Protein AF-A0A6J8AI92-F1 (afdb_monomer)

Structure (mmCIF, N/CA/C/O backbone):
data_AF-A0A6J8AI92-F1
#
_entry.id   AF-A0A6J8AI92-F1
#
loop_
_atom_site.group_PDB
_atom_site.id
_atom_site.type_symbol
_atom_site.label_atom_id
_atom_site.label_alt_id
_atom_site.label_comp_id
_atom_site.label_asym_id
_atom_site.label_entity_id
_atom_site.label_seq_id
_atom_site.pdbx_PDB_ins_code
_atom_site.Cartn_x
_atom_site.Cartn_y
_atom_site.Cartn_z
_atom_site.occupancy
_atom_site.B_iso_or_equiv
_atom_site.auth_seq_id
_atom_site.auth_comp_id
_atom_site.auth_asym_id
_atom_site.auth_atom_id
_atom_site.pdbx_PDB_model_num
ATOM 1 N N . MET A 1 1 ? 24.763 -76.386 -46.856 1.00 39.25 1 MET A N 1
ATOM 2 C CA . MET A 1 1 ? 24.170 -76.753 -45.547 1.00 39.25 1 MET A CA 1
ATOM 3 C C . MET A 1 1 ? 25.250 -76.663 -44.476 1.00 39.25 1 MET A C 1
ATOM 5 O O . MET A 1 1 ? 26.407 -76.825 -44.822 1.00 39.25 1 MET A O 1
ATOM 9 N N . CYS A 1 2 ? 24.859 -76.360 -43.234 1.00 44.44 2 CYS A N 1
ATOM 10 C CA . CYS A 1 2 ? 25.605 -76.491 -41.970 1.00 44.44 2 CYS A CA 1
ATOM 11 C C . CYS A 1 2 ? 27.150 -76.545 -41.986 1.00 44.44 2 CYS A C 1
ATOM 13 O O . CYS A 1 2 ? 27.697 -77.632 -42.092 1.00 44.44 2 CYS A O 1
ATOM 15 N N . GLU A 1 3 ? 27.814 -75.427 -41.643 1.00 39.81 3 GLU A N 1
ATOM 16 C CA . GLU A 1 3 ? 28.876 -75.472 -40.605 1.00 39.81 3 GLU A CA 1
ATOM 17 C C . GLU A 1 3 ? 29.234 -74.114 -39.964 1.00 39.81 3 GLU A C 1
ATOM 19 O O . GLU A 1 3 ? 29.574 -74.057 -38.783 1.00 39.81 3 GLU A O 1
ATOM 24 N N . THR A 1 4 ? 29.025 -72.985 -40.649 1.00 43.50 4 THR A N 1
ATOM 25 C CA . THR A 1 4 ? 29.299 -71.637 -40.096 1.00 43.50 4 THR A CA 1
ATOM 26 C C . THR A 1 4 ? 28.367 -71.194 -38.952 1.00 43.50 4 THR A C 1
ATOM 28 O O . THR A 1 4 ? 28.672 -70.236 -38.246 1.00 43.50 4 THR A O 1
ATOM 31 N N . SER A 1 5 ? 27.268 -71.912 -38.693 1.00 49.94 5 SER A N 1
ATOM 32 C CA . SER A 1 5 ? 26.253 -71.546 -37.685 1.00 49.94 5 SER A CA 1
ATOM 33 C C . SER A 1 5 ? 26.677 -71.736 -36.216 1.00 49.94 5 SER A C 1
ATOM 35 O O . SER A 1 5 ? 25.969 -71.254 -35.330 1.00 49.94 5 SER A O 1
ATOM 37 N N . LYS A 1 6 ? 27.769 -72.458 -35.918 1.00 43.03 6 LYS A N 1
ATOM 38 C CA . LYS A 1 6 ? 28.156 -72.765 -34.522 1.00 43.03 6 LYS A CA 1
ATOM 39 C C . LYS A 1 6 ? 29.115 -71.748 -33.888 1.00 43.03 6 LYS A C 1
ATOM 41 O O . LYS A 1 6 ? 29.106 -71.619 -32.668 1.00 43.03 6 LYS A O 1
ATOM 46 N N . LYS A 1 7 ? 29.897 -70.993 -34.674 1.00 43.72 7 LYS A N 1
ATOM 47 C CA . LYS A 1 7 ? 30.808 -69.960 -34.129 1.00 43.72 7 LYS A CA 1
ATOM 48 C C . LYS A 1 7 ? 30.119 -68.625 -33.819 1.00 43.72 7 LYS A C 1
ATOM 50 O O . LYS A 1 7 ? 30.525 -67.976 -32.865 1.00 43.72 7 LYS A O 1
ATOM 55 N N . SER A 1 8 ? 29.068 -68.237 -34.548 1.00 46.72 8 SER A N 1
ATOM 56 C CA . SER A 1 8 ? 28.319 -67.004 -34.242 1.00 46.72 8 SER A CA 1
ATOM 57 C C . SER A 1 8 ? 27.419 -67.138 -33.010 1.00 46.72 8 SER A C 1
ATOM 59 O O . SER A 1 8 ? 27.333 -66.197 -32.230 1.00 46.72 8 SER A O 1
ATOM 61 N N . LYS A 1 9 ? 26.807 -68.311 -32.773 1.00 44.31 9 LYS A N 1
ATOM 62 C CA . LYS A 1 9 ? 26.014 -68.552 -31.551 1.00 44.31 9 LYS A CA 1
ATOM 63 C C . LYS A 1 9 ? 26.843 -68.409 -30.272 1.00 44.31 9 LYS A C 1
ATOM 65 O O . LYS A 1 9 ? 26.401 -67.742 -29.346 1.00 44.31 9 LYS A O 1
ATOM 70 N N . LYS A 1 10 ? 28.073 -68.935 -30.260 1.00 44.56 10 LYS A N 1
ATOM 71 C CA . LYS A 1 10 ? 28.942 -68.891 -29.073 1.00 44.56 10 LYS A CA 1
ATOM 72 C C . LYS A 1 10 ? 29.460 -67.485 -28.714 1.00 44.56 10 LYS A C 1
ATOM 74 O O . LYS A 1 10 ? 29.956 -67.297 -27.616 1.00 44.56 10 LYS A O 1
ATOM 79 N N . LEU A 1 11 ? 29.332 -66.510 -29.620 1.00 47.09 11 LEU A N 1
ATOM 80 C CA . LEU A 1 11 ? 29.651 -65.091 -29.386 1.00 47.09 11 LEU A CA 1
ATOM 81 C C . LEU A 1 11 ? 28.447 -64.272 -28.879 1.00 47.09 11 LEU A C 1
ATOM 83 O O . LEU A 1 11 ? 28.627 -63.158 -28.403 1.00 47.09 11 LEU A O 1
ATOM 87 N N . PHE A 1 12 ? 27.229 -64.816 -28.970 1.00 47.19 12 PHE A N 1
ATOM 88 C CA . PHE A 1 12 ? 26.010 -64.202 -28.427 1.00 47.19 12 PHE A CA 1
ATOM 89 C C . PHE A 1 12 ? 25.619 -64.748 -27.043 1.00 47.19 12 PHE A C 1
ATOM 91 O O . PHE A 1 12 ? 24.813 -64.130 -26.356 1.00 47.19 12 PHE A O 1
ATOM 98 N N . GLU A 1 13 ? 26.196 -65.874 -26.613 1.00 46.06 13 GLU A N 1
ATOM 99 C CA . GLU A 1 13 ? 25.923 -66.495 -25.306 1.00 46.06 13 GLU A CA 1
ATOM 100 C C . GLU A 1 13 ? 26.649 -65.812 -24.122 1.00 46.06 13 GLU A C 1
ATOM 102 O O . GLU A 1 13 ? 26.354 -66.132 -22.975 1.00 46.06 13 GLU A O 1
ATOM 107 N N . GLU A 1 14 ? 27.540 -64.838 -24.364 1.00 52.59 14 GLU A N 1
ATOM 108 C CA . GLU A 1 14 ? 28.266 -64.098 -23.307 1.00 52.59 14 GLU A CA 1
ATOM 109 C C . GLU A 1 14 ? 27.613 -62.762 -22.882 1.00 52.59 14 GLU A C 1
ATOM 111 O O . GLU A 1 14 ? 28.027 -62.172 -21.885 1.00 52.59 14 GLU A O 1
ATOM 116 N N . PHE A 1 15 ? 26.562 -62.286 -23.565 1.00 56.12 15 PHE A N 1
ATOM 117 C CA . PHE A 1 15 ? 25.877 -61.029 -23.218 1.00 56.12 15 PHE A CA 1
ATOM 118 C C . PHE A 1 15 ? 24.522 -61.269 -22.536 1.00 56.12 15 PHE A C 1
ATOM 120 O O . PHE A 1 15 ? 23.463 -61.204 -23.164 1.00 56.12 15 PHE A O 1
ATOM 127 N N . SER A 1 16 ? 24.540 -61.473 -21.213 1.00 60.59 16 SER A N 1
ATOM 128 C CA . SER A 1 16 ? 23.321 -61.638 -20.395 1.00 60.59 16 SER A CA 1
ATOM 129 C C . SER A 1 16 ? 22.316 -60.481 -20.540 1.00 60.59 16 SER A C 1
ATOM 131 O O . SER A 1 16 ? 21.109 -60.695 -20.447 1.00 60.59 16 SER A O 1
ATOM 133 N N . CYS A 1 17 ? 22.793 -59.271 -20.843 1.00 68.94 17 CYS A N 1
ATOM 134 C CA . CYS A 1 17 ? 21.974 -58.068 -21.003 1.00 68.94 17 CYS A CA 1
ATOM 135 C C . CYS A 1 17 ? 21.166 -58.000 -22.315 1.00 68.94 17 CYS A C 1
ATOM 137 O O . CYS A 1 17 ? 20.259 -57.176 -22.418 1.00 68.94 17 CYS A O 1
ATOM 139 N N . THR A 1 18 ? 21.461 -58.813 -23.342 1.00 78.81 18 THR A N 1
ATOM 140 C CA . THR A 1 18 ? 20.819 -58.650 -24.664 1.00 78.81 18 THR A CA 1
ATOM 141 C C . THR A 1 18 ? 19.309 -58.898 -24.619 1.00 78.81 18 THR A C 1
ATOM 143 O O . THR A 1 18 ? 18.551 -58.148 -25.234 1.00 78.81 18 THR A O 1
ATOM 146 N N . GLY A 1 19 ? 18.852 -59.904 -23.865 1.00 84.12 19 GLY A N 1
ATOM 147 C CA . GLY A 1 19 ? 17.419 -60.182 -23.703 1.00 84.12 19 GLY A CA 1
ATOM 148 C C . GLY A 1 19 ? 16.677 -59.072 -22.954 1.00 84.12 19 GLY A C 1
ATOM 149 O O . GLY A 1 19 ? 15.578 -58.687 -23.351 1.00 84.12 19 GLY A O 1
ATOM 150 N N . GLU A 1 20 ? 17.306 -58.506 -21.921 1.00 85.81 20 GLU A N 1
ATOM 151 C CA . GLU A 1 20 ? 16.740 -57.413 -21.125 1.00 85.81 20 GLU A CA 1
ATOM 152 C C . GLU A 1 20 ? 16.571 -56.144 -21.972 1.00 85.81 20 GLU A C 1
ATOM 154 O O . GLU A 1 20 ? 15.459 -55.622 -22.085 1.00 85.81 20 GLU A O 1
ATOM 159 N N . VAL A 1 21 ? 17.633 -55.710 -22.666 1.00 87.62 21 VAL A N 1
ATOM 160 C CA . VAL A 1 21 ? 17.593 -54.546 -23.569 1.00 87.62 21 VAL A CA 1
ATOM 161 C C . VAL A 1 21 ? 16.490 -54.710 -24.616 1.00 87.62 21 VAL A C 1
ATOM 163 O O . VAL A 1 21 ? 15.665 -53.812 -24.778 1.00 87.62 21 VAL A O 1
ATOM 166 N N . LEU A 1 22 ? 16.414 -55.868 -25.284 1.00 89.94 22 LEU A N 1
ATOM 167 C CA . LEU A 1 22 ? 15.373 -56.137 -26.283 1.00 89.94 22 LEU A CA 1
ATOM 168 C C . LEU A 1 22 ? 13.951 -56.066 -25.703 1.00 89.94 22 LEU A C 1
ATOM 170 O O . LEU A 1 22 ? 13.048 -55.609 -26.403 1.00 89.94 22 LEU A O 1
ATOM 174 N N . SER A 1 23 ? 13.746 -56.456 -24.441 1.00 93.38 23 SER A N 1
ATOM 175 C CA . SER A 1 23 ? 12.433 -56.367 -23.789 1.00 93.38 23 SER A CA 1
ATOM 176 C C . SER A 1 23 ? 12.026 -54.929 -23.428 1.00 93.38 23 SER A C 1
ATOM 178 O O . SER A 1 23 ? 10.844 -54.591 -23.486 1.00 93.38 23 SER A O 1
ATOM 180 N N . LEU A 1 24 ? 12.995 -54.055 -23.128 1.00 93.75 24 LEU A N 1
ATOM 181 C CA . LEU A 1 24 ? 12.762 -52.641 -22.813 1.00 93.75 24 LEU A CA 1
ATOM 182 C C . LEU A 1 24 ? 12.561 -51.769 -24.065 1.00 93.75 24 LEU A C 1
ATOM 184 O O . LEU A 1 24 ? 11.815 -50.786 -24.018 1.00 93.75 24 LEU A O 1
ATOM 188 N N . MET A 1 25 ? 13.194 -52.121 -25.191 1.00 94.25 25 MET A N 1
ATOM 189 C CA . MET A 1 25 ? 13.205 -51.299 -26.410 1.00 94.25 25 MET A CA 1
ATOM 190 C C . MET A 1 25 ? 11.819 -50.848 -26.917 1.00 94.25 25 MET A C 1
ATOM 192 O O . MET A 1 25 ? 11.702 -49.669 -27.253 1.00 94.25 25 MET A O 1
ATOM 196 N N . PRO A 1 26 ? 10.750 -51.673 -26.952 1.00 96.00 26 PRO A N 1
ATOM 197 C CA . PRO A 1 26 ? 9.423 -51.215 -27.380 1.00 96.00 26 PRO A CA 1
ATOM 198 C C . PRO A 1 26 ? 8.885 -50.047 -26.538 1.00 96.00 26 PRO A C 1
ATOM 200 O O . PRO A 1 26 ? 8.340 -49.081 -27.077 1.00 96.00 26 PRO A O 1
ATOM 203 N N . THR A 1 27 ? 9.086 -50.100 -25.218 1.00 96.00 27 THR A N 1
ATOM 204 C CA . THR A 1 27 ? 8.673 -49.047 -24.279 1.00 96.00 27 THR A CA 1
ATOM 205 C C . THR A 1 27 ? 9.537 -47.797 -24.429 1.00 96.00 27 THR A C 1
ATOM 207 O O . THR A 1 27 ? 9.005 -46.687 -24.467 1.00 96.00 27 THR A O 1
ATOM 210 N N . VAL A 1 28 ? 10.857 -47.965 -24.584 1.00 95.38 28 VAL A N 1
ATOM 211 C CA . VAL A 1 28 ? 11.791 -46.855 -24.840 1.00 95.38 28 VAL A CA 1
ATOM 212 C C . VAL A 1 28 ? 11.412 -46.121 -26.127 1.00 95.38 28 VAL A C 1
ATOM 214 O O . VAL A 1 28 ? 11.199 -44.912 -26.095 1.00 95.38 28 VAL A O 1
ATOM 217 N N . LEU A 1 29 ? 11.241 -46.839 -27.242 1.00 95.88 29 LEU A N 1
ATOM 218 C CA . LEU A 1 29 ? 10.880 -46.247 -28.534 1.00 95.88 29 LEU A CA 1
ATOM 219 C C . LEU A 1 29 ? 9.537 -45.508 -28.464 1.00 95.88 29 LEU A C 1
ATOM 221 O O . LEU A 1 29 ? 9.444 -44.383 -28.951 1.00 95.88 29 LEU A O 1
ATOM 225 N N . LYS A 1 30 ? 8.525 -46.076 -27.793 1.00 96.69 30 LYS A N 1
ATOM 226 C CA . LYS A 1 30 ? 7.225 -45.418 -27.569 1.00 96.69 30 LYS A CA 1
ATOM 227 C C . LYS A 1 30 ? 7.359 -44.113 -26.775 1.00 96.69 30 LYS A C 1
ATOM 229 O O . LYS A 1 30 ? 6.741 -43.112 -27.137 1.00 96.69 30 LYS A O 1
ATOM 234 N N . ASN A 1 31 ? 8.159 -44.101 -25.710 1.00 95.56 31 ASN A N 1
ATOM 235 C CA . ASN A 1 31 ? 8.352 -42.913 -24.874 1.00 95.56 31 ASN A CA 1
ATOM 236 C C . ASN A 1 31 ? 9.152 -41.825 -25.605 1.00 95.56 31 ASN A C 1
ATOM 238 O O . ASN A 1 31 ? 8.754 -40.661 -25.598 1.00 95.56 31 ASN A O 1
ATOM 242 N N . VAL A 1 32 ? 10.221 -42.204 -26.309 1.00 94.69 32 VAL A N 1
ATOM 243 C CA . VAL A 1 32 ? 11.028 -41.287 -27.128 1.00 94.69 32 VAL A CA 1
ATOM 244 C C . VAL A 1 32 ? 10.215 -40.732 -28.310 1.00 94.69 32 VAL A C 1
ATOM 246 O O . VAL A 1 32 ? 10.346 -39.556 -28.649 1.00 94.69 32 VAL A O 1
ATOM 249 N N . GLN A 1 33 ? 9.310 -41.526 -28.898 1.00 96.00 33 GLN A N 1
ATOM 250 C CA . GLN A 1 33 ? 8.354 -41.056 -29.906 1.00 96.00 33 GLN A CA 1
ATOM 251 C C . GLN A 1 33 ? 7.346 -40.060 -29.330 1.00 96.00 33 GLN A C 1
ATOM 253 O O . GLN A 1 33 ? 7.107 -39.026 -29.949 1.00 96.00 33 GLN A O 1
ATOM 258 N N . LYS A 1 34 ? 6.792 -40.325 -28.139 1.00 95.75 34 LYS A N 1
ATOM 259 C CA . LYS A 1 34 ? 5.894 -39.391 -27.439 1.00 95.75 34 LYS A CA 1
ATOM 260 C C . LYS A 1 34 ? 6.582 -38.051 -27.134 1.00 95.75 34 LYS A C 1
ATOM 262 O O . LYS A 1 34 ? 5.916 -37.023 -27.146 1.00 95.75 34 LYS A O 1
ATOM 267 N N . ALA A 1 35 ? 7.894 -38.065 -26.898 1.00 93.69 35 ALA A N 1
ATOM 268 C CA . ALA A 1 35 ? 8.719 -36.870 -26.717 1.00 93.69 35 ALA A CA 1
ATOM 269 C C . ALA A 1 35 ? 9.173 -36.201 -28.037 1.00 93.69 35 ALA A C 1
ATOM 271 O O . ALA A 1 35 ? 9.814 -35.161 -27.992 1.00 93.69 35 ALA A O 1
ATOM 272 N N . GLY A 1 36 ? 8.866 -36.773 -29.208 1.00 95.19 36 GLY A N 1
ATOM 273 C CA . GLY A 1 36 ? 9.225 -36.206 -30.517 1.00 95.19 36 GLY A CA 1
ATOM 274 C C . GLY A 1 36 ? 10.650 -36.500 -31.012 1.00 95.19 36 GLY A C 1
ATOM 275 O O . GLY A 1 36 ? 11.011 -36.051 -32.094 1.00 95.19 36 GLY A O 1
ATOM 276 N N . HIS A 1 37 ? 11.447 -37.294 -30.288 1.00 96.38 37 HIS A N 1
ATOM 277 C CA . HIS A 1 37 ? 12.887 -37.485 -30.550 1.00 96.38 37 HIS A CA 1
ATOM 278 C C . HIS A 1 37 ? 13.255 -38.839 -31.194 1.00 96.38 37 HIS A C 1
ATOM 280 O O . HIS A 1 37 ? 14.422 -39.233 -31.220 1.00 96.38 37 HIS A O 1
ATOM 286 N N . LEU A 1 38 ? 12.272 -39.587 -31.714 1.00 95.12 38 LEU A N 1
ATOM 287 C CA . LEU A 1 38 ? 12.483 -40.956 -32.218 1.00 95.12 38 LEU A CA 1
ATOM 288 C C . LEU A 1 38 ? 13.511 -41.029 -33.358 1.00 95.12 38 LEU A C 1
ATOM 290 O O . LEU A 1 38 ? 14.321 -41.956 -33.390 1.00 95.12 38 LEU A O 1
ATOM 294 N N . ALA A 1 39 ? 13.493 -40.064 -34.280 1.00 95.88 39 ALA A N 1
ATOM 295 C CA . ALA A 1 39 ? 14.413 -40.035 -35.416 1.00 95.88 39 ALA A CA 1
ATOM 296 C C . ALA A 1 39 ? 15.874 -39.871 -34.962 1.00 95.88 39 ALA A C 1
ATOM 298 O O . ALA A 1 39 ? 16.740 -40.640 -35.383 1.00 95.88 39 ALA A O 1
ATOM 299 N N . ASP A 1 40 ? 16.134 -38.929 -34.053 1.00 96.00 40 ASP A N 1
ATOM 300 C CA . ASP A 1 40 ? 17.474 -38.649 -33.530 1.00 96.00 40 ASP A CA 1
ATOM 301 C C . ASP A 1 40 ? 18.008 -39.806 -32.685 1.00 96.00 40 ASP A C 1
ATOM 303 O O . ASP A 1 40 ? 19.168 -40.193 -32.823 1.00 96.00 40 ASP A O 1
ATOM 307 N N . PHE A 1 41 ? 17.148 -40.435 -31.880 1.00 95.81 41 PHE A N 1
ATOM 308 C CA . PHE A 1 41 ? 17.511 -41.619 -31.104 1.00 95.81 41 PHE A CA 1
ATOM 309 C C . PHE A 1 41 ? 17.867 -42.816 -32.000 1.00 95.81 41 PHE A C 1
ATOM 311 O O . PHE A 1 41 ? 18.886 -43.472 -31.783 1.00 95.81 41 PHE A O 1
ATOM 318 N N . ILE A 1 42 ? 17.092 -43.067 -33.063 1.00 94.81 42 ILE A N 1
ATOM 319 C CA . ILE A 1 42 ? 17.428 -44.088 -34.069 1.00 94.81 42 ILE A CA 1
ATOM 320 C C . ILE A 1 42 ? 18.750 -43.748 -34.774 1.00 94.81 42 ILE A C 1
ATOM 322 O O . ILE A 1 42 ? 19.550 -44.648 -35.034 1.00 94.81 42 ILE A O 1
ATOM 326 N N . ASN A 1 43 ? 19.010 -42.474 -35.074 1.00 96.69 43 ASN A N 1
ATOM 327 C CA . ASN A 1 43 ? 20.268 -42.045 -35.685 1.00 96.69 43 ASN A CA 1
ATOM 328 C C . ASN A 1 43 ? 21.464 -42.242 -34.739 1.00 96.69 43 ASN A C 1
ATOM 330 O O . ASN A 1 43 ? 22.492 -42.752 -35.183 1.00 96.69 43 ASN A O 1
ATOM 334 N N . LEU A 1 44 ? 21.325 -41.939 -33.445 1.00 95.25 44 LEU A N 1
ATOM 335 C CA . LEU A 1 44 ? 22.346 -42.221 -32.431 1.00 95.25 44 LEU A CA 1
ATOM 336 C C . LEU A 1 44 ? 22.652 -43.724 -32.351 1.00 95.25 44 LEU A C 1
ATOM 338 O O . LEU A 1 44 ? 23.813 -44.115 -32.461 1.00 95.25 44 LEU A O 1
ATOM 342 N N . LEU A 1 45 ? 21.623 -44.573 -32.241 1.00 95.31 45 LEU A N 1
ATOM 343 C CA . LEU A 1 45 ? 21.794 -46.031 -32.213 1.00 95.31 45 LEU A CA 1
ATOM 344 C C . LEU A 1 45 ? 22.469 -46.558 -33.487 1.00 95.31 45 LEU A C 1
ATOM 346 O O . LEU A 1 45 ? 23.368 -47.394 -33.398 1.00 95.31 45 LEU A O 1
ATOM 350 N N . LYS A 1 46 ? 22.100 -46.035 -34.665 1.00 95.88 46 LYS A N 1
ATOM 351 C CA . LYS A 1 46 ? 22.775 -46.360 -35.931 1.00 95.88 46 LYS A CA 1
ATOM 352 C C . LYS A 1 46 ? 24.253 -45.986 -35.880 1.00 95.88 46 LYS A C 1
ATOM 354 O O . LYS A 1 46 ? 25.080 -46.844 -36.165 1.00 95.88 46 LYS A O 1
ATOM 359 N N . LEU A 1 47 ? 24.593 -44.750 -35.504 1.00 96.44 47 LEU A N 1
ATOM 360 C CA . LEU A 1 47 ? 25.983 -44.287 -35.452 1.00 96.44 47 LEU A CA 1
ATOM 361 C C . LEU A 1 47 ? 26.831 -45.100 -34.461 1.00 96.44 47 LEU A C 1
ATOM 363 O O . LEU A 1 47 ? 27.972 -45.418 -34.786 1.00 96.44 47 LEU A O 1
ATOM 367 N N . ILE A 1 48 ? 26.273 -45.486 -33.309 1.00 95.44 48 ILE A N 1
ATOM 368 C CA . ILE A 1 48 ? 26.928 -46.390 -32.349 1.00 95.44 48 ILE A CA 1
ATOM 369 C C . ILE A 1 48 ? 27.123 -47.786 -32.965 1.00 95.44 48 ILE A C 1
ATOM 371 O O . ILE A 1 48 ? 28.219 -48.333 -32.903 1.00 95.44 48 ILE A O 1
ATOM 375 N N . SER A 1 49 ? 26.102 -48.348 -33.624 1.00 94.06 49 SER A N 1
ATOM 376 C CA . SER A 1 49 ? 26.162 -49.702 -34.210 1.00 94.06 49 SER A CA 1
ATOM 377 C C . SER A 1 49 ? 27.193 -49.879 -35.335 1.00 94.06 49 SER A C 1
ATOM 379 O O . SER A 1 49 ? 27.566 -51.008 -35.642 1.00 94.06 49 SER A O 1
ATOM 381 N N . VAL A 1 50 ? 27.655 -48.779 -35.943 1.00 95.94 50 VAL A N 1
ATOM 382 C CA . VAL A 1 50 ? 28.701 -48.773 -36.983 1.00 95.94 50 VAL A CA 1
ATOM 383 C C . VAL A 1 50 ? 29.996 -48.084 -36.528 1.00 95.94 50 VAL A C 1
ATOM 385 O O . VAL A 1 50 ? 30.777 -47.657 -37.375 1.00 95.94 50 VAL A O 1
ATOM 388 N N . ASP A 1 51 ? 30.190 -47.932 -35.212 1.00 93.81 51 ASP A N 1
ATOM 389 C CA . ASP A 1 51 ? 31.364 -47.314 -34.567 1.00 93.81 51 ASP A CA 1
ATOM 390 C C . ASP A 1 51 ? 31.733 -45.914 -35.113 1.00 93.81 51 ASP A C 1
ATOM 392 O O . ASP A 1 51 ? 32.889 -45.507 -35.194 1.00 93.81 51 ASP A O 1
ATOM 396 N N . LYS A 1 52 ? 30.715 -45.143 -35.523 1.00 94.81 52 LYS A N 1
ATOM 397 C CA . LYS A 1 52 ? 30.858 -43.751 -35.992 1.00 94.81 52 LYS A CA 1
ATOM 398 C C . LYS A 1 52 ? 30.621 -42.716 -34.900 1.00 94.81 52 LYS A C 1
ATOM 400 O O . LYS A 1 52 ? 30.881 -41.535 -35.124 1.00 94.81 52 LYS A O 1
ATOM 405 N N . PHE A 1 53 ? 30.099 -43.128 -33.747 1.00 93.19 53 PHE A N 1
ATOM 406 C CA . PHE A 1 53 ? 29.880 -42.247 -32.609 1.00 93.19 53 PHE A CA 1
ATOM 407 C C . PHE A 1 53 ? 30.844 -42.601 -31.465 1.00 93.19 53 PHE A C 1
ATOM 409 O O . PHE A 1 53 ? 30.700 -43.672 -30.875 1.00 93.19 53 PHE A O 1
ATOM 416 N N . PRO A 1 54 ? 31.808 -41.726 -31.120 1.00 92.44 54 PRO A N 1
ATOM 417 C CA . PRO A 1 54 ? 32.797 -42.025 -30.090 1.00 92.44 54 PRO A CA 1
ATOM 418 C C . PRO A 1 54 ? 32.147 -42.143 -28.703 1.00 92.44 54 PRO A C 1
ATOM 420 O O . PRO A 1 54 ? 31.709 -41.152 -28.122 1.00 92.44 5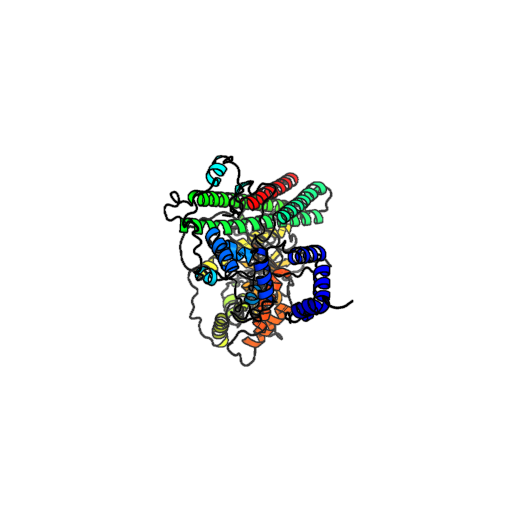4 PRO A O 1
ATOM 423 N N . LEU A 1 55 ? 32.121 -43.354 -28.139 1.00 93.69 55 LEU A N 1
ATOM 424 C CA . LEU A 1 55 ? 31.529 -43.633 -26.819 1.00 93.69 55 LEU A CA 1
ATOM 425 C C . LEU A 1 55 ? 32.312 -43.010 -25.646 1.00 93.69 55 LEU A C 1
ATOM 427 O O . LEU A 1 55 ? 31.791 -42.896 -24.541 1.00 93.69 55 LEU A O 1
ATOM 431 N N . ASN A 1 56 ? 33.544 -42.558 -25.886 1.00 91.50 56 ASN A N 1
ATOM 432 C CA . ASN A 1 56 ? 34.326 -41.738 -24.960 1.00 91.50 56 ASN A CA 1
ATOM 433 C C . ASN A 1 56 ? 34.082 -40.224 -25.140 1.00 91.50 56 ASN A C 1
ATOM 435 O O . ASN A 1 56 ? 34.811 -39.413 -24.569 1.00 91.50 56 ASN A O 1
ATOM 439 N N . ASN A 1 57 ? 33.098 -39.803 -25.943 1.00 93.62 57 ASN A N 1
ATOM 440 C CA . ASN A 1 57 ? 32.746 -38.393 -26.077 1.00 93.62 57 ASN A CA 1
ATOM 441 C C . ASN A 1 57 ? 32.112 -37.869 -24.783 1.00 93.62 57 ASN A C 1
ATOM 443 O O . ASN A 1 57 ? 31.202 -38.487 -24.229 1.00 93.62 57 ASN A O 1
ATOM 447 N N . ILE A 1 58 ? 32.547 -36.692 -24.328 1.00 94.19 58 ILE A N 1
ATOM 448 C CA . ILE A 1 58 ? 32.064 -36.104 -23.076 1.00 94.19 58 ILE A CA 1
ATOM 449 C C . ILE A 1 58 ? 30.538 -35.926 -23.048 1.00 94.19 58 ILE A C 1
ATOM 451 O O . ILE A 1 58 ? 29.925 -36.224 -22.031 1.00 94.19 58 ILE A O 1
ATOM 455 N N . SER A 1 59 ? 29.898 -35.545 -24.157 1.00 92.56 59 SER A N 1
ATOM 456 C CA . SER A 1 59 ? 28.438 -35.377 -24.213 1.00 92.56 59 SER A CA 1
ATOM 457 C C . SER A 1 59 ? 27.685 -36.690 -23.976 1.00 92.56 59 SER A C 1
ATOM 459 O O . SER A 1 59 ? 26.606 -36.688 -23.389 1.00 92.56 59 SER A O 1
ATOM 461 N N . PHE A 1 60 ? 28.262 -37.821 -24.388 1.00 94.69 60 PHE A N 1
ATOM 462 C CA . PHE A 1 60 ? 27.690 -39.147 -24.158 1.00 94.69 60 PHE A CA 1
ATOM 463 C C . PHE A 1 60 ? 27.900 -39.616 -22.720 1.00 94.69 60 PHE A C 1
ATOM 465 O O . PHE A 1 60 ? 26.968 -40.098 -22.084 1.00 94.69 60 PHE A O 1
ATOM 472 N N . LEU A 1 61 ? 29.098 -39.409 -22.172 1.00 95.25 61 LEU A N 1
ATOM 473 C CA . LEU A 1 61 ? 29.393 -39.739 -20.777 1.00 95.25 61 LEU A CA 1
ATOM 474 C C . LEU A 1 61 ? 28.545 -38.904 -19.801 1.00 95.25 61 LEU A C 1
ATOM 476 O O . LEU A 1 61 ? 28.051 -39.439 -18.812 1.00 95.25 61 LEU A O 1
ATOM 480 N N . LEU A 1 62 ? 28.297 -37.630 -20.119 1.00 95.62 62 LEU A N 1
ATOM 481 C CA . LEU A 1 62 ? 27.380 -36.767 -19.372 1.00 95.62 62 LEU A CA 1
ATOM 482 C C . LEU A 1 62 ? 25.920 -37.236 -19.465 1.00 95.62 62 LEU A C 1
ATOM 484 O O . LEU A 1 62 ? 25.225 -37.235 -18.451 1.00 95.62 62 LEU A O 1
ATOM 488 N N . LEU A 1 63 ? 25.460 -37.698 -20.634 1.00 95.25 63 LEU A N 1
ATOM 489 C CA . LEU A 1 63 ? 24.135 -38.316 -20.784 1.00 95.25 63 LEU A CA 1
ATOM 490 C C . LEU A 1 63 ? 24.000 -39.580 -19.915 1.00 95.25 63 LEU A C 1
ATOM 492 O O . LEU A 1 63 ? 22.991 -39.753 -19.231 1.00 95.25 63 LEU A O 1
ATOM 496 N N . LEU A 1 64 ? 25.028 -40.435 -19.885 1.00 96.31 64 LEU A N 1
ATOM 497 C CA . LEU A 1 64 ? 25.061 -41.609 -19.005 1.00 96.31 64 LEU A CA 1
ATOM 498 C C . LEU A 1 64 ? 25.085 -41.230 -17.515 1.00 96.31 64 LEU A C 1
ATOM 500 O O . LEU A 1 64 ? 24.545 -41.965 -16.691 1.00 96.31 64 LEU A O 1
ATOM 504 N N . GLU A 1 65 ? 25.675 -40.092 -17.149 1.00 96.62 65 GLU A N 1
ATOM 505 C CA . GLU A 1 65 ? 25.646 -39.579 -15.775 1.00 96.62 65 GLU A CA 1
ATOM 506 C C . GLU A 1 65 ? 24.288 -38.987 -15.380 1.00 96.62 65 GLU A C 1
ATOM 508 O O . GLU A 1 65 ? 23.887 -39.154 -14.231 1.00 96.62 65 GLU A O 1
ATOM 513 N N . VAL A 1 66 ? 23.535 -38.393 -16.312 1.00 96.38 66 VAL A N 1
ATOM 514 C CA . VAL A 1 66 ? 22.124 -38.020 -16.089 1.00 96.38 66 VAL A CA 1
ATOM 515 C C . VAL A 1 66 ? 21.250 -39.268 -15.933 1.00 96.38 66 VAL A C 1
ATOM 517 O O . VAL A 1 66 ? 20.462 -39.349 -14.994 1.00 96.38 66 VAL A O 1
ATOM 520 N N . ALA A 1 67 ? 21.431 -40.285 -16.782 1.00 95.19 67 ALA A N 1
ATOM 521 C CA . ALA A 1 67 ? 20.726 -41.560 -16.632 1.00 95.19 67 ALA A CA 1
ATOM 522 C C . ALA A 1 67 ? 21.041 -42.234 -15.282 1.00 95.19 67 ALA A C 1
ATOM 524 O O . ALA A 1 67 ? 20.129 -42.695 -14.597 1.00 95.19 67 ALA A O 1
ATOM 525 N N . ARG A 1 68 ? 22.316 -42.220 -14.860 1.00 95.75 68 ARG A N 1
ATOM 526 C CA . ARG A 1 68 ? 22.738 -42.701 -13.535 1.00 95.75 68 ARG A CA 1
ATOM 527 C C . ARG A 1 68 ? 22.104 -41.891 -12.411 1.00 95.75 68 ARG A C 1
ATOM 529 O O . ARG A 1 68 ? 21.652 -42.488 -11.448 1.00 95.75 68 ARG A O 1
ATOM 536 N N . TRP A 1 69 ? 22.066 -40.563 -12.515 1.00 95.94 69 TRP A N 1
ATOM 537 C CA . TRP A 1 69 ? 21.481 -39.687 -11.497 1.00 95.94 69 TRP A CA 1
ATOM 538 C C . TRP A 1 69 ? 20.042 -40.087 -11.170 1.00 95.94 69 TRP A C 1
ATOM 540 O O . TRP A 1 69 ? 19.739 -40.369 -10.013 1.00 95.94 69 TRP A O 1
ATOM 550 N N . TYR A 1 70 ? 19.193 -40.202 -12.194 1.00 95.31 70 TYR A N 1
ATOM 551 C CA . TYR A 1 70 ? 17.798 -40.613 -12.033 1.00 95.31 70 TYR A CA 1
ATOM 552 C C . TYR A 1 70 ? 17.628 -42.086 -11.612 1.00 95.31 70 TYR A C 1
ATOM 554 O O . TYR A 1 70 ? 16.572 -42.439 -11.095 1.00 95.31 70 TYR A O 1
ATOM 562 N N . SER A 1 71 ? 18.644 -42.945 -11.764 1.00 94.19 71 SER A N 1
ATOM 563 C CA . SER A 1 71 ? 18.601 -44.331 -11.272 1.00 94.19 71 SER A CA 1
ATOM 564 C C . SER A 1 71 ? 19.038 -44.503 -9.809 1.00 94.19 71 SER A C 1
ATOM 566 O O . SER A 1 71 ? 19.076 -45.634 -9.326 1.00 94.19 71 SER A O 1
ATOM 568 N N . LEU A 1 72 ? 19.440 -43.440 -9.102 1.00 93.88 72 LEU A N 1
ATOM 569 C CA . LEU A 1 72 ? 19.828 -43.533 -7.689 1.00 93.88 72 LEU A CA 1
ATOM 570 C C . LEU A 1 72 ? 18.600 -43.494 -6.768 1.00 93.88 72 LEU A C 1
ATOM 572 O O . LEU A 1 72 ? 17.636 -42.787 -7.018 1.00 93.88 72 LEU A O 1
ATOM 576 N N . GLU A 1 73 ? 18.702 -44.149 -5.613 1.00 92.12 73 GLU A N 1
ATOM 577 C CA . GLU A 1 73 ? 17.773 -43.940 -4.486 1.00 92.12 73 GLU A CA 1
ATOM 578 C C . GLU A 1 73 ? 17.930 -42.548 -3.842 1.00 92.12 73 GLU A C 1
ATOM 580 O O . GLU A 1 73 ? 17.074 -42.091 -3.093 1.00 92.12 73 GLU A O 1
ATOM 585 N N . ASN A 1 74 ? 19.094 -41.917 -4.027 1.00 90.19 74 ASN A N 1
ATOM 586 C CA . ASN A 1 74 ? 19.478 -40.681 -3.355 1.00 90.19 74 ASN A CA 1
ATOM 587 C C . ASN A 1 74 ? 20.617 -40.005 -4.125 1.00 90.19 74 ASN A C 1
ATOM 589 O O . ASN A 1 74 ? 21.663 -40.611 -4.365 1.00 90.19 74 ASN A O 1
ATOM 593 N N . THR A 1 75 ? 20.442 -38.723 -4.433 1.00 89.75 75 THR A N 1
ATOM 594 C CA . THR A 1 75 ? 21.423 -37.868 -5.130 1.00 89.75 75 THR A CA 1
ATOM 595 C C . THR A 1 75 ? 22.840 -37.868 -4.532 1.00 89.75 75 THR A C 1
ATOM 597 O O . THR A 1 75 ? 23.816 -37.658 -5.251 1.00 89.75 75 THR A O 1
ATOM 600 N N . THR A 1 76 ? 22.989 -38.119 -3.226 1.00 86.44 76 THR A N 1
ATOM 601 C CA . THR A 1 76 ? 24.301 -38.179 -2.549 1.00 86.44 76 THR A CA 1
ATOM 602 C C . THR A 1 76 ? 25.112 -39.432 -2.880 1.00 86.44 76 THR A C 1
ATOM 604 O O . THR A 1 76 ? 26.325 -39.428 -2.687 1.00 86.44 76 THR A O 1
ATOM 607 N N . LYS A 1 77 ? 24.481 -40.478 -3.432 1.00 90.00 77 LYS A N 1
ATOM 608 C CA . LYS A 1 77 ? 25.151 -41.692 -3.933 1.00 90.00 77 LYS A CA 1
ATOM 609 C C . LYS A 1 77 ? 25.746 -41.512 -5.342 1.00 90.00 77 LYS A C 1
ATOM 611 O O . LYS A 1 77 ? 26.168 -42.492 -5.951 1.00 90.00 77 LYS A O 1
ATOM 616 N N . MET A 1 78 ? 25.750 -40.294 -5.893 1.00 92.94 78 ME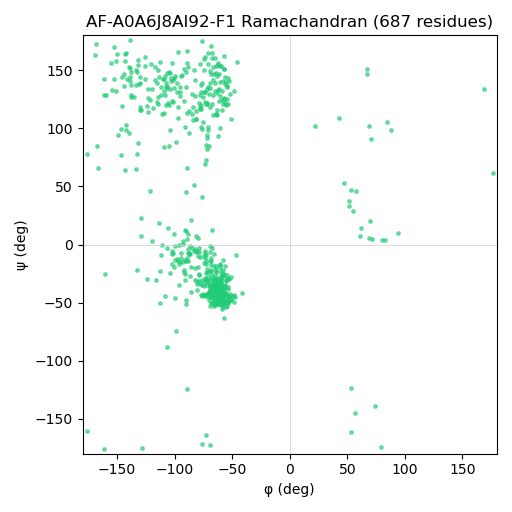T A N 1
ATOM 617 C CA . MET A 1 78 ? 26.241 -40.049 -7.249 1.00 92.94 78 MET A CA 1
ATOM 618 C C . MET A 1 78 ? 27.765 -40.155 -7.338 1.00 92.94 78 MET A C 1
ATOM 620 O O . MET A 1 78 ? 28.496 -39.376 -6.727 1.00 92.94 78 MET A O 1
ATOM 624 N N . PHE A 1 79 ? 28.225 -41.067 -8.194 1.00 91.94 79 PHE A N 1
ATOM 625 C CA . PHE A 1 79 ? 29.623 -41.195 -8.591 1.00 91.94 79 PHE A CA 1
ATOM 626 C C . PHE A 1 79 ? 29.804 -40.744 -10.040 1.00 91.94 79 PHE A C 1
ATOM 628 O O . PHE A 1 79 ? 29.065 -41.160 -10.939 1.00 91.94 79 PHE A O 1
ATOM 635 N N . TYR A 1 80 ? 30.818 -39.915 -10.252 1.00 94.00 80 TYR A N 1
ATOM 636 C CA . TYR A 1 80 ? 31.190 -39.356 -11.546 1.00 94.00 80 TYR A CA 1
ATOM 637 C C . TYR A 1 80 ? 32.371 -40.135 -12.122 1.00 94.00 80 TYR A C 1
ATOM 639 O O . TYR A 1 80 ? 33.266 -40.566 -11.394 1.00 94.00 80 TYR A O 1
ATOM 647 N N . SER A 1 81 ? 32.375 -40.318 -13.436 1.00 93.00 81 SER A N 1
ATOM 648 C CA . SER A 1 81 ? 33.497 -40.896 -14.165 1.00 93.00 81 SER A CA 1
ATOM 649 C C . SER A 1 81 ? 34.708 -39.964 -14.121 1.00 93.00 81 SER A C 1
ATOM 651 O O . SER A 1 81 ? 34.572 -38.741 -14.046 1.00 93.00 81 SER A O 1
ATOM 653 N N . ASP A 1 82 ? 35.910 -40.536 -14.218 1.00 91.56 82 ASP A N 1
ATOM 654 C CA . ASP A 1 82 ? 37.157 -39.766 -14.222 1.00 91.56 82 ASP A CA 1
ATOM 655 C C . ASP A 1 82 ? 37.151 -38.697 -15.335 1.00 91.56 82 ASP A C 1
ATOM 657 O O . ASP A 1 82 ? 37.459 -37.530 -15.110 1.00 91.56 82 ASP A O 1
ATOM 661 N N . GLN A 1 83 ? 36.676 -39.054 -16.529 1.00 90.88 83 GLN A N 1
ATOM 662 C CA . GLN A 1 83 ? 36.613 -38.136 -17.663 1.00 90.88 83 GLN A CA 1
ATOM 663 C C . GLN A 1 83 ? 35.608 -36.985 -17.462 1.00 90.88 83 GLN A C 1
ATOM 665 O O . GLN A 1 83 ? 35.932 -35.838 -17.786 1.00 90.88 83 GLN A O 1
ATOM 670 N N . CYS A 1 84 ? 34.431 -37.240 -16.877 1.00 94.25 84 CYS A N 1
ATOM 671 C CA . CYS A 1 84 ? 33.496 -36.168 -16.527 1.00 94.25 84 CYS A CA 1
ATOM 672 C C . CYS A 1 84 ? 34.022 -35.294 -15.385 1.00 94.25 84 CYS A C 1
ATOM 674 O O . CYS A 1 84 ? 33.896 -34.073 -15.448 1.00 94.25 84 CYS A O 1
ATOM 676 N N . MET A 1 85 ? 34.693 -35.868 -14.382 1.00 93.94 85 MET A N 1
ATOM 677 C CA . MET A 1 85 ? 35.344 -35.083 -13.329 1.00 93.94 85 MET A CA 1
ATOM 678 C C . MET A 1 85 ? 36.443 -34.171 -13.882 1.00 93.94 85 MET A C 1
ATOM 680 O O . MET A 1 85 ? 36.499 -33.001 -13.498 1.00 93.94 85 MET A O 1
ATOM 684 N N . ARG A 1 86 ? 37.258 -34.637 -14.841 1.00 90.00 86 ARG A N 1
ATOM 685 C CA . ARG A 1 86 ? 38.209 -33.778 -15.574 1.00 90.00 86 ARG A CA 1
ATOM 686 C C . ARG A 1 86 ? 37.490 -32.641 -16.303 1.00 90.00 86 ARG A C 1
ATOM 688 O O . ARG A 1 86 ? 37.910 -31.494 -16.176 1.00 90.00 86 ARG A O 1
ATOM 695 N N . PHE A 1 87 ? 36.395 -32.924 -17.012 1.00 93.25 87 PHE A N 1
ATOM 696 C CA . PHE A 1 87 ? 35.592 -31.900 -17.692 1.00 93.25 87 PHE A CA 1
ATOM 697 C C . PHE A 1 87 ? 35.038 -30.848 -16.716 1.00 93.25 87 PHE A C 1
ATOM 699 O O . PHE A 1 87 ? 35.264 -29.652 -16.909 1.00 93.25 87 PHE A O 1
ATOM 706 N N . TRP A 1 88 ? 34.398 -31.267 -15.621 1.00 94.25 88 TRP A N 1
ATOM 707 C CA . TRP A 1 88 ? 33.876 -30.351 -14.604 1.00 94.25 88 TRP A CA 1
ATOM 708 C C . TRP A 1 88 ? 34.990 -29.563 -13.894 1.00 94.25 88 TRP A C 1
ATOM 710 O O . TRP A 1 88 ? 34.809 -28.380 -13.603 1.00 94.25 88 TRP A O 1
ATOM 720 N N . LYS A 1 89 ? 36.173 -30.163 -13.686 1.00 90.25 89 LYS A N 1
ATOM 721 C CA . LYS A 1 89 ? 37.373 -29.486 -13.157 1.00 90.25 89 LYS A CA 1
ATOM 722 C C . LYS A 1 89 ? 37.891 -28.404 -14.104 1.00 90.25 89 LYS A C 1
ATOM 724 O O . LYS A 1 89 ? 38.236 -27.319 -13.637 1.00 90.25 89 LYS A O 1
ATOM 729 N N . VAL A 1 90 ? 37.932 -28.674 -15.412 1.00 86.88 90 VAL A N 1
ATOM 730 C CA . VAL A 1 90 ? 38.286 -27.688 -16.450 1.00 86.88 90 VAL A CA 1
ATOM 731 C C . VAL A 1 90 ? 37.268 -26.548 -16.447 1.00 86.88 90 VAL A C 1
ATOM 733 O O . VAL A 1 90 ? 37.654 -25.389 -16.310 1.00 86.88 90 VAL A O 1
ATOM 736 N N . LEU A 1 91 ? 35.971 -26.865 -16.507 1.00 86.44 91 LEU A N 1
ATOM 737 C CA . LEU A 1 91 ? 34.895 -25.871 -16.537 1.00 86.44 91 LEU A CA 1
ATOM 738 C C . LEU A 1 91 ? 34.907 -24.974 -15.286 1.00 86.44 91 LEU A C 1
ATOM 740 O O . LEU A 1 91 ? 34.768 -23.757 -15.389 1.00 86.44 91 LEU A O 1
ATOM 744 N N . TYR A 1 92 ? 35.153 -25.554 -14.109 1.00 86.38 92 TYR A N 1
ATOM 745 C CA . TYR A 1 92 ? 35.308 -24.812 -12.858 1.00 86.38 92 TYR A CA 1
ATOM 746 C C . TYR A 1 92 ? 36.598 -23.977 -12.796 1.00 86.38 92 TYR A C 1
ATOM 748 O O . TYR A 1 92 ? 36.582 -22.881 -12.238 1.00 86.38 92 TYR A O 1
ATOM 756 N N . ARG A 1 93 ? 37.719 -24.440 -13.366 1.00 80.56 93 ARG A N 1
ATOM 757 C CA . ARG A 1 93 ? 38.945 -23.623 -13.453 1.00 80.56 93 ARG A CA 1
ATOM 758 C C . ARG A 1 93 ? 38.763 -22.406 -14.365 1.00 80.56 93 ARG A C 1
ATOM 760 O O . ARG A 1 93 ? 39.298 -21.355 -14.043 1.00 80.56 93 ARG A O 1
ATOM 767 N N . LEU A 1 94 ? 38.005 -22.543 -15.456 1.00 74.56 94 LEU A N 1
ATOM 768 C CA . LEU A 1 94 ? 37.767 -21.467 -16.426 1.00 74.56 94 LEU A CA 1
ATOM 769 C C . LEU A 1 94 ? 36.678 -20.473 -15.986 1.00 74.56 94 LEU A C 1
ATOM 771 O O . LEU A 1 94 ? 36.823 -19.275 -16.202 1.00 74.56 94 LEU A O 1
ATOM 775 N N . PHE A 1 95 ? 35.592 -20.957 -15.374 1.00 77.44 95 PHE A N 1
ATOM 776 C CA . PHE A 1 95 ? 34.372 -20.165 -15.140 1.00 77.44 95 PHE A CA 1
ATOM 777 C C . PHE A 1 95 ? 33.864 -20.202 -13.685 1.00 77.44 95 PHE A C 1
ATOM 779 O O . PHE A 1 95 ? 32.776 -19.699 -13.372 1.00 77.44 95 PHE A O 1
ATOM 786 N N . HIS A 1 96 ? 34.646 -20.798 -12.778 1.00 82.06 96 HIS A N 1
ATOM 787 C CA . HIS A 1 96 ? 34.342 -20.957 -11.354 1.00 82.06 96 HIS A CA 1
ATOM 788 C C . HIS A 1 96 ? 32.970 -21.607 -11.085 1.00 82.06 96 HIS A C 1
ATOM 790 O O . HIS A 1 96 ? 32.361 -22.264 -11.932 1.00 82.06 96 HIS A O 1
ATOM 796 N N . GLY A 1 97 ? 32.454 -21.447 -9.864 1.00 75.94 97 GLY A N 1
ATOM 797 C CA . GLY A 1 97 ? 31.161 -22.008 -9.464 1.00 75.94 97 GLY A CA 1
ATOM 798 C C . GLY A 1 97 ? 29.945 -21.418 -10.195 1.00 75.94 97 GLY A C 1
ATOM 799 O O . GLY A 1 97 ? 28.850 -21.946 -10.017 1.00 75.94 97 GLY A O 1
ATOM 800 N N . LYS A 1 98 ? 30.093 -20.345 -10.995 1.00 75.00 98 LYS A N 1
ATOM 801 C CA . LYS A 1 98 ? 28.987 -19.787 -11.797 1.00 75.00 98 LYS A CA 1
ATOM 802 C C . LYS A 1 98 ? 28.565 -20.776 -12.892 1.00 75.00 98 LYS A C 1
ATOM 804 O O . LYS A 1 98 ? 27.383 -21.096 -12.969 1.00 75.00 98 LYS A O 1
ATOM 809 N N . ALA A 1 99 ? 29.513 -21.322 -13.661 1.00 80.50 99 ALA A N 1
ATOM 810 C CA . ALA A 1 99 ? 29.199 -22.293 -14.713 1.00 80.50 99 ALA A CA 1
ATOM 811 C C . ALA A 1 99 ? 28.639 -23.610 -14.159 1.00 80.50 99 ALA A C 1
ATOM 813 O O . ALA A 1 99 ? 27.667 -24.121 -14.703 1.00 80.50 99 ALA A O 1
ATOM 814 N N . LEU A 1 100 ? 29.176 -24.126 -13.045 1.00 86.31 100 LEU A N 1
ATOM 815 C CA . LEU A 1 100 ? 28.622 -25.335 -12.418 1.00 86.31 100 LEU A CA 1
ATOM 816 C C . LEU A 1 100 ? 27.155 -25.137 -11.997 1.00 86.31 100 LEU A C 1
ATOM 818 O O . LEU A 1 100 ? 26.329 -26.006 -12.250 1.00 86.31 100 LEU A O 1
ATOM 822 N N . ARG A 1 101 ? 26.804 -23.976 -11.422 1.00 81.50 101 ARG A N 1
ATOM 823 C CA . ARG A 1 101 ? 25.409 -23.656 -11.069 1.00 81.50 101 ARG A CA 1
ATOM 824 C C . ARG A 1 101 ? 24.497 -23.508 -12.287 1.00 81.50 101 ARG A C 1
ATOM 826 O O . ARG A 1 101 ? 23.354 -23.933 -12.217 1.00 81.50 101 ARG A O 1
ATOM 833 N N . PHE A 1 102 ? 24.990 -22.942 -13.386 1.00 83.19 102 PHE A N 1
ATOM 834 C CA . PHE A 1 102 ? 24.231 -22.868 -14.636 1.00 83.19 102 PHE A CA 1
ATOM 835 C C . PHE A 1 102 ? 23.958 -24.270 -15.209 1.00 83.19 102 PHE A C 1
ATOM 837 O O . PHE A 1 102 ? 22.820 -24.609 -15.512 1.00 83.19 102 PHE A O 1
ATOM 844 N N . MET A 1 103 ? 24.987 -25.122 -15.271 1.00 89.75 103 MET A N 1
ATOM 845 C CA . MET A 1 103 ? 24.892 -26.471 -15.841 1.00 89.75 103 MET A CA 1
ATOM 846 C C . MET A 1 103 ? 24.104 -27.463 -14.967 1.00 89.75 103 MET A C 1
ATOM 848 O O . MET A 1 103 ? 23.598 -28.452 -15.489 1.00 89.75 103 MET A O 1
ATOM 852 N N . GLN A 1 104 ? 23.992 -27.231 -13.653 1.00 88.19 104 GLN A N 1
ATOM 853 C CA . GLN A 1 104 ? 23.244 -28.112 -12.740 1.00 88.19 104 GLN A CA 1
ATOM 854 C C . GLN A 1 104 ? 21.757 -27.751 -12.613 1.00 88.19 104 GLN A C 1
ATOM 856 O O . GLN A 1 104 ? 21.003 -28.535 -12.044 1.00 88.19 104 GLN A O 1
ATOM 861 N N . GLU A 1 105 ? 21.359 -26.559 -13.068 1.00 85.38 105 GLU A N 1
ATOM 862 C CA . GLU A 1 105 ? 20.021 -25.996 -12.849 1.00 85.38 105 GLU A CA 1
ATOM 863 C C . GLU A 1 105 ? 19.635 -25.892 -11.348 1.00 85.38 105 GLU A C 1
ATOM 865 O O . GLU A 1 105 ? 20.476 -25.589 -10.494 1.00 85.38 105 GLU A O 1
ATOM 870 N N . VAL A 1 106 ? 18.357 -26.099 -11.005 1.00 80.50 106 VAL A N 1
ATOM 871 C CA . VAL A 1 106 ? 17.834 -25.984 -9.632 1.00 80.50 106 VAL A CA 1
ATOM 872 C C . VAL A 1 106 ? 18.130 -27.211 -8.766 1.00 80.50 106 VAL A C 1
ATOM 874 O O . VAL A 1 106 ? 18.129 -27.098 -7.535 1.00 80.50 106 VAL A O 1
ATOM 877 N N . LYS A 1 107 ? 18.433 -28.367 -9.369 1.00 87.19 107 LYS A N 1
ATOM 878 C CA . LYS A 1 107 ? 18.815 -29.609 -8.682 1.00 87.19 107 LYS A CA 1
ATOM 879 C C . LYS A 1 107 ? 17.770 -29.995 -7.622 1.00 87.19 107 LYS A C 1
ATOM 881 O O . LYS A 1 107 ? 16.590 -30.107 -7.939 1.00 87.19 107 LYS A O 1
ATOM 886 N N . SER A 1 108 ? 18.172 -30.161 -6.362 1.00 84.88 108 SER A N 1
ATOM 887 C CA . SER A 1 108 ? 17.285 -30.509 -5.238 1.00 84.88 108 SER A CA 1
ATOM 888 C C . SER A 1 108 ? 16.696 -29.294 -4.502 1.00 84.88 108 SER A C 1
ATOM 890 O O . SER A 1 108 ? 16.145 -29.449 -3.415 1.00 84.88 108 SER A O 1
ATOM 892 N N . SER A 1 109 ? 16.810 -28.074 -5.043 1.00 76.50 109 SER A N 1
ATOM 893 C CA . SER A 1 109 ? 16.383 -26.853 -4.331 1.00 76.50 109 SER A CA 1
ATOM 894 C C . SER A 1 109 ? 14.891 -26.857 -3.982 1.00 76.50 109 SER A C 1
ATOM 896 O O . SER A 1 109 ? 14.530 -26.413 -2.896 1.00 76.50 109 SER A O 1
ATOM 898 N N . GLY A 1 110 ? 14.034 -27.426 -4.839 1.00 75.69 110 GLY A N 1
ATOM 899 C CA . GLY A 1 110 ? 12.604 -27.593 -4.547 1.00 75.69 110 GLY A CA 1
ATOM 900 C C . GLY A 1 110 ? 12.349 -28.417 -3.279 1.00 75.69 110 GLY A C 1
ATOM 901 O O . GLY A 1 110 ? 11.602 -27.974 -2.410 1.00 75.69 110 GLY A O 1
ATOM 902 N N . GLN A 1 111 ? 13.053 -29.545 -3.130 1.00 79.38 111 GLN A N 1
ATOM 903 C CA . GLN A 1 111 ? 12.967 -30.447 -1.969 1.00 79.38 111 GLN A CA 1
ATOM 904 C C . GLN A 1 111 ? 13.513 -29.827 -0.668 1.00 79.38 111 GLN A C 1
ATOM 906 O O . GLN A 1 111 ? 13.093 -30.174 0.435 1.00 79.38 111 GLN A O 1
ATOM 911 N N . ILE A 1 112 ? 14.461 -28.889 -0.782 1.00 75.38 112 ILE A N 1
ATOM 912 C CA . ILE A 1 112 ? 14.967 -28.113 0.360 1.00 75.38 112 ILE A CA 1
ATOM 913 C C . ILE A 1 112 ? 13.928 -27.070 0.796 1.00 75.38 112 ILE A C 1
ATOM 915 O O . ILE A 1 112 ? 13.681 -26.906 1.990 1.00 75.38 112 ILE A O 1
ATOM 919 N N . LEU A 1 113 ? 13.322 -26.364 -0.164 1.00 69.25 113 LEU A N 1
ATOM 920 C CA . LEU A 1 113 ? 12.376 -25.275 0.092 1.00 69.25 113 LEU A CA 1
ATOM 921 C C . LEU A 1 113 ? 11.038 -25.776 0.652 1.00 69.25 113 LEU A C 1
ATOM 923 O O . LEU A 1 113 ? 10.515 -25.185 1.594 1.00 69.25 113 LEU A O 1
ATOM 927 N N . ASN A 1 114 ? 10.508 -26.881 0.120 1.00 76.06 114 ASN A N 1
ATOM 928 C CA . ASN A 1 114 ? 9.269 -27.498 0.608 1.00 76.06 114 ASN A CA 1
ATOM 929 C C . ASN A 1 114 ? 9.475 -28.385 1.860 1.00 76.06 114 ASN A C 1
ATOM 931 O O . ASN A 1 114 ? 8.493 -28.843 2.440 1.00 76.06 114 ASN A O 1
ATOM 935 N N . LYS A 1 115 ? 10.731 -28.615 2.282 1.00 79.75 115 LYS A N 1
ATOM 936 C CA . LYS A 1 115 ? 11.131 -29.507 3.389 1.00 79.75 115 LYS A CA 1
ATOM 937 C C . LYS A 1 115 ? 10.622 -30.953 3.246 1.00 79.75 115 LYS A C 1
ATOM 939 O O . LYS A 1 115 ? 10.421 -31.622 4.258 1.00 79.75 115 LYS A O 1
ATOM 944 N N . SER A 1 116 ? 10.417 -31.443 2.020 1.00 77.12 116 SER A N 1
ATOM 945 C CA . SER A 1 116 ? 9.905 -32.799 1.770 1.00 77.12 116 SER A CA 1
ATOM 946 C C . SER A 1 116 ? 10.901 -33.900 2.137 1.00 77.12 116 SER A C 1
ATOM 948 O O . SER A 1 116 ? 10.494 -35.027 2.404 1.00 77.12 116 SER A O 1
ATOM 950 N N . THR A 1 117 ? 12.199 -33.585 2.177 1.00 81.00 117 THR A N 1
ATOM 951 C CA . THR A 1 117 ? 13.274 -34.543 2.463 1.00 81.00 117 THR A CA 1
ATOM 952 C C . THR A 1 117 ? 14.259 -34.020 3.507 1.00 81.00 117 THR A C 1
ATOM 954 O O . THR A 1 117 ? 14.383 -32.816 3.754 1.00 81.00 117 THR A O 1
ATOM 957 N N . SER A 1 118 ? 14.989 -34.942 4.142 1.00 78.69 118 SER A N 1
ATOM 958 C CA . SER A 1 118 ? 16.074 -34.580 5.054 1.00 78.69 118 SER A CA 1
ATOM 959 C C . SER A 1 118 ? 17.334 -34.163 4.276 1.00 78.69 118 SER A C 1
ATOM 961 O O . SER A 1 118 ? 17.549 -34.543 3.121 1.00 78.69 118 SER A O 1
ATOM 963 N N . ARG A 1 119 ? 18.202 -33.356 4.899 1.00 73.25 119 ARG A N 1
ATOM 964 C CA . ARG A 1 119 ? 19.411 -32.835 4.243 1.00 73.25 119 ARG A CA 1
ATOM 965 C C . ARG A 1 119 ? 20.359 -33.981 3.869 1.00 73.25 119 ARG A C 1
ATOM 967 O O . ARG A 1 119 ? 21.000 -34.558 4.741 1.00 73.25 119 ARG A O 1
ATOM 974 N N . GLY A 1 120 ? 20.511 -34.230 2.569 1.00 74.81 120 GLY A N 1
ATOM 975 C CA . GLY A 1 120 ? 21.322 -35.335 2.045 1.00 74.81 120 GLY A CA 1
ATOM 976 C C . GLY A 1 120 ? 20.530 -36.614 1.751 1.00 74.81 120 GLY A C 1
ATOM 977 O O . GLY A 1 120 ? 21.139 -37.639 1.459 1.00 74.81 120 GLY A O 1
ATOM 978 N N . GLN A 1 121 ? 19.197 -36.561 1.797 1.00 84.69 121 GLN A N 1
ATOM 979 C CA . GLN A 1 121 ? 18.288 -37.621 1.346 1.00 84.69 121 GLN A CA 1
ATOM 980 C C . GLN A 1 121 ? 17.341 -37.110 0.254 1.00 84.69 121 GLN A C 1
ATOM 982 O O . GLN A 1 121 ? 16.139 -37.340 0.310 1.00 84.69 121 GLN A O 1
ATOM 987 N N . PHE A 1 122 ? 17.887 -36.386 -0.726 1.00 89.06 122 PHE A N 1
ATOM 988 C CA . PHE A 1 122 ? 17.095 -35.883 -1.847 1.00 89.06 122 PHE A CA 1
ATOM 989 C C . PHE A 1 122 ? 16.841 -37.001 -2.859 1.00 89.06 122 PHE A C 1
ATOM 991 O O . PHE A 1 122 ? 17.802 -37.641 -3.308 1.00 89.06 122 PHE A O 1
ATOM 998 N N . ASP A 1 123 ? 15.576 -37.188 -3.230 1.00 90.62 123 ASP A N 1
ATOM 999 C CA . ASP A 1 123 ? 15.134 -38.121 -4.267 1.00 90.62 123 ASP A CA 1
ATOM 1000 C C . ASP A 1 123 ? 15.515 -37.553 -5.646 1.00 90.62 123 ASP A C 1
ATOM 1002 O O . ASP A 1 123 ? 15.132 -36.419 -5.949 1.00 90.62 123 ASP A O 1
ATOM 1006 N N . PRO A 1 124 ? 16.283 -38.264 -6.490 1.00 91.94 124 PRO A N 1
ATOM 1007 C CA . PRO A 1 124 ? 16.612 -37.795 -7.832 1.00 91.94 124 PRO A CA 1
ATOM 1008 C C . PRO A 1 124 ? 15.402 -37.580 -8.747 1.00 91.94 124 PRO A C 1
ATOM 1010 O O . PRO A 1 124 ? 15.472 -36.696 -9.599 1.00 91.94 124 PRO A O 1
ATOM 1013 N N . GLN A 1 125 ? 14.308 -38.333 -8.585 1.00 91.81 125 GLN A N 1
ATOM 1014 C CA . GLN A 1 125 ? 13.096 -38.196 -9.406 1.00 91.81 125 GLN A CA 1
ATOM 1015 C C . GLN A 1 125 ? 12.447 -36.817 -9.223 1.00 91.81 125 GLN A C 1
ATOM 1017 O O . GLN A 1 125 ? 12.040 -36.189 -10.197 1.00 91.81 125 GLN A O 1
ATOM 1022 N N . ASP A 1 126 ? 12.482 -36.290 -7.998 1.00 88.19 126 ASP A N 1
ATOM 1023 C CA . ASP A 1 126 ? 12.018 -34.944 -7.643 1.00 88.19 126 ASP A CA 1
ATOM 1024 C C . ASP A 1 126 ? 13.102 -33.858 -7.860 1.00 88.19 126 ASP A C 1
ATOM 1026 O O . ASP A 1 126 ? 13.071 -32.793 -7.229 1.00 88.19 126 ASP A O 1
ATOM 1030 N N . THR A 1 127 ? 14.114 -34.108 -8.702 1.00 89.00 127 THR A N 1
ATOM 1031 C CA . THR A 1 127 ? 15.101 -33.088 -9.106 1.00 89.00 127 THR A CA 1
ATOM 1032 C C . THR A 1 127 ? 14.942 -32.670 -10.558 1.00 89.00 127 THR A C 1
ATOM 1034 O O . THR A 1 127 ? 14.709 -33.492 -11.443 1.00 89.00 127 THR A O 1
ATOM 1037 N N . ASN A 1 128 ? 15.155 -31.378 -10.802 1.00 88.25 128 ASN A N 1
ATOM 1038 C CA . ASN A 1 128 ? 15.246 -30.821 -12.144 1.00 88.25 128 ASN A CA 1
ATOM 1039 C C . ASN A 1 128 ? 16.704 -30.414 -12.412 1.00 88.25 128 ASN A C 1
ATOM 1041 O O . ASN A 1 128 ? 17.251 -29.559 -11.701 1.00 88.25 128 ASN A O 1
ATOM 1045 N N . ILE A 1 129 ? 17.346 -31.114 -13.351 1.00 92.25 129 ILE A N 1
ATOM 1046 C CA . ILE A 1 129 ? 18.757 -30.957 -13.713 1.00 92.25 129 ILE A CA 1
ATOM 1047 C C . ILE A 1 129 ? 18.944 -30.996 -15.236 1.00 92.25 129 ILE A C 1
ATOM 1049 O O . ILE A 1 129 ? 18.450 -31.896 -15.910 1.00 92.25 129 ILE A O 1
ATOM 1053 N N . ASN A 1 130 ? 19.780 -30.102 -15.768 1.00 89.81 130 ASN A N 1
ATOM 1054 C CA . ASN A 1 130 ? 20.299 -30.233 -17.137 1.00 89.81 130 ASN A CA 1
ATOM 1055 C C . ASN A 1 130 ? 21.396 -31.310 -17.219 1.00 89.81 130 ASN A C 1
ATOM 1057 O O . ASN A 1 130 ? 21.421 -32.129 -18.135 1.00 89.81 130 ASN A O 1
ATOM 1061 N N . PHE A 1 131 ? 22.305 -31.320 -16.239 1.00 95.94 131 PHE A N 1
ATOM 1062 C CA . PHE A 1 131 ? 23.370 -32.310 -16.107 1.00 95.94 131 PHE A CA 1
ATOM 1063 C C . PHE A 1 131 ? 23.543 -32.736 -14.649 1.00 95.94 131 PHE A C 1
ATOM 1065 O O . PHE A 1 131 ? 23.339 -31.950 -13.720 1.00 95.94 131 PHE A O 1
ATOM 1072 N N . ALA A 1 132 ? 24.010 -33.965 -14.436 1.00 95.31 132 ALA A N 1
ATOM 1073 C CA . ALA A 1 132 ? 24.481 -34.398 -13.129 1.00 95.31 132 ALA A CA 1
ATOM 1074 C C . ALA A 1 132 ? 25.826 -33.709 -12.832 1.00 95.31 132 ALA A C 1
ATOM 1076 O O . ALA A 1 132 ? 26.888 -34.185 -13.228 1.00 95.31 132 ALA A O 1
ATOM 1077 N N . VAL A 1 133 ? 25.783 -32.543 -12.181 1.00 95.06 133 VAL A N 1
ATOM 1078 C CA . VAL A 1 133 ? 26.988 -31.756 -11.876 1.00 95.06 133 VAL A CA 1
ATOM 1079 C C . VAL A 1 133 ? 27.492 -32.054 -10.455 1.00 95.06 133 VAL A C 1
ATOM 1081 O O . VAL A 1 133 ? 26.711 -31.914 -9.503 1.00 95.06 133 VAL A O 1
ATOM 1084 N N . PRO A 1 134 ? 28.779 -32.406 -10.269 1.00 93.31 134 PRO A N 1
ATOM 1085 C CA . PRO A 1 134 ? 29.402 -32.541 -8.952 1.00 93.31 134 PRO A CA 1
ATOM 1086 C C . PRO A 1 134 ? 29.401 -31.217 -8.182 1.00 93.31 134 PRO A C 1
ATOM 1088 O O . PRO A 1 134 ? 29.532 -30.135 -8.756 1.00 93.31 134 PRO A O 1
ATOM 1091 N N . ASP A 1 135 ? 29.282 -31.284 -6.856 1.00 89.69 135 ASP A N 1
ATOM 1092 C CA . ASP A 1 135 ? 29.397 -30.082 -6.031 1.00 89.69 135 ASP A CA 1
ATOM 1093 C C . ASP A 1 135 ? 30.832 -29.512 -6.040 1.00 89.69 135 ASP A C 1
ATOM 1095 O O . ASP A 1 135 ? 31.811 -30.197 -6.345 1.00 89.69 135 ASP A O 1
ATOM 1099 N N . ILE A 1 136 ? 30.964 -28.235 -5.674 1.00 89.69 136 ILE A N 1
ATOM 1100 C CA . ILE A 1 136 ? 32.239 -27.503 -5.714 1.00 89.69 136 ILE A CA 1
ATOM 1101 C C . ILE A 1 136 ? 33.319 -28.157 -4.832 1.00 89.69 136 ILE A C 1
ATOM 1103 O O . ILE A 1 136 ? 34.496 -28.098 -5.183 1.00 89.69 136 ILE A O 1
ATOM 1107 N N . LYS A 1 137 ? 32.961 -28.795 -3.708 1.00 90.81 137 LYS A N 1
ATOM 1108 C CA . LYS A 1 137 ? 33.928 -29.486 -2.839 1.00 90.81 137 LYS A CA 1
ATOM 1109 C C . LYS A 1 137 ? 34.436 -30.753 -3.526 1.00 90.81 137 LYS A C 1
ATOM 1111 O O . LYS A 1 137 ? 35.643 -30.960 -3.577 1.00 90.81 137 LYS A O 1
ATOM 1116 N N . THR A 1 138 ? 33.539 -31.536 -4.118 1.00 92.19 138 THR A N 1
ATOM 1117 C CA . THR A 1 138 ? 33.868 -32.729 -4.911 1.00 92.19 138 THR A CA 1
ATOM 1118 C C . THR A 1 138 ? 34.759 -32.381 -6.111 1.00 92.19 138 THR A C 1
ATOM 1120 O O . THR A 1 138 ? 35.783 -33.028 -6.325 1.00 92.19 138 THR A O 1
ATOM 1123 N N . VAL A 1 139 ? 34.462 -31.297 -6.841 1.00 91.19 139 VAL A N 1
ATOM 1124 C CA . VAL A 1 139 ? 35.332 -30.799 -7.927 1.00 91.19 139 VAL A CA 1
ATOM 1125 C C . VAL A 1 139 ? 36.681 -30.302 -7.402 1.00 91.19 139 VAL A C 1
ATOM 1127 O O . VAL A 1 139 ? 37.713 -30.571 -8.016 1.00 91.19 139 VAL A O 1
ATOM 1130 N N . ASN A 1 140 ? 36.727 -29.586 -6.276 1.00 87.50 140 ASN A N 1
ATOM 1131 C CA . ASN A 1 140 ? 37.987 -29.080 -5.721 1.00 87.50 140 ASN A CA 1
ATOM 1132 C C . ASN A 1 140 ? 38.906 -30.206 -5.231 1.00 87.50 140 ASN A C 1
ATOM 1134 O O . ASN A 1 140 ? 40.085 -30.191 -5.583 1.00 87.50 140 ASN A O 1
ATOM 1138 N N . ASN A 1 141 ? 38.358 -31.198 -4.527 1.00 90.12 141 ASN A N 1
ATOM 1139 C CA . ASN A 1 141 ? 39.087 -32.328 -3.941 1.00 90.12 141 ASN A CA 1
ATOM 1140 C C . ASN A 1 141 ? 39.556 -33.378 -4.966 1.00 90.12 141 ASN A C 1
ATOM 1142 O O . ASN A 1 141 ? 40.233 -34.332 -4.604 1.00 90.12 141 ASN A O 1
ATOM 1146 N N . TYR A 1 142 ? 39.178 -33.244 -6.236 1.00 90.44 142 TYR A N 1
ATOM 1147 C CA . TYR A 1 142 ? 39.584 -34.158 -7.298 1.00 90.44 142 TYR A CA 1
ATOM 1148 C C . TYR A 1 142 ? 40.993 -33.823 -7.825 1.00 90.44 142 TYR A C 1
ATOM 1150 O O . TYR A 1 142 ? 41.202 -32.744 -8.395 1.00 90.44 142 TYR A O 1
ATOM 1158 N N . GLU A 1 143 ? 41.950 -34.736 -7.629 1.00 81.69 143 GLU A N 1
ATOM 1159 C CA . GLU A 1 143 ? 43.398 -34.498 -7.807 1.00 81.69 143 GLU A CA 1
ATOM 1160 C C . GLU A 1 143 ? 44.008 -35.026 -9.124 1.00 81.69 143 GLU A C 1
ATOM 1162 O O . GLU A 1 143 ? 45.150 -34.699 -9.428 1.00 81.69 143 GLU A O 1
ATOM 1167 N N . SER A 1 144 ? 43.279 -35.785 -9.952 1.00 67.44 144 SER A N 1
ATOM 1168 C CA . SER A 1 144 ? 43.860 -36.597 -11.052 1.00 67.44 144 SER A CA 1
ATOM 1169 C C . SER A 1 144 ? 44.499 -35.838 -12.236 1.00 67.44 144 SER A C 1
ATOM 1171 O O . SER A 1 144 ? 44.996 -36.455 -13.183 1.00 67.44 144 SER A O 1
ATOM 1173 N N . CYS A 1 145 ? 44.455 -34.505 -12.250 1.00 56.22 145 CYS A N 1
ATOM 1174 C CA . CYS A 1 145 ? 44.798 -33.720 -13.431 1.00 56.22 145 CYS A CA 1
ATOM 1175 C C . CYS A 1 145 ? 46.295 -33.391 -13.530 1.00 56.22 145 CYS A C 1
ATOM 1177 O O . CYS A 1 145 ? 46.722 -32.312 -13.122 1.00 56.22 145 CYS A O 1
ATOM 1179 N N . THR A 1 146 ? 47.019 -34.211 -14.296 1.00 57.59 146 THR A N 1
ATOM 1180 C CA . THR A 1 146 ? 48.208 -33.804 -15.079 1.00 57.59 146 THR A CA 1
ATOM 1181 C C . THR A 1 146 ? 47.875 -32.845 -16.238 1.00 57.59 146 THR A C 1
ATOM 1183 O O . THR A 1 146 ? 48.707 -32.593 -17.104 1.00 57.59 146 THR A O 1
ATOM 1186 N N . ILE A 1 147 ? 46.656 -32.291 -16.277 1.00 57.31 147 ILE A N 1
ATOM 1187 C CA . ILE A 1 147 ? 46.268 -31.251 -17.231 1.00 57.31 147 ILE A CA 1
ATOM 1188 C C . ILE A 1 147 ? 46.886 -29.926 -16.771 1.00 57.31 147 ILE A C 1
ATOM 1190 O O . ILE A 1 147 ? 46.349 -29.250 -15.879 1.00 57.31 147 ILE A O 1
ATOM 1194 N N . ASP A 1 148 ? 48.003 -29.570 -17.402 1.00 56.34 148 ASP A N 1
ATOM 1195 C CA . ASP A 1 148 ? 48.700 -28.297 -17.226 1.00 56.34 148 ASP A CA 1
ATOM 1196 C C . ASP A 1 148 ? 47.910 -27.155 -17.888 1.00 56.34 148 ASP A C 1
ATOM 1198 O O . ASP A 1 148 ? 48.217 -26.662 -18.971 1.00 56.34 148 ASP A O 1
ATOM 1202 N N . ILE A 1 149 ? 46.797 -26.789 -17.248 1.00 56.12 149 ILE A N 1
ATOM 1203 C CA . ILE A 1 149 ? 46.062 -25.561 -17.552 1.00 56.12 149 ILE A CA 1
ATOM 1204 C C . ILE A 1 149 ? 46.848 -24.422 -16.897 1.00 56.12 149 ILE A C 1
ATOM 1206 O O . ILE A 1 149 ? 46.944 -24.425 -15.662 1.00 56.12 149 ILE A O 1
ATOM 1210 N N . PRO A 1 150 ? 47.365 -23.445 -17.665 1.00 56.88 150 PRO A N 1
ATOM 1211 C CA . PRO A 1 150 ? 48.131 -22.339 -17.112 1.00 56.88 150 PRO A CA 1
ATOM 1212 C C . PRO A 1 150 ? 47.381 -21.649 -15.969 1.00 56.88 150 PRO A C 1
ATOM 1214 O O . PRO A 1 150 ? 46.224 -21.255 -16.122 1.00 56.88 150 PRO A O 1
ATOM 1217 N N . LYS A 1 151 ? 48.050 -21.464 -14.820 1.00 54.34 151 LYS A N 1
ATOM 1218 C CA . LYS A 1 151 ? 47.485 -20.738 -13.661 1.00 54.34 151 LYS A CA 1
ATOM 1219 C C . LYS A 1 151 ? 47.068 -19.305 -14.018 1.00 54.34 151 LYS A C 1
ATOM 1221 O O . LYS A 1 151 ? 46.179 -18.752 -13.380 1.00 54.34 151 LYS A O 1
ATOM 1226 N N . GLN A 1 152 ? 47.703 -18.735 -15.040 1.00 47.34 152 GLN A N 1
ATOM 1227 C CA . GLN A 1 152 ? 47.251 -17.559 -15.768 1.00 47.34 152 GLN A CA 1
ATOM 1228 C C . GLN A 1 152 ? 47.137 -17.933 -17.244 1.00 47.34 152 GLN A C 1
ATOM 1230 O O . GLN A 1 152 ? 48.142 -18.206 -17.900 1.00 47.34 152 GLN A O 1
ATOM 1235 N N . ILE A 1 153 ? 45.915 -17.928 -17.771 1.00 50.78 153 ILE A N 1
ATOM 1236 C CA . ILE A 1 153 ? 45.696 -17.898 -19.215 1.00 50.78 153 ILE A CA 1
ATOM 1237 C C . ILE A 1 153 ? 45.954 -16.450 -19.638 1.00 50.78 153 ILE A C 1
ATOM 1239 O O . ILE A 1 153 ? 45.260 -15.548 -19.171 1.00 50.78 153 ILE A O 1
ATOM 1243 N N . GLN A 1 154 ? 46.975 -16.228 -20.470 1.00 45.97 154 GLN A N 1
ATOM 1244 C CA . GLN A 1 154 ? 47.251 -14.907 -21.044 1.00 45.97 154 GLN A CA 1
ATOM 1245 C C . GLN A 1 154 ? 45.988 -14.385 -21.753 1.00 45.97 154 GLN A C 1
ATOM 1247 O O . GLN A 1 154 ? 45.343 -15.176 -22.453 1.00 45.97 154 GLN A O 1
ATOM 1252 N N . PRO A 1 155 ? 45.612 -13.100 -21.597 1.00 46.62 155 PRO A N 1
ATOM 1253 C CA . PRO A 1 155 ? 44.477 -12.536 -22.315 1.00 46.62 155 PRO A CA 1
ATOM 1254 C C . PRO A 1 155 ? 44.638 -12.773 -23.817 1.00 46.62 155 PRO A C 1
ATOM 1256 O O . PRO A 1 155 ? 45.626 -12.369 -24.428 1.00 46.62 155 PRO A O 1
ATOM 1259 N N . GLY A 1 156 ? 43.676 -13.475 -24.416 1.00 53.81 156 GLY A N 1
ATOM 1260 C CA . GLY A 1 156 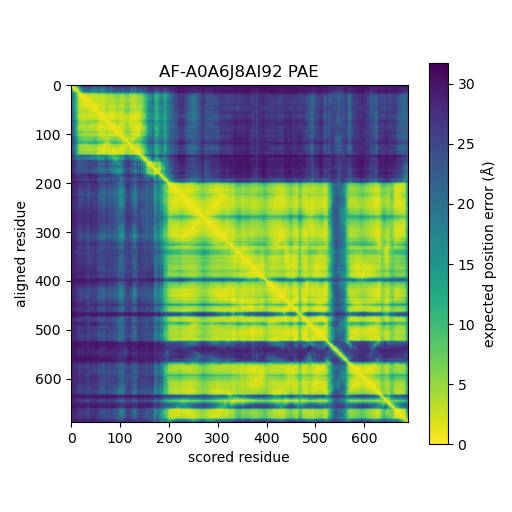? 43.647 -13.650 -25.864 1.00 53.81 156 GLY A CA 1
ATOM 1261 C C . GLY A 1 156 ? 43.321 -12.337 -26.584 1.00 53.81 156 GLY A C 1
ATOM 1262 O O . GLY A 1 156 ? 43.135 -11.291 -25.965 1.00 53.81 156 GLY A O 1
ATOM 1263 N N . LEU A 1 157 ? 43.124 -12.437 -27.902 1.00 52.12 157 LEU A N 1
ATOM 1264 C CA . LEU A 1 157 ? 42.719 -11.364 -28.832 1.00 52.12 157 LEU A CA 1
ATOM 1265 C C . LEU A 1 157 ? 41.541 -10.469 -28.383 1.00 52.12 157 LEU A C 1
ATOM 1267 O O . LEU A 1 157 ? 41.290 -9.454 -29.019 1.00 52.12 157 LEU A O 1
ATOM 1271 N N . ILE A 1 158 ? 40.840 -10.813 -27.299 1.00 53.19 158 ILE A N 1
ATOM 1272 C CA . ILE A 1 158 ? 39.829 -10.003 -26.610 1.00 53.19 158 ILE A CA 1
ATOM 1273 C C . ILE A 1 158 ? 40.320 -8.571 -26.373 1.00 53.19 158 ILE A C 1
ATOM 1275 O O . ILE A 1 158 ? 39.575 -7.642 -26.650 1.00 53.19 158 ILE A O 1
ATOM 1279 N N . GLU A 1 159 ? 41.552 -8.360 -25.902 1.00 54.12 159 GLU A N 1
ATOM 1280 C CA . GLU A 1 159 ? 42.027 -7.005 -25.583 1.00 54.12 159 GLU A CA 1
ATOM 1281 C C . GLU A 1 159 ? 42.173 -6.139 -26.848 1.00 54.12 159 GLU A C 1
ATOM 1283 O O . GLU A 1 159 ? 41.710 -4.999 -26.885 1.00 54.12 159 GLU A O 1
ATOM 1288 N N . GLN A 1 160 ? 42.687 -6.722 -27.935 1.00 60.34 160 GLN A N 1
ATOM 1289 C CA . GLN A 1 160 ? 42.744 -6.082 -29.255 1.00 60.34 160 GLN A CA 1
ATOM 1290 C C . GLN A 1 160 ? 41.340 -5.900 -29.860 1.00 60.34 160 GLN A C 1
ATOM 1292 O O . GLN A 1 160 ? 41.048 -4.864 -30.450 1.00 60.34 160 GLN A O 1
ATOM 1297 N N . ALA A 1 161 ? 40.434 -6.861 -29.664 1.00 57.03 161 ALA A N 1
ATOM 1298 C CA . ALA A 1 161 ? 39.051 -6.778 -30.124 1.00 57.03 161 ALA A CA 1
ATOM 1299 C C . ALA A 1 161 ? 38.244 -5.705 -29.371 1.00 57.03 161 ALA A C 1
ATOM 1301 O O . ALA A 1 161 ? 37.435 -5.025 -29.993 1.00 57.03 161 ALA A O 1
ATOM 1302 N N . ILE A 1 162 ? 38.487 -5.506 -28.070 1.00 58.50 162 ILE A N 1
ATOM 1303 C CA . ILE A 1 162 ? 37.941 -4.392 -27.278 1.00 58.50 162 ILE A CA 1
ATOM 1304 C C . ILE A 1 162 ? 38.503 -3.062 -27.797 1.00 58.50 162 ILE A C 1
ATOM 1306 O O . ILE A 1 162 ? 37.742 -2.123 -28.008 1.00 58.50 162 ILE A O 1
ATOM 1310 N N . GLN A 1 163 ? 39.812 -2.983 -28.061 1.00 68.44 163 GLN A N 1
ATOM 1311 C CA . GLN A 1 163 ? 40.448 -1.783 -28.627 1.00 68.44 163 GLN A CA 1
ATOM 1312 C C . GLN A 1 163 ? 39.935 -1.433 -30.037 1.00 68.44 163 GLN A C 1
ATOM 1314 O O . GLN A 1 163 ? 39.885 -0.257 -30.388 1.00 68.44 163 GLN A O 1
ATOM 1319 N N . MET A 1 164 ? 39.523 -2.429 -30.829 1.00 65.25 164 MET A N 1
ATOM 1320 C CA . MET A 1 164 ? 38.946 -2.259 -32.171 1.00 65.25 164 MET A CA 1
ATOM 1321 C C . MET A 1 164 ? 37.454 -1.878 -32.188 1.00 65.25 164 MET A C 1
ATOM 1323 O O . MET A 1 164 ? 36.908 -1.652 -33.271 1.00 65.25 164 MET A O 1
ATOM 1327 N N . LYS A 1 165 ? 36.762 -1.830 -31.041 1.00 70.44 165 LYS A N 1
ATOM 1328 C CA . LYS A 1 165 ? 35.338 -1.461 -30.979 1.00 70.44 165 LYS A CA 1
ATOM 1329 C C . LYS A 1 165 ? 35.131 0.000 -30.557 1.00 70.44 165 LYS A C 1
ATOM 1331 O O . LYS A 1 165 ? 35.890 0.508 -29.730 1.00 70.44 165 LYS A O 1
ATOM 1336 N N . PRO A 1 166 ? 34.100 0.689 -31.091 1.00 74.38 166 PRO A N 1
ATOM 1337 C CA . PRO A 1 166 ? 33.713 2.012 -30.615 1.00 74.38 166 PRO A CA 1
ATOM 1338 C C . PRO A 1 166 ? 33.462 2.004 -29.104 1.00 74.38 166 PRO A C 1
ATOM 1340 O O . PRO A 1 166 ? 32.649 1.234 -28.600 1.00 74.38 166 PRO A O 1
ATOM 1343 N N . LYS A 1 167 ? 34.143 2.894 -28.374 1.00 69.38 167 LYS A N 1
ATOM 1344 C CA . LYS A 1 167 ? 34.004 3.026 -26.910 1.00 69.38 167 LYS A CA 1
ATOM 1345 C C . LYS A 1 167 ? 32.641 3.583 -26.467 1.00 69.38 167 LYS A C 1
ATOM 1347 O O . LYS A 1 167 ? 32.386 3.670 -25.272 1.00 69.38 167 LYS A O 1
ATOM 1352 N N . THR A 1 168 ? 31.812 4.001 -27.420 1.00 64.38 168 THR A N 1
ATOM 1353 C CA . THR A 1 168 ? 30.459 4.536 -27.226 1.00 64.38 168 THR A CA 1
ATOM 1354 C C . THR A 1 168 ? 29.415 3.457 -26.985 1.00 64.38 168 THR A C 1
ATOM 1356 O O . THR A 1 168 ? 28.392 3.745 -26.370 1.00 64.38 168 THR A O 1
ATOM 1359 N N . ASP A 1 169 ? 29.653 2.231 -27.456 1.00 61.44 169 ASP A N 1
ATOM 1360 C CA . ASP A 1 169 ? 28.629 1.192 -27.449 1.00 61.44 169 ASP A CA 1
ATOM 1361 C C . ASP A 1 169 ? 28.891 0.201 -26.315 1.00 61.44 169 ASP A C 1
ATOM 1363 O O . ASP A 1 169 ? 30.030 -0.158 -26.005 1.00 61.44 169 ASP A O 1
ATOM 1367 N N . THR A 1 170 ? 27.820 -0.288 -25.696 1.00 56.41 170 THR A N 1
ATOM 1368 C CA . THR A 1 170 ? 27.922 -1.391 -24.741 1.00 56.41 170 THR A CA 1
ATOM 1369 C C . THR A 1 170 ? 28.119 -2.698 -25.507 1.00 56.41 170 THR A C 1
ATOM 1371 O O . THR A 1 170 ? 27.445 -2.933 -26.507 1.00 56.41 170 THR A O 1
ATOM 1374 N N . TYR A 1 171 ? 28.995 -3.580 -25.023 1.00 63.03 171 TYR A N 1
ATOM 1375 C CA . TYR A 1 171 ? 29.222 -4.911 -25.594 1.00 63.03 171 TYR A CA 1
ATOM 1376 C C . TYR A 1 171 ? 29.052 -5.983 -24.518 1.00 63.03 171 TYR A C 1
ATOM 1378 O O . TYR A 1 171 ? 29.469 -5.792 -23.377 1.00 63.03 171 TYR A O 1
ATOM 1386 N N . VAL A 1 172 ? 28.468 -7.125 -24.884 1.00 57.12 172 VAL A N 1
ATOM 1387 C CA . VAL A 1 172 ? 28.424 -8.318 -24.027 1.00 57.12 172 VAL A CA 1
ATOM 1388 C C . VAL A 1 172 ? 29.422 -9.332 -24.572 1.00 57.12 172 VAL A C 1
ATOM 1390 O O . VAL A 1 172 ? 29.338 -9.753 -25.728 1.00 57.12 172 VAL A O 1
ATOM 1393 N N . LEU A 1 173 ? 30.372 -9.725 -23.725 1.00 53.16 173 LEU A N 1
ATOM 1394 C CA . LEU A 1 173 ? 31.269 -10.839 -24.002 1.00 53.16 173 LEU A CA 1
ATOM 1395 C C . LEU A 1 173 ? 30.502 -12.153 -23.803 1.00 53.16 173 LEU A C 1
ATOM 1397 O O . LEU A 1 173 ? 29.895 -12.379 -22.756 1.00 53.16 173 LEU A O 1
ATOM 1401 N N . SER A 1 174 ? 30.521 -13.020 -24.812 1.00 53.75 174 SER A N 1
ATOM 1402 C CA . SER A 1 174 ? 29.964 -14.368 -24.726 1.00 53.75 174 SER A CA 1
ATOM 1403 C C . SER A 1 174 ? 30.644 -15.197 -23.633 1.00 53.75 174 SER A C 1
ATOM 1405 O O . SER A 1 174 ? 31.816 -15.002 -23.316 1.00 53.75 174 SER A O 1
ATOM 1407 N N . VAL A 1 175 ? 29.924 -16.183 -23.087 1.00 44.72 175 VAL A N 1
ATOM 1408 C CA . VAL A 1 175 ? 30.428 -17.059 -22.009 1.00 44.72 175 VAL A CA 1
ATOM 1409 C C . VAL A 1 175 ? 31.703 -17.815 -22.410 1.00 44.72 175 VAL A C 1
ATOM 1411 O O . VAL A 1 175 ? 32.535 -18.092 -21.557 1.00 44.72 175 VAL A O 1
ATOM 1414 N N . ASP A 1 176 ? 31.901 -18.109 -23.698 1.00 45.75 176 ASP A N 1
ATOM 1415 C CA . ASP A 1 176 ? 33.121 -18.750 -24.209 1.00 45.75 176 ASP A CA 1
ATOM 1416 C C . ASP A 1 176 ? 34.324 -17.794 -24.367 1.00 45.75 176 ASP A C 1
ATOM 1418 O O . ASP A 1 176 ? 35.405 -18.235 -24.760 1.00 45.75 176 ASP A O 1
ATOM 1422 N N . GLY A 1 177 ? 34.145 -16.497 -24.088 1.00 49.38 177 GLY A N 1
ATOM 1423 C CA . GLY A 1 177 ? 35.165 -15.453 -24.191 1.00 49.38 177 GLY A CA 1
ATOM 1424 C C . GLY A 1 177 ? 35.565 -15.070 -25.620 1.00 49.38 177 GLY A C 1
ATOM 1425 O O . GLY A 1 177 ? 36.487 -14.278 -25.787 1.00 49.38 177 GLY A O 1
ATOM 1426 N N . LYS A 1 178 ? 34.924 -15.617 -26.662 1.00 46.59 178 LYS A N 1
ATOM 1427 C CA . LYS A 1 178 ? 35.391 -15.477 -28.058 1.00 46.59 178 LYS A CA 1
ATOM 1428 C C . LYS A 1 178 ? 34.623 -14.457 -28.890 1.00 46.59 178 LYS A C 1
ATOM 1430 O O . LYS A 1 178 ? 35.111 -14.058 -29.946 1.00 46.59 178 LYS A O 1
ATOM 1435 N N . LYS A 1 179 ? 33.432 -14.039 -28.457 1.00 51.69 179 LYS A N 1
ATOM 1436 C CA . LYS A 1 179 ? 32.545 -13.161 -29.223 1.00 51.69 179 LYS A CA 1
ATOM 1437 C C . LYS A 1 179 ? 32.099 -11.973 -28.377 1.00 51.69 179 LYS A C 1
ATOM 1439 O O . LYS A 1 179 ? 31.348 -12.121 -27.420 1.00 51.69 179 LYS A O 1
ATOM 1444 N N . LEU A 1 180 ? 32.505 -10.776 -28.790 1.00 53.91 180 LEU A N 1
ATOM 1445 C CA . LEU A 1 180 ? 31.857 -9.535 -28.373 1.00 53.91 180 LEU A CA 1
ATOM 1446 C C . LEU A 1 180 ? 30.621 -9.336 -29.253 1.00 53.91 180 LEU A C 1
ATOM 1448 O O . LEU A 1 180 ? 30.739 -9.065 -30.450 1.00 53.91 180 LEU A O 1
ATOM 1452 N N . ALA A 1 181 ? 29.439 -9.515 -28.672 1.00 58.03 181 ALA A N 1
ATOM 1453 C CA . ALA A 1 181 ? 28.184 -9.097 -29.284 1.00 58.03 181 ALA A CA 1
ATOM 1454 C C . ALA A 1 181 ? 27.889 -7.638 -28.894 1.00 58.03 181 ALA A C 1
ATOM 1456 O O . ALA A 1 181 ? 28.308 -7.222 -27.808 1.00 58.03 181 ALA A O 1
ATOM 1457 N N . PRO A 1 182 ? 27.151 -6.867 -29.717 1.00 55.75 182 PRO A N 1
ATOM 1458 C CA . PRO A 1 182 ? 26.489 -5.660 -29.232 1.00 55.75 182 PRO A CA 1
ATOM 1459 C C . PRO A 1 182 ? 25.730 -6.004 -27.948 1.00 55.75 182 PRO A C 1
ATOM 1461 O O . PRO A 1 182 ? 25.073 -7.046 -27.873 1.00 55.75 182 PRO A O 1
ATOM 1464 N N . GLY A 1 183 ? 25.912 -5.184 -26.921 1.00 54.34 183 GLY A N 1
ATOM 1465 C CA . GLY A 1 183 ? 25.279 -5.365 -25.625 1.00 54.34 183 GLY A CA 1
ATOM 1466 C C . GLY A 1 183 ? 23.794 -5.027 -25.674 1.00 54.34 183 GLY A C 1
ATOM 1467 O O . GLY A 1 183 ? 23.202 -4.946 -26.747 1.00 54.34 183 GLY A O 1
ATOM 1468 N N . LEU A 1 184 ? 23.200 -4.833 -24.496 1.00 51.62 184 LEU A N 1
ATOM 1469 C CA . LEU A 1 184 ? 21.798 -4.434 -24.351 1.00 51.62 184 LEU A CA 1
ATOM 1470 C C . LEU A 1 184 ? 21.528 -3.198 -25.230 1.00 51.62 184 LEU A C 1
ATOM 1472 O O . LEU A 1 184 ? 22.022 -2.111 -24.937 1.00 51.62 184 LEU A O 1
ATOM 1476 N N . THR A 1 185 ? 20.787 -3.369 -26.326 1.00 50.44 185 THR A N 1
ATOM 1477 C CA . THR A 1 185 ? 20.367 -2.256 -27.186 1.00 50.44 185 THR A CA 1
ATOM 1478 C C . THR A 1 185 ? 19.031 -1.713 -26.687 1.00 50.44 185 THR A C 1
ATOM 1480 O O . THR A 1 185 ? 18.336 -2.380 -25.917 1.00 50.44 185 THR A O 1
ATOM 1483 N N . LYS A 1 186 ? 18.611 -0.530 -27.165 1.00 45.84 186 LYS A N 1
ATOM 1484 C CA . LYS A 1 186 ? 17.254 -0.021 -26.885 1.00 45.84 186 LYS A CA 1
ATOM 1485 C C . LYS A 1 186 ? 16.158 -1.024 -27.287 1.00 45.84 186 LYS A C 1
ATOM 1487 O O . LYS A 1 186 ? 15.093 -1.040 -26.674 1.00 45.84 186 LYS A O 1
ATOM 1492 N N . ASP A 1 187 ? 16.429 -1.906 -28.250 1.00 43.97 187 ASP A N 1
ATOM 1493 C CA . ASP A 1 187 ? 15.452 -2.858 -28.787 1.00 43.97 187 ASP A CA 1
ATOM 1494 C C . ASP A 1 187 ? 15.512 -4.252 -28.146 1.00 43.97 187 ASP A C 1
ATOM 1496 O O . ASP A 1 187 ? 14.459 -4.862 -27.950 1.00 43.97 187 ASP A O 1
ATOM 1500 N N . ASN A 1 188 ? 16.706 -4.733 -27.772 1.00 46.12 188 ASN A N 1
ATOM 1501 C CA . ASN A 1 188 ? 16.939 -6.077 -27.234 1.00 46.12 188 ASN A CA 1
ATOM 1502 C C . ASN A 1 188 ? 17.767 -6.042 -25.945 1.00 46.12 188 ASN A C 1
ATOM 1504 O O . ASN A 1 188 ? 18.948 -5.689 -25.968 1.00 46.12 188 ASN A O 1
ATOM 1508 N N . GLY A 1 189 ? 17.193 -6.518 -24.835 1.00 42.78 189 GLY A N 1
ATOM 1509 C CA . GLY A 1 189 ? 17.952 -6.597 -23.593 1.00 42.78 189 GLY A CA 1
ATOM 1510 C C . GLY A 1 189 ? 17.267 -7.224 -22.384 1.00 42.78 189 GLY A C 1
ATOM 1511 O O . GLY A 1 189 ? 16.933 -6.518 -21.444 1.00 42.78 189 GLY A O 1
ATOM 1512 N N . ASP A 1 190 ? 17.188 -8.552 -22.332 1.00 46.91 190 ASP A N 1
ATOM 1513 C CA . ASP A 1 190 ? 17.316 -9.266 -21.057 1.00 46.91 190 ASP A CA 1
ATOM 1514 C C . ASP A 1 190 ? 17.829 -10.694 -21.307 1.00 46.91 190 ASP A C 1
ATOM 1516 O O . ASP A 1 190 ? 17.325 -11.405 -22.173 1.00 46.91 190 ASP A O 1
ATOM 1520 N N . ILE A 1 191 ? 18.831 -11.122 -20.533 1.00 45.12 191 ILE A N 1
ATOM 1521 C CA . ILE A 1 191 ? 19.048 -12.551 -20.283 1.00 45.12 191 ILE A CA 1
ATOM 1522 C C . ILE A 1 191 ? 18.118 -12.890 -19.122 1.00 45.12 191 ILE A C 1
ATOM 1524 O O . ILE A 1 191 ? 18.330 -12.389 -18.011 1.00 45.12 191 ILE A O 1
ATOM 1528 N N . ASP A 1 192 ? 17.094 -13.701 -19.390 1.00 40.00 192 ASP A N 1
ATOM 1529 C CA . ASP A 1 192 ? 16.272 -14.299 -18.342 1.00 40.00 192 ASP A CA 1
ATOM 1530 C C . ASP A 1 192 ? 17.159 -15.217 -17.494 1.00 40.00 192 ASP A C 1
ATOM 1532 O O . ASP A 1 192 ? 17.716 -16.204 -17.975 1.00 40.00 192 ASP A O 1
ATOM 1536 N N . LEU A 1 193 ? 17.322 -14.859 -16.223 1.00 38.56 193 LEU A N 1
ATOM 1537 C CA . LEU A 1 193 ? 18.063 -15.643 -15.240 1.00 38.56 193 LEU A CA 1
ATOM 1538 C C . LEU A 1 193 ? 17.121 -16.623 -14.529 1.00 38.56 193 LEU A C 1
ATOM 1540 O O . LEU A 1 193 ? 17.149 -16.725 -13.304 1.00 38.56 193 LEU A O 1
ATOM 1544 N N . PHE A 1 194 ? 16.270 -17.312 -15.292 1.00 39.06 194 PHE A N 1
ATOM 1545 C CA . PHE A 1 194 ? 15.279 -18.269 -14.793 1.00 39.06 194 PHE A CA 1
ATOM 1546 C C . PHE A 1 194 ? 14.384 -17.660 -13.696 1.00 39.06 194 PHE A C 1
ATOM 1548 O O . PHE A 1 194 ? 14.220 -18.229 -12.617 1.00 39.06 194 PHE A O 1
ATOM 1555 N N . GLY A 1 195 ? 13.864 -16.452 -13.936 1.00 38.41 195 GLY A N 1
ATOM 1556 C CA . GLY A 1 195 ? 13.018 -15.740 -12.971 1.00 38.41 195 GLY A CA 1
ATOM 1557 C C . GLY A 1 195 ? 13.750 -15.012 -11.830 1.00 38.41 195 GLY A C 1
ATOM 1558 O O . GLY A 1 195 ? 13.087 -14.401 -11.000 1.00 38.41 195 GLY A O 1
ATOM 1559 N N . TYR A 1 196 ? 15.091 -14.985 -11.795 1.00 37.12 196 TYR A N 1
ATOM 1560 C CA . TYR A 1 196 ? 15.858 -14.085 -10.902 1.00 37.12 196 TYR A CA 1
ATOM 1561 C C . TYR A 1 196 ? 15.978 -12.635 -11.425 1.00 37.12 196 TYR A C 1
ATOM 1563 O O . TYR A 1 196 ? 16.687 -11.810 -10.841 1.00 37.12 196 TYR A O 1
ATOM 1571 N N . GLY A 1 197 ? 15.312 -12.310 -12.537 1.00 42.03 197 GLY A N 1
ATOM 1572 C CA . GLY A 1 197 ? 15.091 -10.928 -12.967 1.00 42.03 197 GLY A CA 1
ATOM 1573 C C . GLY A 1 197 ? 14.030 -10.225 -12.111 1.00 42.03 197 GLY A C 1
ATOM 1574 O O . GLY A 1 197 ? 13.233 -10.869 -11.439 1.00 42.03 197 GLY A O 1
ATOM 1575 N N . MET A 1 198 ? 14.016 -8.890 -12.143 1.00 48.41 198 MET A N 1
ATOM 1576 C CA . MET A 1 198 ? 12.948 -8.089 -11.525 1.00 48.41 198 MET A CA 1
ATOM 1577 C C . MET A 1 198 ? 11.566 -8.466 -12.088 1.00 48.41 198 MET A C 1
ATOM 1579 O O . MET A 1 198 ? 11.460 -8.856 -13.247 1.00 48.41 198 MET A O 1
ATOM 1583 N N . GLU A 1 199 ? 10.529 -8.290 -11.266 1.00 57.47 199 GLU A N 1
ATOM 1584 C CA . GLU A 1 199 ? 9.203 -8.938 -11.358 1.00 57.47 199 GLU A CA 1
ATOM 1585 C C . GLU A 1 199 ? 8.431 -8.753 -12.685 1.00 57.47 199 GLU A C 1
ATOM 1587 O O . GLU A 1 199 ? 7.551 -9.560 -12.986 1.00 57.47 199 GLU A O 1
ATOM 1592 N N . ASP A 1 200 ? 8.792 -7.758 -13.506 1.00 61.88 200 ASP A N 1
ATOM 1593 C CA . ASP A 1 200 ? 8.206 -7.504 -14.826 1.00 61.88 200 ASP A CA 1
ATOM 1594 C C . ASP A 1 200 ? 9.264 -7.497 -15.948 1.00 61.88 200 ASP A C 1
ATOM 1596 O O . ASP A 1 200 ? 10.238 -6.729 -15.937 1.00 61.88 200 ASP A O 1
ATOM 1600 N N . SER A 1 201 ? 9.025 -8.314 -16.982 1.00 69.00 201 SER A N 1
ATOM 1601 C CA . SER A 1 201 ? 9.817 -8.308 -18.217 1.00 69.00 201 SER A CA 1
ATOM 1602 C C . SER A 1 201 ? 9.675 -6.976 -18.964 1.00 69.00 201 SER A C 1
ATOM 1604 O O . SER A 1 201 ? 8.645 -6.304 -18.877 1.00 69.00 201 SER A O 1
ATOM 1606 N N . ILE A 1 202 ? 10.678 -6.596 -19.767 1.00 68.50 202 ILE A N 1
ATOM 1607 C CA . ILE A 1 202 ? 10.609 -5.358 -20.571 1.00 68.50 202 ILE A CA 1
ATOM 1608 C C . ILE A 1 202 ? 9.387 -5.365 -21.504 1.00 68.50 202 ILE A C 1
ATOM 1610 O O . ILE A 1 202 ? 8.747 -4.333 -21.684 1.00 68.50 202 ILE A O 1
ATOM 1614 N N . GLN A 1 203 ? 9.002 -6.525 -22.046 1.00 73.81 203 GLN A N 1
ATOM 1615 C CA . GLN A 1 203 ? 7.781 -6.661 -22.849 1.00 73.81 203 GLN A CA 1
ATOM 1616 C C . GLN A 1 203 ? 6.514 -6.339 -22.039 1.00 73.81 203 GLN A C 1
ATOM 1618 O O . GLN A 1 203 ? 5.646 -5.625 -22.537 1.00 73.81 203 GLN A O 1
ATOM 1623 N N . LYS A 1 204 ? 6.426 -6.801 -20.784 1.00 79.69 204 LYS A N 1
ATOM 1624 C CA . LYS A 1 204 ? 5.307 -6.493 -19.882 1.00 79.69 204 LYS A CA 1
ATOM 1625 C C . LYS A 1 204 ? 5.271 -5.006 -19.513 1.00 79.69 204 LYS A C 1
ATOM 1627 O O . LYS A 1 204 ? 4.199 -4.411 -19.552 1.00 79.69 204 LYS A O 1
ATOM 1632 N N . LEU A 1 205 ? 6.426 -4.382 -19.260 1.00 79.31 205 LEU A N 1
ATOM 1633 C CA . LEU A 1 205 ? 6.517 -2.936 -19.012 1.00 79.31 205 LEU A CA 1
ATOM 1634 C C . LEU A 1 205 ? 6.143 -2.097 -20.245 1.00 79.31 205 LEU A C 1
ATOM 1636 O O . LEU A 1 205 ? 5.439 -1.101 -20.100 1.00 79.31 205 LEU A O 1
ATOM 1640 N N . ARG A 1 206 ? 6.551 -2.506 -21.456 1.00 82.12 206 ARG A N 1
ATOM 1641 C CA . ARG A 1 206 ? 6.138 -1.870 -22.724 1.00 82.12 206 ARG A CA 1
ATOM 1642 C C . ARG A 1 206 ? 4.634 -1.994 -22.962 1.00 82.12 206 ARG A C 1
ATOM 1644 O O . ARG A 1 206 ? 4.004 -1.025 -23.372 1.00 82.12 206 ARG A O 1
ATOM 1651 N N . LEU A 1 207 ? 4.057 -3.167 -22.690 1.00 87.88 207 LEU A N 1
ATOM 1652 C CA . LEU A 1 207 ? 2.616 -3.387 -22.802 1.00 87.88 207 LEU A CA 1
ATOM 1653 C C . LEU A 1 207 ? 1.846 -2.520 -21.799 1.00 87.88 207 LEU A C 1
ATOM 1655 O O . LEU A 1 207 ? 0.914 -1.834 -22.202 1.00 87.88 207 LEU A O 1
ATOM 1659 N N . ARG A 1 208 ? 2.286 -2.481 -20.533 1.00 90.25 208 ARG A N 1
ATOM 1660 C CA . ARG A 1 208 ? 1.727 -1.603 -19.493 1.00 90.25 208 ARG A CA 1
ATOM 1661 C C . ARG A 1 208 ? 1.801 -0.130 -19.903 1.00 90.25 208 ARG A C 1
ATOM 1663 O O . ARG A 1 208 ? 0.773 0.533 -19.884 1.00 90.25 208 ARG A O 1
ATOM 1670 N N . LEU A 1 209 ? 2.969 0.354 -20.341 1.00 90.12 209 LEU A N 1
ATOM 1671 C CA . LEU A 1 209 ? 3.146 1.720 -20.852 1.00 90.12 209 LEU A CA 1
ATOM 1672 C C . LEU A 1 209 ? 2.141 2.040 -21.964 1.00 90.12 209 LEU A C 1
ATOM 1674 O O . LEU A 1 209 ? 1.479 3.072 -21.909 1.00 90.12 209 LEU A O 1
ATOM 1678 N N . LYS A 1 210 ? 2.005 1.150 -22.955 1.00 92.88 210 LYS A N 1
ATOM 1679 C CA . LYS A 1 210 ? 1.048 1.342 -24.045 1.00 92.88 210 LYS A CA 1
ATOM 1680 C C . LYS A 1 210 ? -0.384 1.443 -23.511 1.00 92.88 210 LYS A C 1
ATOM 1682 O O . LYS A 1 210 ? -1.068 2.407 -23.825 1.00 92.88 210 LYS A O 1
ATOM 1687 N N . THR A 1 211 ? -0.817 0.494 -22.679 1.00 94.56 211 THR A N 1
ATOM 1688 C CA . THR A 1 211 ? -2.172 0.485 -22.104 1.00 94.56 211 THR A CA 1
ATOM 1689 C C . THR A 1 211 ? -2.465 1.748 -21.292 1.00 94.56 211 THR A C 1
ATOM 1691 O O . THR A 1 211 ? -3.549 2.310 -21.414 1.00 94.56 211 THR A O 1
ATOM 1694 N N . GLU A 1 212 ? -1.504 2.227 -20.501 1.00 94.94 212 GLU A N 1
ATOM 1695 C CA . GLU A 1 212 ? -1.635 3.469 -19.732 1.00 94.94 212 GLU A CA 1
ATOM 1696 C C . GLU A 1 212 ? -1.806 4.691 -20.653 1.00 94.94 212 GLU A C 1
ATOM 1698 O O . GLU A 1 212 ? -2.718 5.492 -20.450 1.00 94.94 212 GLU A O 1
ATOM 1703 N N . LYS A 1 213 ? -1.004 4.804 -21.719 1.00 95.06 213 LYS A N 1
ATOM 1704 C CA . LYS A 1 213 ? -1.114 5.898 -22.701 1.00 95.06 213 LYS A CA 1
ATOM 1705 C C . LYS A 1 213 ? -2.389 5.836 -23.540 1.00 95.06 213 LYS A C 1
ATOM 1707 O O . LYS A 1 213 ? -2.962 6.885 -23.840 1.00 95.06 213 LYS A O 1
ATOM 1712 N N . ASP A 1 214 ? -2.857 4.637 -23.884 1.00 95.25 214 ASP A N 1
ATOM 1713 C CA . ASP A 1 214 ? -4.126 4.428 -24.588 1.00 95.25 214 ASP A CA 1
ATOM 1714 C C . ASP A 1 214 ? -5.308 4.941 -23.724 1.00 95.25 214 ASP A C 1
ATOM 1716 O O . ASP A 1 214 ? -6.217 5.592 -24.245 1.00 95.25 214 ASP A O 1
ATOM 1720 N N . VAL A 1 215 ? -5.272 4.748 -22.393 1.00 95.56 215 VAL A N 1
ATOM 1721 C CA . VAL A 1 215 ? -6.268 5.305 -21.446 1.00 95.56 215 VAL A CA 1
ATOM 1722 C C . VAL A 1 215 ? -6.217 6.834 -21.381 1.00 95.56 215 VAL A C 1
ATOM 1724 O O . VAL A 1 215 ? -7.265 7.477 -21.441 1.00 95.56 215 VAL A O 1
ATOM 1727 N N . VAL A 1 216 ? -5.029 7.436 -21.283 1.00 95.81 216 VAL A N 1
ATOM 1728 C CA . VAL A 1 216 ? -4.881 8.904 -21.199 1.00 95.81 216 VAL A CA 1
ATOM 1729 C C . VAL A 1 216 ? -5.307 9.576 -22.505 1.00 95.81 216 VAL A C 1
ATOM 1731 O O . VAL A 1 216 ? -6.034 10.567 -22.486 1.00 95.81 216 VAL A O 1
ATOM 1734 N N . THR A 1 217 ? -4.896 9.013 -23.642 1.00 95.25 217 THR A N 1
ATOM 1735 C CA . THR A 1 217 ? -5.208 9.540 -24.978 1.00 95.25 217 THR A CA 1
ATOM 1736 C C . THR A 1 217 ? -6.702 9.448 -25.280 1.00 95.25 217 THR A C 1
ATOM 1738 O O . THR A 1 217 ? -7.301 10.467 -25.603 1.00 95.25 217 THR A O 1
ATOM 1741 N N . SER A 1 218 ? -7.335 8.286 -25.069 1.00 95.75 218 SER A N 1
ATOM 1742 C CA . SER A 1 218 ? -8.797 8.162 -25.226 1.00 95.75 218 SER A CA 1
ATOM 1743 C C . SER A 1 218 ? -9.563 9.097 -24.285 1.00 95.75 218 SER A C 1
ATOM 1745 O O . SER A 1 218 ? -10.511 9.750 -24.704 1.00 95.75 218 SER A O 1
ATOM 1747 N N . THR A 1 219 ? -9.109 9.253 -23.036 1.00 95.75 219 THR A N 1
ATOM 1748 C CA . THR A 1 219 ? -9.737 10.192 -22.092 1.00 95.75 219 THR A CA 1
ATOM 1749 C C . THR A 1 219 ? -9.681 11.637 -22.575 1.00 95.75 219 THR A C 1
ATOM 1751 O O . THR A 1 219 ? -10.666 12.354 -22.417 1.00 95.75 219 THR A O 1
ATOM 1754 N N . ARG A 1 220 ? -8.557 12.066 -23.162 1.00 95.44 220 ARG A N 1
ATOM 1755 C CA . ARG A 1 220 ? -8.400 13.410 -23.734 1.00 95.44 220 ARG A CA 1
ATOM 1756 C C . ARG A 1 220 ? -9.293 13.596 -24.956 1.00 95.44 220 ARG A C 1
ATOM 1758 O O . ARG A 1 220 ? -10.021 14.580 -25.028 1.00 95.44 220 ARG A O 1
ATOM 1765 N N . ASP A 1 221 ? -9.230 12.656 -25.892 1.00 94.81 221 ASP A N 1
ATOM 1766 C CA . ASP A 1 221 ? -9.864 12.783 -27.203 1.00 94.81 221 ASP A CA 1
ATOM 1767 C C . ASP A 1 221 ? -11.404 12.728 -27.088 1.00 94.81 221 ASP A C 1
ATOM 1769 O O . ASP A 1 221 ? -12.102 13.505 -27.741 1.00 94.81 221 ASP A O 1
ATOM 1773 N N . ASP A 1 222 ? -11.937 11.906 -26.175 1.00 96.25 222 ASP A N 1
ATOM 1774 C CA . ASP A 1 222 ? -13.379 11.786 -25.920 1.00 96.25 222 ASP A CA 1
ATOM 1775 C C . ASP A 1 222 ? -13.914 12.812 -24.888 1.00 96.25 222 ASP A C 1
ATOM 1777 O O . ASP A 1 222 ? -15.133 12.921 -24.705 1.00 96.25 222 ASP A O 1
ATOM 1781 N N . TRP A 1 223 ? -13.047 13.585 -24.207 1.00 95.00 223 TRP A N 1
ATOM 1782 C CA . TRP A 1 223 ? -13.375 14.383 -23.005 1.00 95.00 223 TRP A CA 1
ATOM 1783 C C . TRP A 1 223 ? -14.627 15.257 -23.145 1.00 95.00 223 TRP A C 1
ATOM 1785 O O . TRP A 1 223 ? -15.471 15.312 -22.246 1.00 95.00 223 TRP A O 1
ATOM 1795 N N . SER A 1 224 ? -14.769 15.953 -24.274 1.00 94.06 224 SER A N 1
ATOM 1796 C CA . SER A 1 224 ? -15.891 16.869 -24.520 1.00 94.06 224 SER A CA 1
ATOM 1797 C C . SER A 1 224 ? -17.252 16.159 -24.528 1.00 94.06 224 SER A C 1
ATOM 1799 O O . SER A 1 224 ? -18.249 16.757 -24.126 1.00 94.06 224 SER A O 1
ATOM 1801 N N . THR A 1 225 ? -17.282 14.877 -24.903 1.00 96.31 225 THR A N 1
ATOM 1802 C CA . THR A 1 225 ? -18.500 14.063 -25.049 1.00 96.31 225 THR A CA 1
ATOM 1803 C C . THR A 1 225 ? -18.892 13.297 -23.782 1.00 96.31 225 THR A C 1
ATOM 1805 O O . THR A 1 225 ? -20.060 12.953 -23.617 1.00 96.31 225 THR A O 1
ATOM 1808 N N . MET A 1 226 ? -17.946 13.065 -22.865 1.00 97.00 226 MET A N 1
ATOM 1809 C CA . MET A 1 226 ? -18.180 12.301 -21.634 1.00 97.00 226 MET A CA 1
ATOM 1810 C C . MET A 1 226 ? -19.130 13.006 -20.657 1.00 97.00 226 MET A C 1
ATOM 1812 O O . MET A 1 226 ? -19.006 14.211 -20.403 1.00 97.00 226 MET A O 1
ATOM 1816 N N . SER A 1 227 ? -19.999 12.238 -19.999 1.00 96.62 227 SER A N 1
ATOM 1817 C CA . SER A 1 227 ? -20.762 12.706 -18.838 1.00 96.62 227 SER A CA 1
ATOM 1818 C C . SER A 1 227 ? -19.845 13.034 -17.641 1.00 96.62 227 SER A C 1
ATOM 1820 O O . SER A 1 227 ? -18.720 12.532 -17.565 1.00 96.62 227 SER A O 1
ATOM 1822 N N . PRO A 1 228 ? -20.299 13.834 -16.653 1.00 94.19 228 PRO A N 1
ATOM 1823 C CA . PRO A 1 228 ? -19.512 14.116 -15.448 1.00 94.19 228 PRO A CA 1
ATOM 1824 C C . PRO A 1 228 ? -19.079 12.853 -14.686 1.00 94.19 228 PRO A C 1
ATOM 1826 O O . PRO A 1 228 ? -17.962 12.792 -14.179 1.00 94.19 228 PRO A O 1
ATOM 1829 N N . ALA A 1 229 ? -19.923 11.816 -14.649 1.00 93.25 229 ALA A N 1
ATOM 1830 C CA . ALA A 1 229 ? -19.599 10.551 -13.992 1.00 93.25 229 ALA A CA 1
ATOM 1831 C C . ALA A 1 229 ? -18.463 9.796 -14.708 1.00 93.25 229 ALA A C 1
ATOM 1833 O O . ALA A 1 229 ? -17.538 9.316 -14.053 1.00 93.25 229 ALA A O 1
ATOM 1834 N N . GLU A 1 230 ? -18.498 9.738 -16.043 1.00 96.00 230 GLU A N 1
ATOM 1835 C CA . GLU A 1 230 ? -17.437 9.128 -16.857 1.00 96.00 230 GLU A CA 1
ATOM 1836 C C . GLU A 1 230 ? -16.126 9.912 -16.745 1.00 96.00 230 GLU A C 1
ATOM 1838 O O . GLU A 1 230 ? -15.079 9.309 -16.516 1.00 96.00 230 GLU A O 1
ATOM 1843 N N . LYS A 1 231 ? -16.190 11.251 -16.801 1.00 95.88 231 LYS A N 1
ATOM 1844 C CA . LYS A 1 231 ? -15.041 12.139 -16.561 1.00 95.88 231 LYS A CA 1
ATOM 1845 C C . LYS A 1 231 ? -14.382 11.853 -15.214 1.00 95.88 231 LYS A C 1
ATOM 1847 O O . LYS A 1 231 ? -13.168 11.665 -15.159 1.00 95.88 231 LYS A O 1
ATOM 1852 N N . CYS A 1 232 ? -15.166 11.766 -14.136 1.00 93.56 232 CYS A N 1
ATOM 1853 C CA . CYS A 1 232 ? -14.632 11.430 -12.820 1.00 93.56 232 CYS A CA 1
ATOM 1854 C C . CYS A 1 232 ? -13.991 10.038 -12.794 1.00 93.56 232 CYS A C 1
ATOM 1856 O O . CYS A 1 232 ? -12.881 9.919 -12.288 1.00 93.56 232 CYS A O 1
ATOM 1858 N N . GLN A 1 233 ? -14.631 9.006 -13.357 1.00 94.44 233 GLN A N 1
ATOM 1859 C CA . GLN A 1 233 ? -14.045 7.660 -13.396 1.00 94.44 233 GLN A CA 1
ATOM 1860 C C . GLN A 1 233 ? -12.714 7.648 -14.159 1.00 94.44 233 GLN A C 1
ATOM 1862 O O . GLN A 1 233 ? -11.724 7.123 -13.657 1.00 94.44 233 GLN A O 1
ATOM 1867 N N . LYS A 1 234 ? -12.653 8.285 -15.333 1.00 96.19 234 LYS A N 1
ATOM 1868 C CA . LYS A 1 234 ? -11.428 8.357 -16.139 1.00 96.19 234 LYS A CA 1
ATOM 1869 C C . LYS A 1 234 ? -10.312 9.141 -15.457 1.00 96.19 234 LYS A C 1
ATOM 1871 O O . LYS A 1 234 ? -9.165 8.706 -15.489 1.00 96.19 234 LYS A O 1
ATOM 1876 N N . LEU A 1 235 ? -10.630 10.247 -14.783 1.00 95.75 235 LEU A N 1
ATOM 1877 C CA . LEU A 1 235 ? -9.652 10.952 -13.953 1.00 95.75 235 LEU A CA 1
ATOM 1878 C C . LEU A 1 235 ? -9.145 10.067 -12.803 1.00 95.75 235 LEU A C 1
ATOM 1880 O O . LEU A 1 235 ? -7.944 10.047 -12.558 1.00 95.75 235 LEU A O 1
ATOM 1884 N N . GLN A 1 236 ? -10.010 9.290 -12.139 1.00 94.56 236 GLN A N 1
ATOM 1885 C CA . GLN A 1 236 ? -9.587 8.351 -11.090 1.00 94.56 236 GLN A CA 1
ATOM 1886 C C . GLN A 1 236 ? -8.670 7.249 -11.644 1.00 94.56 236 GLN A C 1
ATOM 1888 O O . GLN A 1 236 ? -7.660 6.936 -11.011 1.00 94.56 236 GLN A O 1
ATOM 1893 N N . ASP A 1 237 ? -8.969 6.713 -12.833 1.00 95.19 237 ASP A N 1
ATOM 1894 C CA . ASP A 1 237 ? -8.122 5.735 -13.528 1.00 95.19 237 ASP A CA 1
ATOM 1895 C C . ASP A 1 237 ? -6.728 6.323 -13.843 1.00 95.19 237 ASP A C 1
ATOM 1897 O O . ASP A 1 237 ? -5.709 5.665 -13.631 1.00 95.19 237 ASP A O 1
ATOM 1901 N N . ILE A 1 238 ? -6.658 7.578 -14.305 1.00 96.38 238 ILE A N 1
ATOM 1902 C CA . ILE A 1 238 ? -5.391 8.255 -14.639 1.00 96.38 238 ILE A CA 1
ATOM 1903 C C . ILE A 1 238 ? -4.590 8.612 -13.380 1.00 96.38 238 ILE A C 1
ATOM 1905 O O . ILE A 1 238 ? -3.384 8.367 -13.334 1.00 96.38 238 ILE A O 1
ATOM 1909 N N . VAL A 1 239 ? -5.243 9.124 -12.334 1.00 94.88 239 VAL A N 1
ATOM 1910 C CA . VAL A 1 239 ? -4.600 9.390 -11.038 1.00 94.88 239 VAL A CA 1
ATOM 1911 C C . VAL A 1 239 ? -4.015 8.096 -10.453 1.00 94.88 239 VAL A C 1
ATOM 1913 O O . VAL A 1 239 ? -2.898 8.100 -9.929 1.00 94.88 239 VAL A O 1
ATOM 1916 N N . LEU A 1 240 ? -4.717 6.965 -10.585 1.00 92.69 240 LEU A N 1
ATOM 1917 C CA . LEU A 1 240 ? -4.226 5.640 -10.190 1.00 92.69 240 LEU A CA 1
ATOM 1918 C C . LEU A 1 240 ? -2.979 5.221 -10.991 1.00 92.69 240 LEU A C 1
ATOM 1920 O O . LEU A 1 240 ? -2.009 4.740 -10.402 1.00 92.69 240 LEU A O 1
ATOM 1924 N N . ILE A 1 241 ? -2.967 5.442 -12.311 1.00 94.88 241 ILE A N 1
ATOM 1925 C CA . ILE A 1 241 ? -1.800 5.194 -13.178 1.00 94.88 241 ILE A CA 1
ATOM 1926 C C . ILE A 1 241 ? -0.583 5.994 -12.695 1.00 94.88 241 ILE A C 1
ATOM 1928 O O . ILE A 1 241 ? 0.469 5.408 -12.425 1.00 94.88 241 ILE A O 1
ATOM 1932 N N . ILE A 1 242 ? -0.730 7.311 -12.526 1.00 94.88 242 ILE A N 1
ATOM 1933 C CA . ILE A 1 242 ? 0.341 8.198 -12.047 1.00 94.88 242 ILE A CA 1
ATOM 1934 C C . ILE A 1 242 ? 0.818 7.779 -10.650 1.00 94.88 242 ILE A C 1
ATOM 1936 O O . ILE A 1 242 ? 2.018 7.707 -10.395 1.00 94.88 242 ILE A O 1
ATOM 1940 N N . SER A 1 243 ? -0.093 7.374 -9.770 1.00 92.50 243 SER A N 1
ATOM 1941 C CA . SER A 1 243 ? 0.245 6.906 -8.421 1.00 92.50 243 SER A CA 1
ATOM 1942 C C . SER A 1 243 ? 1.034 5.594 -8.412 1.00 92.50 243 SER A C 1
ATOM 1944 O O . SER A 1 243 ? 1.971 5.440 -7.626 1.00 92.50 243 SER A O 1
ATOM 1946 N N . TYR A 1 244 ? 0.733 4.657 -9.318 1.00 91.06 244 TYR A N 1
ATOM 1947 C CA . TYR A 1 244 ? 1.581 3.478 -9.511 1.00 91.06 244 TYR A CA 1
ATOM 1948 C C . TYR A 1 244 ? 2.965 3.841 -10.062 1.00 91.06 244 TYR A C 1
ATOM 1950 O O . TYR A 1 244 ? 3.951 3.214 -9.677 1.00 91.06 244 TYR A O 1
ATOM 1958 N N . ARG A 1 245 ? 3.072 4.871 -10.911 1.00 91.88 245 ARG A N 1
ATOM 1959 C CA . ARG A 1 245 ? 4.364 5.383 -11.395 1.00 91.88 245 ARG A CA 1
ATOM 1960 C C . ARG A 1 245 ? 5.192 6.021 -10.272 1.00 91.88 245 ARG A C 1
ATOM 1962 O O . ARG A 1 245 ? 6.377 5.706 -10.161 1.00 91.88 245 ARG A O 1
ATOM 1969 N N . ILE A 1 246 ? 4.572 6.790 -9.372 1.00 91.19 246 ILE A N 1
ATOM 1970 C CA . ILE A 1 246 ? 5.233 7.303 -8.157 1.00 91.19 246 ILE A CA 1
ATOM 1971 C C . ILE A 1 246 ? 5.720 6.143 -7.271 1.00 91.19 246 ILE A C 1
ATOM 1973 O O . ILE A 1 246 ? 6.882 6.129 -6.857 1.00 91.19 246 ILE A O 1
ATOM 1977 N N . LYS A 1 247 ? 4.881 5.122 -7.041 1.00 89.81 247 LYS A N 1
ATOM 1978 C CA . LYS A 1 247 ? 5.253 3.906 -6.297 1.00 89.81 247 LYS A CA 1
ATOM 1979 C C . LYS A 1 247 ? 6.473 3.201 -6.891 1.00 89.81 247 LYS A C 1
ATOM 1981 O O . LYS A 1 247 ? 7.407 2.873 -6.154 1.00 89.81 247 LYS A O 1
ATOM 1986 N N . ASP A 1 248 ? 6.481 2.971 -8.202 1.00 88.81 248 ASP A N 1
ATOM 1987 C CA . ASP A 1 248 ? 7.586 2.301 -8.897 1.00 88.81 248 ASP A CA 1
ATOM 1988 C C . ASP A 1 248 ? 8.899 3.093 -8.737 1.00 88.81 248 ASP A C 1
ATOM 1990 O O . ASP A 1 248 ? 9.950 2.518 -8.428 1.00 88.81 248 ASP A O 1
ATOM 1994 N N . LEU A 1 249 ? 8.827 4.425 -8.835 1.00 89.81 249 LEU A N 1
ATOM 1995 C CA . LEU A 1 249 ? 9.950 5.333 -8.601 1.00 89.81 249 LEU A CA 1
ATOM 1996 C C . LEU A 1 249 ? 10.420 5.358 -7.141 1.00 89.81 249 LEU A C 1
ATOM 1998 O O . LEU A 1 249 ? 11.627 5.303 -6.905 1.00 89.81 249 LEU A O 1
ATOM 2002 N N . ARG A 1 250 ? 9.527 5.359 -6.142 1.00 88.06 250 ARG A N 1
ATOM 2003 C CA . ARG A 1 250 ? 9.932 5.237 -4.728 1.00 88.06 250 ARG A CA 1
ATOM 2004 C C . ARG A 1 250 ? 10.634 3.914 -4.447 1.00 88.06 250 ARG A C 1
ATOM 2006 O O . ARG A 1 250 ? 11.641 3.886 -3.740 1.00 88.06 250 ARG A O 1
ATOM 2013 N N . LEU A 1 251 ? 10.142 2.810 -5.005 1.00 86.06 251 LEU A N 1
ATOM 2014 C CA . LEU A 1 251 ? 10.782 1.502 -4.858 1.00 86.06 251 LEU A CA 1
ATOM 2015 C C . LEU A 1 251 ? 12.164 1.471 -5.533 1.00 86.06 251 LEU A C 1
ATOM 2017 O O . LEU A 1 251 ? 13.097 0.880 -4.981 1.00 86.06 251 LEU A O 1
ATOM 2021 N N . LEU A 1 252 ? 12.328 2.145 -6.677 1.00 84.19 252 LEU A N 1
ATOM 2022 C CA . LEU A 1 252 ? 13.628 2.351 -7.321 1.00 84.19 252 LEU A CA 1
ATOM 2023 C C . LEU A 1 252 ? 14.559 3.221 -6.459 1.00 84.19 252 LEU A C 1
ATOM 2025 O O . LEU A 1 252 ? 15.688 2.814 -6.194 1.00 84.19 252 LEU A O 1
ATOM 2029 N N . PHE A 1 253 ? 14.084 4.359 -5.949 1.00 86.50 253 PHE A N 1
ATOM 2030 C CA . PHE A 1 253 ? 14.819 5.257 -5.049 1.00 86.50 253 PHE A CA 1
ATOM 2031 C C . PHE A 1 253 ? 15.372 4.525 -3.822 1.00 86.50 253 PHE A C 1
ATOM 2033 O O . PHE A 1 253 ? 16.547 4.680 -3.487 1.00 86.50 253 PHE A O 1
ATOM 2040 N N . MET A 1 254 ? 14.566 3.667 -3.187 1.00 84.62 254 MET A N 1
ATOM 2041 C CA . MET A 1 254 ? 15.016 2.862 -2.048 1.00 84.62 254 MET A CA 1
ATOM 2042 C C . MET A 1 254 ? 16.096 1.846 -2.438 1.00 84.62 254 MET A C 1
ATOM 2044 O O . MET A 1 254 ? 17.093 1.707 -1.727 1.00 84.62 254 MET A O 1
ATOM 2048 N N . LYS A 1 255 ? 15.951 1.175 -3.589 1.00 83.06 255 LYS A N 1
ATOM 2049 C CA . LYS A 1 255 ? 16.976 0.260 -4.126 1.00 83.06 255 LYS A CA 1
ATOM 2050 C C . LYS A 1 255 ? 18.284 1.001 -4.428 1.00 83.06 255 LYS A C 1
ATOM 2052 O O . LYS A 1 255 ? 19.353 0.510 -4.064 1.00 83.06 255 LYS A O 1
ATOM 2057 N N . GLN A 1 256 ? 18.206 2.202 -5.001 1.00 83.44 256 GLN A N 1
ATOM 2058 C CA . GLN A 1 256 ? 19.373 3.037 -5.292 1.00 83.44 256 GLN A CA 1
ATOM 2059 C C . GLN A 1 256 ? 20.037 3.584 -4.018 1.00 83.44 256 GLN A C 1
ATOM 2061 O O . GLN A 1 256 ? 21.258 3.535 -3.910 1.00 83.44 256 GLN A O 1
ATOM 2066 N N . LYS A 1 257 ? 19.275 4.008 -2.997 1.00 85.38 257 LYS A N 1
ATOM 2067 C CA . LYS A 1 257 ? 19.829 4.383 -1.678 1.00 85.38 257 LYS A CA 1
ATOM 2068 C C . LYS A 1 257 ? 20.586 3.230 -1.011 1.00 85.38 257 LYS A C 1
ATOM 2070 O O . LYS A 1 257 ? 21.682 3.437 -0.491 1.00 85.38 257 LYS A O 1
ATOM 2075 N N . LEU A 1 258 ? 20.036 2.014 -1.054 1.00 82.06 258 LEU A N 1
ATOM 2076 C CA . LEU A 1 258 ? 20.699 0.810 -0.539 1.00 82.06 258 LEU A CA 1
ATOM 2077 C C . LEU A 1 258 ? 21.999 0.502 -1.301 1.00 82.06 258 LEU A C 1
ATOM 2079 O O . LEU A 1 258 ? 23.025 0.222 -0.676 1.00 82.06 258 LEU A O 1
ATOM 2083 N N . ALA A 1 259 ? 21.977 0.594 -2.634 1.00 80.56 259 ALA A N 1
ATOM 2084 C CA . ALA A 1 259 ? 23.163 0.422 -3.470 1.00 80.56 259 ALA A CA 1
ATOM 2085 C C . ALA A 1 259 ? 24.233 1.487 -3.170 1.00 80.56 259 ALA A C 1
ATOM 2087 O O . ALA A 1 259 ? 25.393 1.143 -2.955 1.00 80.56 259 ALA A O 1
ATOM 2088 N N . LEU A 1 260 ? 23.838 2.759 -3.061 1.00 85.69 260 LEU A N 1
ATOM 2089 C CA . LEU A 1 260 ? 24.717 3.881 -2.728 1.00 85.69 260 LEU A CA 1
ATOM 2090 C C . LEU A 1 260 ? 25.379 3.715 -1.354 1.00 85.69 260 LEU A C 1
ATOM 2092 O O . LEU A 1 260 ? 26.590 3.886 -1.230 1.00 85.69 260 LEU A O 1
ATOM 2096 N N . SER A 1 261 ? 24.604 3.334 -0.333 1.00 85.12 261 SER A N 1
ATOM 2097 C CA . SER A 1 261 ? 25.114 3.045 1.015 1.00 85.12 261 SER A CA 1
ATOM 2098 C C . SER A 1 261 ? 26.154 1.918 0.993 1.00 85.12 261 SER A C 1
ATOM 2100 O O . SER A 1 261 ? 27.236 2.043 1.574 1.00 85.12 261 SER A O 1
ATOM 2102 N N . LYS A 1 262 ? 25.884 0.848 0.232 1.00 83.00 262 LYS A N 1
ATOM 2103 C CA . LYS A 1 262 ? 26.842 -0.241 0.016 1.00 83.00 262 LYS A CA 1
ATOM 2104 C C . LYS A 1 262 ? 28.107 0.236 -0.709 1.00 83.00 262 LYS A C 1
ATOM 2106 O O . LYS A 1 262 ? 29.201 -0.091 -0.257 1.00 83.00 262 LYS A O 1
ATOM 2111 N N . PHE A 1 263 ? 27.983 1.014 -1.786 1.00 81.00 263 PHE A N 1
ATOM 2112 C CA . PHE A 1 263 ? 29.143 1.525 -2.519 1.00 81.00 263 PHE A CA 1
ATOM 2113 C C . PHE A 1 263 ? 30.001 2.460 -1.665 1.00 81.00 263 PHE A C 1
ATOM 2115 O O . PHE A 1 263 ? 31.212 2.282 -1.650 1.00 81.00 263 PHE A O 1
ATOM 2122 N N . HIS A 1 264 ? 29.415 3.385 -0.896 1.00 87.56 264 HIS A N 1
ATOM 2123 C CA . HIS A 1 264 ? 30.178 4.210 0.049 1.00 87.56 264 HIS A CA 1
ATOM 2124 C C . HIS A 1 264 ? 30.916 3.354 1.088 1.00 87.56 264 HIS A C 1
ATOM 2126 O O . HIS A 1 264 ? 32.100 3.572 1.333 1.00 87.56 264 HIS A O 1
ATOM 2132 N N . LYS A 1 265 ? 30.260 2.323 1.640 1.00 86.56 265 LYS A N 1
ATOM 2133 C CA . LYS A 1 265 ? 30.890 1.397 2.593 1.00 86.56 265 LYS A CA 1
ATOM 2134 C C . LYS A 1 265 ? 32.056 0.600 1.988 1.00 86.56 265 LYS A C 1
ATOM 2136 O O . LYS A 1 265 ? 33.018 0.322 2.696 1.00 86.56 265 LYS A O 1
ATOM 2141 N N . GLU A 1 266 ? 31.978 0.217 0.714 1.00 82.19 266 GLU A N 1
ATOM 2142 C CA . GLU A 1 266 ? 33.069 -0.477 0.006 1.00 82.19 266 GLU A CA 1
ATOM 2143 C C . GLU A 1 266 ? 34.154 0.473 -0.536 1.00 82.19 266 GLU A C 1
ATOM 2145 O O . GLU A 1 266 ? 35.270 0.031 -0.807 1.00 82.19 266 GLU A O 1
ATOM 2150 N N . ALA A 1 267 ? 33.840 1.759 -0.703 1.00 85.31 267 ALA A N 1
ATOM 2151 C CA . ALA A 1 267 ? 34.743 2.783 -1.222 1.00 85.31 267 ALA A CA 1
ATOM 2152 C C . ALA A 1 267 ? 35.619 3.447 -0.146 1.00 85.31 267 ALA A C 1
ATOM 2154 O O . ALA A 1 267 ? 36.712 3.908 -0.469 1.00 85.31 267 ALA A O 1
ATOM 2155 N N . GLY A 1 268 ? 35.156 3.481 1.108 1.00 89.94 268 GLY A N 1
ATOM 2156 C CA . GLY A 1 268 ? 35.818 4.194 2.202 1.00 89.94 268 GLY A CA 1
ATOM 2157 C C . GLY A 1 268 ? 35.547 5.703 2.193 1.00 89.94 268 GLY A C 1
ATOM 2158 O O . GLY A 1 268 ? 34.744 6.202 1.401 1.00 89.94 268 GLY A O 1
ATOM 2159 N N . ASP A 1 269 ? 36.213 6.427 3.098 1.00 89.44 269 ASP A N 1
ATOM 2160 C CA . ASP A 1 269 ? 35.938 7.849 3.353 1.00 89.44 269 ASP A CA 1
ATOM 2161 C C . ASP A 1 269 ? 36.224 8.739 2.129 1.00 89.44 269 ASP A C 1
ATOM 2163 O O . ASP A 1 269 ? 35.393 9.571 1.756 1.00 89.44 269 ASP A O 1
ATOM 2167 N N . ASP A 1 270 ? 37.350 8.516 1.438 1.00 91.94 270 ASP A N 1
ATOM 2168 C CA . ASP A 1 270 ? 37.638 9.151 0.145 1.00 91.94 270 ASP A CA 1
ATOM 2169 C C . ASP A 1 270 ? 37.107 8.316 -1.029 1.00 91.94 270 ASP A C 1
ATOM 2171 O O . ASP A 1 270 ? 37.835 7.792 -1.874 1.00 91.94 270 ASP A O 1
ATOM 2175 N N . TRP A 1 271 ? 35.783 8.206 -1.111 1.00 89.75 271 TRP A N 1
ATOM 2176 C CA . TRP A 1 271 ? 35.142 7.457 -2.188 1.00 89.75 271 TRP A CA 1
ATOM 2177 C C . TRP A 1 271 ? 35.450 8.001 -3.595 1.00 89.75 271 TRP A C 1
ATOM 2179 O O . TRP A 1 271 ? 35.262 7.273 -4.575 1.00 89.75 271 TRP A O 1
ATOM 2189 N N . ARG A 1 272 ? 35.930 9.249 -3.717 1.00 91.44 272 ARG A N 1
ATOM 2190 C CA . ARG A 1 272 ? 36.245 9.898 -5.000 1.00 91.44 272 ARG A CA 1
ATOM 2191 C C . ARG A 1 272 ? 37.506 9.342 -5.659 1.00 91.44 272 ARG A C 1
ATOM 2193 O O . ARG A 1 272 ? 37.564 9.327 -6.885 1.00 91.44 272 ARG A O 1
ATOM 2200 N N . SER A 1 273 ? 38.474 8.851 -4.883 1.00 88.25 273 SER A N 1
ATOM 2201 C CA . SER A 1 273 ? 39.629 8.107 -5.411 1.00 88.25 273 SER A CA 1
ATOM 2202 C C . SER A 1 273 ? 39.362 6.601 -5.556 1.00 88.25 273 SER A C 1
ATOM 2204 O O . SER A 1 273 ? 40.160 5.878 -6.155 1.00 88.25 273 SER A O 1
ATOM 2206 N N . SER A 1 274 ? 38.223 6.108 -5.056 1.00 87.06 274 SER A N 1
ATOM 2207 C CA . SER A 1 274 ? 37.860 4.694 -5.154 1.00 87.06 274 SER A CA 1
ATOM 2208 C C . SER A 1 274 ? 37.487 4.266 -6.581 1.00 87.06 274 SER A C 1
ATOM 2210 O O . SER A 1 274 ? 36.921 5.025 -7.371 1.00 87.06 274 SER A O 1
ATOM 2212 N N . ARG A 1 275 ? 37.648 2.967 -6.866 1.00 80.00 275 ARG A N 1
ATOM 2213 C CA . ARG A 1 275 ? 37.140 2.326 -8.097 1.00 80.00 275 ARG A CA 1
ATOM 2214 C C . ARG A 1 275 ? 35.621 2.455 -8.306 1.00 80.00 275 ARG A C 1
ATOM 2216 O O . ARG A 1 275 ? 35.133 2.135 -9.384 1.00 80.00 275 ARG A O 1
ATOM 2223 N N . PHE A 1 276 ? 34.872 2.868 -7.281 1.00 73.75 276 PHE A N 1
ATOM 2224 C CA . PHE A 1 276 ? 33.417 3.007 -7.317 1.00 73.75 276 PHE A CA 1
ATOM 2225 C C . PHE A 1 276 ? 32.951 4.436 -7.627 1.00 73.75 276 PHE A C 1
ATOM 2227 O O . PHE A 1 276 ? 31.745 4.649 -7.718 1.00 73.75 276 PHE A O 1
ATOM 2234 N N . VAL A 1 277 ? 33.859 5.403 -7.830 1.00 78.81 277 VAL A N 1
ATOM 2235 C CA . VAL A 1 277 ? 33.525 6.825 -8.057 1.00 78.81 277 VAL A CA 1
ATOM 2236 C C . VAL A 1 277 ? 32.441 7.039 -9.122 1.00 78.81 277 VAL A C 1
ATOM 2238 O O . VAL A 1 277 ? 31.494 7.790 -8.888 1.00 78.81 277 VAL A O 1
ATOM 2241 N N . TYR A 1 278 ? 32.509 6.325 -10.250 1.00 73.19 278 TYR A N 1
ATOM 2242 C CA . TYR A 1 278 ? 31.509 6.414 -11.320 1.00 73.19 278 TYR A CA 1
ATOM 2243 C C . TYR A 1 278 ? 30.159 5.803 -10.929 1.00 73.19 278 TYR A C 1
ATOM 2245 O O . TYR A 1 278 ? 29.123 6.399 -11.212 1.00 73.19 278 TYR A O 1
ATOM 2253 N N . ALA A 1 279 ? 30.160 4.657 -10.240 1.00 73.31 279 ALA A N 1
ATOM 2254 C CA . ALA A 1 279 ? 28.935 4.017 -9.759 1.00 73.31 279 ALA A CA 1
ATOM 2255 C C . ALA A 1 279 ? 28.232 4.894 -8.712 1.00 73.31 279 ALA A C 1
ATOM 2257 O O . ALA A 1 279 ? 27.040 5.143 -8.824 1.00 73.31 279 ALA A O 1
ATOM 2258 N N . ILE A 1 280 ? 28.986 5.442 -7.755 1.00 78.50 280 ILE A N 1
ATOM 2259 C CA . ILE A 1 280 ? 28.477 6.359 -6.728 1.00 78.50 280 ILE A CA 1
ATOM 2260 C C . ILE A 1 280 ? 27.894 7.622 -7.370 1.00 78.50 280 ILE A C 1
ATOM 2262 O O . ILE A 1 280 ? 26.753 7.975 -7.079 1.00 78.50 280 ILE A O 1
ATOM 2266 N N . SER A 1 281 ? 28.633 8.266 -8.279 1.00 79.50 281 SER A N 1
ATOM 2267 C CA . SER A 1 281 ? 28.182 9.495 -8.949 1.00 79.50 281 SER A CA 1
ATOM 2268 C C . SER A 1 281 ? 26.939 9.257 -9.816 1.00 79.50 281 SER A C 1
ATOM 2270 O O . SER A 1 281 ? 25.998 10.047 -9.780 1.00 79.50 281 SER A O 1
ATOM 2272 N N . SER A 1 282 ? 26.897 8.140 -10.553 1.00 78.00 282 SER A N 1
ATOM 2273 C CA . SER A 1 282 ? 25.740 7.738 -11.362 1.00 78.00 282 SER A CA 1
ATOM 2274 C C . SER A 1 282 ? 24.514 7.445 -10.491 1.00 78.00 282 SER A C 1
ATOM 2276 O O . SER A 1 282 ? 23.443 7.990 -10.747 1.00 78.00 282 SER A O 1
ATOM 2278 N N . THR A 1 283 ? 24.669 6.676 -9.407 1.00 78.81 283 THR A N 1
ATOM 2279 C CA . THR A 1 283 ? 23.577 6.399 -8.464 1.00 78.81 283 THR A CA 1
ATOM 2280 C C . THR A 1 283 ? 23.076 7.676 -7.778 1.00 78.81 283 THR A C 1
ATOM 2282 O O . THR A 1 283 ? 21.870 7.836 -7.606 1.00 78.81 283 THR A O 1
ATOM 2285 N N . GLN A 1 284 ? 23.958 8.618 -7.424 1.00 88.56 284 GLN A N 1
ATOM 2286 C CA . GLN A 1 284 ? 23.564 9.924 -6.874 1.00 88.56 284 GLN A CA 1
ATOM 2287 C C . GLN A 1 284 ? 22.753 10.757 -7.881 1.00 88.56 284 GLN A C 1
ATOM 2289 O O . GLN A 1 284 ? 21.722 11.319 -7.507 1.00 88.56 284 GLN A O 1
ATOM 2294 N N . ALA A 1 285 ? 23.161 10.790 -9.154 1.00 84.25 285 ALA A N 1
ATOM 2295 C CA . ALA A 1 285 ? 22.417 11.469 -10.216 1.00 84.25 285 ALA A CA 1
ATOM 2296 C C . ALA A 1 285 ? 21.035 10.830 -10.458 1.00 84.25 285 ALA A C 1
ATOM 2298 O O . ALA A 1 285 ? 20.034 11.543 -10.504 1.00 84.25 285 ALA A O 1
ATOM 2299 N N . GLN A 1 286 ? 20.955 9.495 -10.506 1.00 84.06 286 GLN A N 1
ATOM 2300 C CA . GLN A 1 286 ? 19.684 8.766 -10.618 1.00 84.06 286 GLN A CA 1
ATOM 2301 C C . GLN A 1 286 ? 18.761 9.036 -9.420 1.00 84.06 286 GLN A C 1
ATOM 2303 O O . GLN A 1 286 ? 17.569 9.268 -9.597 1.00 84.06 286 GLN A O 1
ATOM 2308 N N . ILE A 1 287 ? 19.295 9.074 -8.194 1.00 86.69 287 ILE A N 1
ATOM 2309 C CA . ILE A 1 287 ? 18.533 9.426 -6.982 1.00 86.69 287 ILE A CA 1
ATOM 2310 C C . ILE A 1 287 ? 17.940 10.841 -7.072 1.00 86.69 287 ILE A C 1
ATOM 2312 O O . ILE A 1 287 ? 16.823 11.059 -6.599 1.00 86.69 287 ILE A O 1
ATOM 2316 N N . TYR A 1 288 ? 18.658 11.794 -7.672 1.00 89.19 288 TYR A N 1
ATOM 2317 C CA . TYR A 1 288 ? 18.158 13.150 -7.904 1.00 89.19 288 TYR A CA 1
ATOM 2318 C C . TYR A 1 288 ? 17.062 13.186 -8.983 1.00 89.19 288 TYR A C 1
ATOM 2320 O O . TYR A 1 288 ? 15.988 13.726 -8.730 1.00 89.19 288 TYR A O 1
ATOM 2328 N N . GLN A 1 289 ? 17.282 12.540 -10.134 1.00 88.50 289 GLN A N 1
ATOM 2329 C CA . GLN A 1 289 ? 16.287 12.429 -11.213 1.00 88.50 289 GLN A CA 1
ATOM 2330 C C . GLN A 1 289 ? 14.979 11.788 -10.728 1.00 88.50 289 GLN A C 1
ATOM 2332 O O . GLN A 1 289 ? 13.899 12.317 -10.969 1.00 88.50 289 GLN A O 1
ATOM 2337 N N . VAL A 1 290 ? 15.074 10.682 -9.983 1.00 88.25 290 VAL A N 1
ATOM 2338 C CA . VAL A 1 290 ? 13.912 9.982 -9.420 1.00 88.25 290 VAL A CA 1
ATOM 2339 C C . VAL A 1 290 ? 13.135 10.875 -8.446 1.00 88.25 290 VAL A C 1
ATOM 2341 O O . VAL A 1 290 ? 11.909 10.878 -8.484 1.00 88.25 290 VAL A O 1
ATOM 2344 N N . ARG A 1 291 ? 13.817 11.667 -7.604 1.00 88.56 291 ARG A N 1
ATOM 2345 C CA . ARG A 1 291 ? 13.165 12.642 -6.706 1.00 88.56 291 ARG A CA 1
ATOM 2346 C C . ARG A 1 291 ? 12.414 13.727 -7.474 1.00 88.56 291 ARG A C 1
ATOM 2348 O O . ARG A 1 291 ? 11.276 14.024 -7.126 1.00 88.56 291 ARG A O 1
ATOM 2355 N N . GLN A 1 292 ? 13.043 14.295 -8.501 1.00 90.00 292 GLN A N 1
ATOM 2356 C CA . GLN A 1 292 ? 12.438 15.338 -9.326 1.00 90.00 292 GLN A CA 1
ATOM 2357 C C . GLN A 1 292 ? 11.201 14.811 -10.071 1.00 90.00 292 GLN A C 1
ATOM 2359 O O . GLN A 1 292 ? 10.143 15.429 -10.007 1.00 90.00 292 GLN A O 1
ATOM 2364 N N . MET A 1 293 ? 11.292 13.622 -10.675 1.00 93.25 293 MET A N 1
ATOM 2365 C CA . MET A 1 293 ? 10.158 12.991 -11.359 1.00 93.25 293 MET A CA 1
ATOM 2366 C C . MET A 1 293 ? 9.007 12.652 -10.402 1.00 93.25 293 MET A C 1
ATOM 2368 O O . MET A 1 293 ? 7.846 12.871 -10.728 1.00 93.25 293 MET A O 1
ATOM 2372 N N . VAL A 1 294 ? 9.308 12.172 -9.189 1.00 90.56 294 VAL A N 1
ATOM 2373 C CA . VAL A 1 294 ? 8.290 11.955 -8.147 1.00 90.56 294 VAL A CA 1
ATOM 2374 C C . VAL A 1 294 ? 7.537 13.249 -7.824 1.00 90.56 294 VAL A C 1
ATOM 2376 O O . VAL A 1 294 ? 6.314 13.205 -7.725 1.00 90.56 294 VAL A O 1
ATOM 2379 N N . LYS A 1 295 ? 8.234 14.389 -7.709 1.00 90.06 295 LYS A N 1
ATOM 2380 C CA . LYS A 1 295 ? 7.599 15.699 -7.498 1.00 90.06 295 LYS A CA 1
ATOM 2381 C C . LYS A 1 295 ? 6.699 16.095 -8.675 1.00 90.06 295 LYS A C 1
ATOM 2383 O O . LYS A 1 295 ? 5.537 16.409 -8.455 1.00 90.06 295 LYS A O 1
ATOM 2388 N N . GLU A 1 296 ? 7.181 15.986 -9.912 1.00 92.25 296 GLU A N 1
ATOM 2389 C CA . GLU A 1 296 ? 6.377 16.315 -11.102 1.00 92.25 296 GLU A CA 1
ATOM 2390 C C . GLU A 1 296 ? 5.115 15.445 -11.233 1.00 92.25 296 GLU A C 1
ATOM 2392 O O . GLU A 1 296 ? 4.050 15.948 -11.585 1.00 92.25 296 GLU A O 1
ATOM 2397 N N . LEU A 1 297 ? 5.198 14.152 -10.906 1.00 92.69 297 LEU A N 1
ATOM 2398 C CA . LEU A 1 297 ? 4.038 13.253 -10.887 1.00 92.69 297 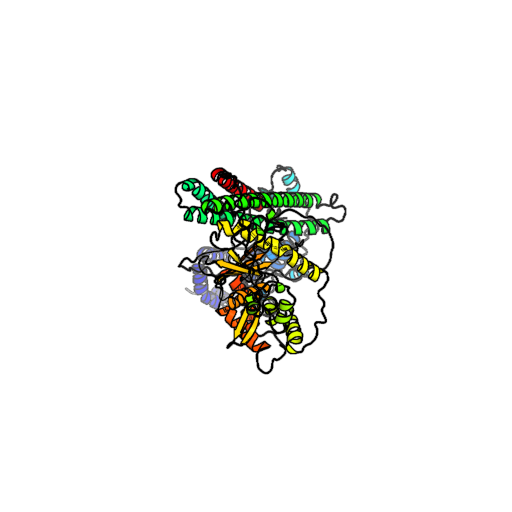LEU A CA 1
ATOM 2399 C C . LEU A 1 297 ? 3.017 13.627 -9.797 1.00 92.69 297 LEU A C 1
ATOM 2401 O O . LEU A 1 297 ? 1.814 13.482 -10.008 1.00 92.69 297 LEU A O 1
ATOM 2405 N N . LEU A 1 298 ? 3.479 14.109 -8.641 1.00 91.00 298 LEU A N 1
ATOM 2406 C CA . LEU A 1 298 ? 2.622 14.587 -7.551 1.00 91.00 298 LEU A CA 1
ATOM 2407 C C . LEU A 1 298 ? 1.908 15.887 -7.919 1.00 91.00 298 LEU A C 1
ATOM 2409 O O . LEU A 1 298 ? 0.707 16.000 -7.675 1.00 91.00 298 LEU A O 1
ATOM 2413 N N . ASP A 1 299 ? 2.616 16.820 -8.557 1.00 91.06 299 ASP A N 1
ATOM 2414 C CA . ASP A 1 299 ? 2.040 18.061 -9.080 1.00 91.06 299 ASP A CA 1
ATOM 2415 C C . ASP A 1 299 ? 0.974 17.750 -10.152 1.00 91.06 299 ASP A C 1
ATOM 2417 O O . ASP A 1 299 ? -0.146 18.254 -10.079 1.00 91.06 299 ASP A O 1
ATOM 2421 N N . VAL A 1 300 ? 1.255 16.818 -11.075 1.00 93.00 300 VAL A N 1
ATOM 2422 C CA . VAL A 1 300 ? 0.276 16.321 -12.065 1.00 93.00 300 VAL A CA 1
ATOM 2423 C C . VAL A 1 300 ? -0.948 15.678 -11.399 1.00 93.00 300 VAL A C 1
ATOM 2425 O O . VAL A 1 300 ? -2.077 15.916 -11.833 1.00 93.00 300 VAL A O 1
ATOM 2428 N N . ASN A 1 301 ? -0.767 14.898 -10.328 1.00 92.69 301 ASN A N 1
ATOM 2429 C CA . ASN A 1 301 ? -1.892 14.347 -9.567 1.00 92.69 301 ASN A CA 1
ATOM 2430 C C . ASN A 1 301 ? -2.709 15.433 -8.851 1.00 92.69 301 ASN A C 1
ATOM 2432 O O . ASN A 1 301 ? -3.931 15.311 -8.793 1.00 92.69 301 ASN A O 1
ATOM 2436 N N . ASN A 1 302 ? -2.078 16.504 -8.357 1.00 91.75 302 ASN A N 1
ATOM 2437 C CA . ASN A 1 302 ? -2.774 17.659 -7.780 1.00 91.75 302 ASN A CA 1
ATOM 2438 C C . ASN A 1 302 ? -3.746 18.273 -8.798 1.00 91.75 302 ASN A C 1
ATOM 2440 O O . ASN A 1 302 ? -4.929 18.429 -8.500 1.00 91.75 302 ASN A O 1
ATOM 2444 N N . SER A 1 303 ? -3.258 18.540 -10.014 1.00 93.25 303 SER A N 1
ATOM 2445 C CA . SER A 1 303 ? -4.045 19.081 -11.128 1.00 93.25 303 SER A CA 1
ATOM 2446 C C . SER A 1 303 ? -5.205 18.165 -11.525 1.00 93.25 303 SER A C 1
ATOM 2448 O O . SER A 1 303 ? -6.356 18.588 -11.615 1.00 93.25 303 SER A O 1
ATOM 2450 N N . LEU A 1 304 ? -4.948 16.864 -11.703 1.00 94.00 304 LEU A N 1
ATOM 2451 C CA . LEU A 1 304 ? -5.999 15.899 -12.056 1.00 94.00 304 LEU A CA 1
ATOM 2452 C C . LEU A 1 304 ? -7.132 15.851 -11.017 1.00 94.00 304 LEU A C 1
ATOM 2454 O O . LEU A 1 304 ? -8.297 15.687 -11.382 1.00 94.00 304 LEU A O 1
ATOM 2458 N N . ILE A 1 305 ? -6.803 16.010 -9.735 1.00 93.00 305 ILE A N 1
ATOM 2459 C CA . ILE A 1 305 ? -7.775 16.004 -8.635 1.00 93.00 305 ILE A CA 1
ATOM 2460 C C . ILE A 1 305 ? -8.480 17.357 -8.510 1.00 93.00 305 ILE A C 1
ATOM 2462 O O . ILE A 1 305 ? -9.678 17.368 -8.243 1.00 93.00 305 ILE A O 1
ATOM 2466 N N . CYS A 1 306 ? -7.800 18.471 -8.793 1.00 93.31 306 CYS A N 1
ATOM 2467 C CA . CYS A 1 306 ? -8.405 19.800 -8.914 1.00 93.31 306 CYS A CA 1
ATOM 2468 C C . CYS A 1 306 ? -9.495 19.823 -10.002 1.00 93.31 306 CYS A C 1
ATOM 2470 O O . CYS A 1 306 ? -10.647 20.197 -9.749 1.00 93.31 306 CYS A O 1
ATOM 2472 N N . VAL A 1 307 ? -9.178 19.317 -11.203 1.00 93.88 307 VAL A N 1
ATOM 2473 C CA . VAL A 1 307 ? -10.173 19.131 -12.274 1.00 93.88 307 VAL A CA 1
ATOM 2474 C C . VAL A 1 307 ? -11.255 18.140 -11.835 1.00 93.88 307 VAL A C 1
ATOM 2476 O O . VAL A 1 307 ? -12.438 18.370 -12.078 1.00 93.88 307 VAL A O 1
ATOM 2479 N N . GLY A 1 308 ? -10.884 17.065 -11.137 1.00 94.38 308 GLY A N 1
ATOM 2480 C CA . GLY A 1 308 ? -11.817 16.085 -10.584 1.00 94.38 308 GLY A CA 1
ATOM 2481 C C . GLY A 1 308 ? -12.859 16.692 -9.640 1.00 94.38 308 GLY A C 1
ATOM 2482 O O . GLY A 1 308 ? -14.055 16.466 -9.825 1.00 94.38 308 GLY A O 1
ATOM 2483 N N . ALA A 1 309 ? -12.424 17.500 -8.672 1.00 93.50 309 ALA A N 1
ATOM 2484 C CA . ALA A 1 309 ? -13.281 18.254 -7.760 1.00 93.50 309 ALA A CA 1
ATOM 2485 C C . ALA A 1 309 ? -14.129 19.294 -8.511 1.00 93.50 309 ALA A C 1
ATOM 2487 O O . ALA A 1 309 ? -15.317 19.447 -8.233 1.00 93.50 309 ALA A O 1
ATOM 2488 N N . SER A 1 310 ? -13.568 19.940 -9.536 1.00 93.25 310 SER A N 1
ATOM 2489 C CA . SER A 1 310 ? -14.306 20.867 -10.405 1.00 93.25 310 SER A CA 1
ATOM 2490 C C . SER A 1 310 ? -15.451 20.176 -11.156 1.00 93.25 310 SER A C 1
ATOM 2492 O O . SER A 1 310 ? -16.571 20.679 -11.157 1.00 93.25 310 SER A O 1
ATOM 2494 N N . VAL A 1 311 ? -15.230 18.975 -11.708 1.00 93.88 311 VAL A N 1
ATOM 2495 C CA . VAL A 1 311 ? -16.286 18.156 -12.347 1.00 93.88 311 VAL A CA 1
ATOM 2496 C C . VAL A 1 311 ? -17.358 17.706 -11.337 1.00 93.88 311 VAL A C 1
ATOM 2498 O O . VAL A 1 311 ? -18.510 17.496 -11.719 1.00 93.88 311 VAL A O 1
ATOM 2501 N N . ARG A 1 312 ? -17.014 17.597 -10.046 1.00 93.50 312 ARG A N 1
ATOM 2502 C CA . ARG A 1 312 ? -17.960 17.336 -8.945 1.00 93.50 312 ARG A CA 1
ATOM 2503 C C . ARG A 1 312 ? -18.683 18.583 -8.416 1.00 93.50 312 ARG A C 1
ATOM 2505 O O . ARG A 1 312 ? -19.581 18.423 -7.597 1.00 93.50 312 ARG A O 1
ATOM 2512 N N . ASN A 1 313 ? -18.346 19.789 -8.880 1.00 92.62 313 ASN A N 1
ATOM 2513 C CA . ASN A 1 313 ? -18.766 21.066 -8.283 1.00 92.62 313 ASN A CA 1
ATOM 2514 C C . ASN A 1 313 ? -18.338 21.203 -6.804 1.00 92.62 313 ASN A C 1
ATOM 2516 O O . ASN A 1 313 ? -19.148 21.561 -5.954 1.00 92.62 313 ASN A O 1
ATOM 2520 N N . GLN A 1 314 ? -17.079 20.870 -6.506 1.00 92.38 314 GLN A N 1
ATOM 2521 C CA . GLN A 1 314 ? -16.435 20.976 -5.183 1.00 92.38 314 GLN A CA 1
ATOM 2522 C C . GLN A 1 314 ? -15.084 21.721 -5.250 1.00 92.38 314 GLN A C 1
ATOM 2524 O O . GLN A 1 314 ? -14.196 21.519 -4.422 1.00 92.38 314 GLN A O 1
ATOM 2529 N N . ALA A 1 315 ? -14.886 22.551 -6.279 1.00 89.25 315 ALA A N 1
ATOM 2530 C CA . ALA A 1 315 ? -13.655 23.328 -6.463 1.00 89.25 315 ALA A CA 1
ATOM 2531 C C . ALA A 1 315 ? -13.435 24.391 -5.367 1.00 89.25 315 ALA A C 1
ATOM 2533 O O . ALA A 1 315 ? -12.323 24.872 -5.199 1.00 89.25 315 ALA A O 1
ATOM 2534 N N . ASP A 1 316 ? -14.488 24.754 -4.636 1.00 85.88 316 ASP A N 1
ATOM 2535 C CA . ASP A 1 316 ? -14.484 25.662 -3.488 1.00 85.88 316 ASP A CA 1
ATOM 2536 C C . ASP A 1 316 ? -13.989 25.014 -2.189 1.00 85.88 316 ASP A C 1
ATOM 2538 O O . ASP A 1 316 ? -13.446 25.707 -1.330 1.00 85.88 316 ASP A O 1
ATOM 2542 N N . VAL A 1 317 ? -14.139 23.694 -2.063 1.00 87.56 317 VAL A N 1
ATOM 2543 C CA . VAL A 1 317 ? -13.612 22.905 -0.937 1.00 87.56 317 VAL A CA 1
ATOM 2544 C C . VAL A 1 317 ? -12.199 22.384 -1.240 1.00 87.56 317 VAL A C 1
ATOM 2546 O O . VAL A 1 317 ? -11.409 22.154 -0.326 1.00 87.56 317 VAL A O 1
ATOM 2549 N N . PHE A 1 318 ? -11.844 22.224 -2.520 1.00 91.38 318 PHE A N 1
ATOM 2550 C CA . PHE A 1 318 ? -10.496 21.821 -2.919 1.00 91.38 318 PHE A CA 1
ATOM 2551 C C . PHE A 1 318 ? -9.463 22.933 -2.679 1.00 91.38 318 PHE A C 1
ATOM 2553 O O . PHE A 1 318 ? -9.608 24.057 -3.152 1.00 91.38 318 PHE A O 1
ATOM 2560 N N . VAL A 1 319 ? -8.362 22.595 -2.007 1.00 90.00 319 VAL A N 1
ATOM 2561 C CA . VAL A 1 319 ? -7.231 23.509 -1.785 1.00 90.00 319 VAL A CA 1
ATOM 2562 C C . VAL A 1 319 ? -6.102 23.154 -2.747 1.00 90.00 319 VAL A C 1
ATOM 2564 O O . VAL A 1 319 ? -5.610 22.030 -2.727 1.00 90.00 319 VAL A O 1
ATOM 2567 N N . SER A 1 320 ? -5.634 24.097 -3.570 1.00 85.06 320 SER A N 1
ATOM 2568 C CA . SER A 1 320 ? -4.466 23.905 -4.452 1.00 85.06 320 SER A CA 1
ATOM 2569 C C . SER A 1 320 ? -3.153 23.785 -3.679 1.00 85.06 320 SER A C 1
ATOM 2571 O O . SER A 1 320 ? -2.295 22.969 -4.031 1.00 85.06 320 SER A O 1
ATOM 2573 N N . ASP A 1 321 ? -3.034 24.566 -2.609 1.00 85.00 321 ASP A N 1
ATOM 2574 C CA . ASP A 1 321 ? -1.804 24.825 -1.867 1.00 85.00 321 ASP A CA 1
ATOM 2575 C C . ASP A 1 321 ? -1.384 23.656 -0.958 1.00 85.00 321 ASP A C 1
ATOM 2577 O O . ASP A 1 321 ? -2.084 22.650 -0.816 1.00 85.00 321 ASP A O 1
ATOM 2581 N N . MET A 1 322 ? -0.210 23.798 -0.332 1.00 84.06 322 MET A N 1
ATOM 2582 C CA . MET A 1 322 ? 0.329 22.861 0.667 1.00 84.06 322 MET A CA 1
ATOM 2583 C C . MET A 1 322 ? -0.092 23.197 2.110 1.00 84.06 322 MET A C 1
ATOM 2585 O O . MET A 1 322 ? 0.390 22.574 3.056 1.00 84.06 322 MET A O 1
ATOM 2589 N N . GLN A 1 323 ? -0.954 24.198 2.310 1.00 87.81 323 GLN A N 1
ATOM 2590 C CA . GLN A 1 323 ? -1.469 24.610 3.620 1.00 87.81 323 GLN A CA 1
ATOM 2591 C C . GLN A 1 323 ? -2.963 24.928 3.527 1.00 87.81 323 GLN A C 1
ATOM 2593 O O . GLN A 1 323 ? -3.409 25.474 2.524 1.00 87.81 323 GLN A O 1
ATOM 2598 N N . THR A 1 324 ? -3.728 24.613 4.575 1.00 87.94 324 THR A N 1
ATOM 2599 C CA . THR A 1 324 ? -5.142 25.012 4.698 1.00 87.94 324 THR A CA 1
ATOM 2600 C C . THR A 1 324 ? -5.464 25.444 6.122 1.00 87.94 324 THR A C 1
ATOM 2602 O O . THR A 1 324 ? -4.823 24.984 7.069 1.00 87.94 324 THR A O 1
ATOM 2605 N N . ASP A 1 325 ? -6.459 26.314 6.290 1.00 86.38 325 ASP A N 1
ATOM 2606 C CA . ASP A 1 325 ? -7.072 26.545 7.596 1.00 86.38 325 ASP A CA 1
ATOM 2607 C C . ASP A 1 325 ? -8.145 25.485 7.832 1.00 86.38 325 ASP A C 1
ATOM 2609 O O . ASP A 1 325 ? -9.214 25.490 7.217 1.00 86.38 325 ASP A O 1
ATOM 2613 N N . CYS A 1 326 ? -7.836 24.551 8.721 1.00 77.25 326 CYS A N 1
ATOM 2614 C CA . CYS A 1 326 ? -8.632 23.359 8.983 1.00 77.25 326 CYS A CA 1
ATOM 2615 C C . CYS A 1 326 ? -10.085 23.665 9.364 1.00 77.25 326 CYS A C 1
ATOM 2617 O O . CYS A 1 326 ? -10.992 22.943 8.959 1.00 77.25 326 CYS A O 1
ATOM 2619 N N . PHE A 1 327 ? -10.312 24.762 10.088 1.00 78.19 327 PHE A N 1
ATOM 2620 C CA . PHE A 1 327 ? -11.632 25.146 10.594 1.00 78.19 327 PHE A CA 1
ATOM 2621 C C . PHE A 1 327 ? -12.480 25.932 9.576 1.00 78.19 327 PHE A C 1
ATOM 2623 O O . PHE A 1 327 ? -13.646 26.226 9.844 1.00 78.19 327 PHE A O 1
ATOM 2630 N N . SER A 1 328 ? -11.922 26.221 8.392 1.00 81.81 328 SER A N 1
ATOM 2631 C CA . SER A 1 328 ? -12.645 26.785 7.241 1.00 81.81 328 SER A CA 1
ATOM 2632 C C . SER A 1 328 ? -13.242 25.722 6.304 1.00 81.81 328 SER A C 1
ATOM 2634 O O . SER A 1 328 ? -14.077 26.042 5.460 1.00 81.81 328 SER A O 1
ATOM 2636 N N . GLN A 1 329 ? -12.819 24.460 6.439 1.00 86.81 329 GLN A N 1
ATOM 2637 C CA . GLN A 1 329 ? -13.216 23.350 5.571 1.00 86.81 329 GLN A CA 1
ATOM 2638 C C . GLN A 1 329 ? -14.580 22.805 6.008 1.00 86.81 329 GLN A C 1
ATOM 2640 O O . GLN A 1 329 ? -14.689 22.165 7.053 1.00 86.81 329 GLN A O 1
ATOM 2645 N N . ASP A 1 330 ? -15.634 23.057 5.226 1.00 86.38 330 ASP A N 1
ATOM 2646 C CA . ASP A 1 330 ? -17.017 22.764 5.631 1.00 86.38 330 ASP A CA 1
ATOM 2647 C C . ASP A 1 330 ? -17.302 21.260 5.831 1.00 86.38 330 ASP A C 1
ATOM 2649 O O . ASP A 1 330 ? -18.252 20.876 6.521 1.00 86.38 330 ASP A O 1
ATOM 2653 N N . ASN A 1 331 ? -16.475 20.409 5.230 1.00 90.50 331 ASN A N 1
ATOM 2654 C CA . ASN A 1 331 ? -16.530 18.955 5.246 1.00 90.50 331 ASN A CA 1
ATOM 2655 C C . ASN A 1 331 ? -15.714 18.310 6.387 1.00 90.50 331 ASN A C 1
ATOM 2657 O O . ASN A 1 331 ? -15.541 17.091 6.384 1.00 90.50 331 ASN A O 1
ATOM 2661 N N . TRP A 1 332 ? -15.259 19.087 7.377 1.00 91.25 332 TRP A N 1
ATOM 2662 C CA . TRP A 1 332 ? -14.609 18.598 8.599 1.00 91.25 332 TRP A CA 1
ATOM 2663 C C . TRP A 1 332 ? -15.456 18.903 9.839 1.00 91.25 332 TRP A C 1
ATOM 2665 O O . TRP A 1 332 ? -15.715 20.056 10.157 1.00 91.25 332 TRP A O 1
ATOM 2675 N N . ILE A 1 333 ? -15.849 17.867 10.580 1.00 90.00 333 ILE A N 1
ATOM 2676 C CA . ILE A 1 333 ? -16.547 17.953 11.868 1.00 90.00 333 ILE A CA 1
ATOM 2677 C C . ILE A 1 333 ? -15.630 17.385 12.967 1.00 90.00 333 ILE A C 1
ATOM 2679 O O . ILE A 1 333 ? -15.133 16.266 12.832 1.00 90.00 333 ILE A O 1
ATOM 2683 N N . THR A 1 334 ? -15.389 18.135 14.048 1.00 90.12 334 THR A N 1
ATOM 2684 C CA . THR A 1 334 ? -14.553 17.700 15.193 1.00 90.12 334 THR A CA 1
ATOM 2685 C C . THR A 1 334 ? -15.367 17.500 16.463 1.00 90.12 334 THR A C 1
ATOM 2687 O O . THR A 1 334 ? -16.439 18.084 16.626 1.00 90.12 334 THR A O 1
ATOM 2690 N N . LEU A 1 335 ? -14.855 16.691 17.391 1.00 90.44 335 LEU A N 1
ATOM 2691 C CA . LEU A 1 335 ? -15.414 16.560 18.732 1.00 90.44 335 LEU A CA 1
ATOM 2692 C C . LEU A 1 335 ? -15.016 17.764 19.587 1.00 90.44 335 LEU A C 1
ATOM 2694 O O . LEU A 1 335 ? -13.858 18.203 19.608 1.00 90.44 335 LEU A O 1
ATOM 2698 N N . LYS A 1 336 ? -15.978 18.273 20.358 1.00 89.19 336 LYS A N 1
ATOM 2699 C CA . LYS A 1 336 ? -15.691 19.203 21.450 1.00 89.19 336 LYS A CA 1
ATOM 2700 C C . LYS A 1 336 ? -14.823 18.528 22.508 1.00 89.19 336 LYS A C 1
ATOM 2702 O O . LYS A 1 336 ? -14.841 17.313 22.679 1.00 89.19 336 LYS A O 1
ATOM 2707 N N . ASP A 1 337 ? -14.102 19.338 23.271 1.00 88.06 337 ASP A N 1
ATOM 2708 C CA . ASP A 1 337 ? -13.437 18.849 24.474 1.00 88.06 337 ASP A CA 1
ATOM 2709 C C . ASP A 1 337 ? -14.482 18.505 25.547 1.00 88.06 337 ASP A C 1
ATOM 2711 O O . ASP A 1 337 ? -15.538 19.138 25.624 1.00 88.06 337 ASP A O 1
ATOM 2715 N N . GLN A 1 338 ? -14.180 17.521 26.400 1.00 86.62 338 GLN A N 1
ATOM 2716 C CA . GLN A 1 338 ? -15.131 16.918 27.346 1.00 86.62 338 GLN A CA 1
ATOM 2717 C C . GLN A 1 338 ? -15.843 17.934 28.262 1.00 86.62 338 GLN A C 1
ATOM 2719 O O . GLN A 1 338 ? -16.995 17.738 28.647 1.00 86.62 338 GLN A O 1
ATOM 2724 N N . SER A 1 339 ? -15.187 19.052 28.585 1.00 87.56 339 SER A N 1
ATOM 2725 C CA . SER A 1 339 ? -15.751 20.162 29.368 1.00 87.56 339 SER A CA 1
ATOM 2726 C C . SER A 1 339 ? -16.935 20.869 28.693 1.00 87.56 339 SER A C 1
ATOM 2728 O O . SER A 1 339 ? -17.749 21.478 29.383 1.00 87.56 339 SER A O 1
ATOM 2730 N N . SER A 1 340 ? -17.026 20.786 27.363 1.00 86.69 340 SER A N 1
ATOM 2731 C CA . SER A 1 340 ? -17.964 21.522 26.503 1.00 86.69 340 SER A CA 1
ATOM 2732 C C . SER A 1 340 ? -19.039 20.632 25.856 1.00 86.69 340 SER A C 1
ATOM 2734 O O . SER A 1 340 ? -19.881 21.129 25.101 1.00 86.69 340 SER A O 1
ATOM 2736 N N . ILE A 1 341 ? -19.010 19.325 26.132 1.00 86.12 341 ILE A N 1
ATOM 2737 C CA . ILE A 1 341 ? -20.020 18.341 25.715 1.00 86.12 341 ILE A CA 1
ATOM 2738 C C . ILE A 1 341 ? -21.212 18.379 26.701 1.00 86.12 341 ILE A C 1
ATOM 2740 O O . ILE A 1 341 ? -20.981 18.525 27.906 1.00 86.12 341 ILE A O 1
ATOM 2744 N N . PRO A 1 342 ? -22.473 18.241 26.237 1.00 85.88 342 PRO A N 1
ATOM 2745 C CA . PRO A 1 342 ? -23.647 18.101 27.109 1.00 85.88 342 PRO A CA 1
ATOM 2746 C C . PRO A 1 342 ? -23.507 16.972 28.146 1.00 85.88 342 PRO A C 1
ATOM 2748 O O . PRO A 1 342 ? -22.961 15.911 27.848 1.00 85.88 342 PRO A O 1
ATOM 2751 N N . GLU A 1 343 ? -23.980 17.193 29.377 1.00 86.44 343 GLU A N 1
ATOM 2752 C CA . GLU A 1 343 ? -23.732 16.298 30.525 1.00 86.44 343 GLU A CA 1
ATOM 2753 C C . GLU A 1 343 ? -24.260 14.867 30.314 1.00 86.44 343 GLU A C 1
ATOM 2755 O O . GLU A 1 343 ? -23.617 13.896 30.704 1.00 86.44 343 GLU A O 1
ATOM 2760 N N . ASP A 1 344 ? -25.400 14.739 29.639 1.00 86.38 344 ASP A N 1
ATOM 2761 C CA . ASP A 1 344 ? -26.012 13.479 29.220 1.00 86.38 344 ASP A CA 1
ATOM 2762 C C . ASP A 1 344 ? -25.144 12.704 28.215 1.00 86.38 344 ASP A C 1
ATOM 2764 O O . ASP A 1 344 ? -25.067 11.476 28.275 1.00 86.38 344 ASP A O 1
ATOM 2768 N N . LEU A 1 345 ? -24.418 13.414 27.347 1.00 86.62 345 LEU A N 1
ATOM 2769 C CA . LEU A 1 345 ? -23.554 12.826 26.323 1.00 86.62 345 LEU A CA 1
ATOM 2770 C C . LEU A 1 345 ? -22.141 12.492 26.826 1.00 86.62 345 LEU A C 1
ATOM 2772 O O . LEU A 1 345 ? -21.478 11.647 26.227 1.00 86.62 345 LEU A O 1
ATOM 2776 N N . LYS A 1 346 ? -21.679 13.078 27.942 1.00 86.00 346 LYS A N 1
ATOM 2777 C CA . LYS A 1 346 ? -20.321 12.853 28.490 1.00 86.00 346 LYS A CA 1
ATOM 2778 C C . LYS A 1 346 ? -19.997 11.391 28.806 1.00 86.00 346 LYS A C 1
ATOM 2780 O O . LYS A 1 346 ? -18.826 11.019 28.824 1.00 86.00 346 LYS A O 1
ATOM 2785 N N . THR A 1 347 ? -21.008 10.568 29.080 1.00 85.06 347 THR A N 1
ATOM 2786 C CA . THR A 1 347 ? -20.825 9.137 29.385 1.00 85.06 347 THR A CA 1
ATOM 2787 C C . THR A 1 347 ? -20.856 8.235 28.147 1.00 85.06 347 THR A C 1
ATOM 2789 O O . THR A 1 347 ? -20.466 7.070 28.236 1.00 85.06 347 THR A O 1
ATOM 2792 N N . THR A 1 348 ? -21.271 8.761 26.992 1.00 90.56 348 THR A N 1
ATOM 2793 C CA . THR A 1 348 ? -21.383 8.020 25.732 1.00 90.56 348 THR A CA 1
ATOM 2794 C C . THR A 1 348 ? -19.997 7.843 25.104 1.00 90.56 348 THR A C 1
ATOM 2796 O O . THR A 1 348 ? -19.390 8.839 24.704 1.00 90.56 348 THR A O 1
ATOM 2799 N N . PRO A 1 349 ? -19.482 6.603 24.948 1.00 92.62 349 PRO A N 1
ATOM 2800 C CA . PRO A 1 349 ? -18.105 6.372 24.506 1.00 92.62 349 PRO A CA 1
ATOM 2801 C C . PRO A 1 349 ? -17.735 7.078 23.195 1.00 92.62 349 PRO A C 1
ATOM 2803 O O . PRO A 1 349 ? -16.646 7.643 23.099 1.00 92.62 349 PRO A O 1
ATOM 2806 N N . ARG A 1 350 ? -18.663 7.131 22.226 1.00 91.88 350 ARG A N 1
ATOM 2807 C CA . ARG A 1 350 ? -18.460 7.749 20.903 1.00 91.88 350 ARG A CA 1
ATOM 2808 C C . ARG A 1 350 ? -18.056 9.227 20.965 1.00 91.88 350 ARG A C 1
ATOM 2810 O O . ARG A 1 350 ? -17.387 9.692 20.050 1.00 91.88 350 ARG A O 1
ATOM 2817 N N . PHE A 1 351 ? -18.413 9.948 22.028 1.00 92.50 351 PHE A N 1
ATOM 2818 C CA . PHE A 1 351 ? -18.089 11.371 22.186 1.00 92.50 351 PHE A CA 1
ATOM 2819 C C . PHE A 1 351 ? -16.877 11.626 23.098 1.00 92.50 351 PHE A C 1
ATOM 2821 O O . PHE A 1 351 ? -16.458 12.770 23.246 1.00 92.50 351 PHE A O 1
ATOM 2828 N N . ILE A 1 352 ? -16.269 10.579 23.672 1.00 93.31 352 ILE A N 1
ATOM 2829 C CA . ILE A 1 352 ? -15.040 10.702 24.466 1.00 93.31 352 ILE A CA 1
ATOM 2830 C C . ILE A 1 352 ? -13.851 10.865 23.515 1.00 93.31 352 ILE A C 1
ATOM 2832 O O . ILE A 1 352 ? -13.358 9.895 22.930 1.00 93.31 352 ILE A O 1
ATOM 2836 N N . LYS A 1 353 ? -13.407 12.114 23.369 1.00 91.69 353 LYS A N 1
ATOM 2837 C CA . LYS A 1 353 ? -12.345 12.546 22.454 1.00 91.69 353 LYS A CA 1
ATOM 2838 C C . LYS A 1 353 ? -11.028 11.793 22.675 1.00 91.69 353 LYS A C 1
ATOM 2840 O O . LYS A 1 353 ? -10.605 11.571 23.812 1.00 91.69 353 LYS A O 1
ATOM 2845 N N . GLN A 1 354 ? -10.357 11.407 21.587 1.00 91.81 354 GLN A N 1
ATOM 2846 C CA . GLN A 1 354 ? -9.102 10.658 21.671 1.00 91.81 354 GLN A CA 1
ATOM 2847 C C . GLN A 1 354 ? -8.051 11.444 22.481 1.00 91.81 354 GLN A C 1
ATOM 2849 O O . GLN A 1 354 ? -7.928 12.658 22.344 1.00 91.81 354 GLN A O 1
ATOM 2854 N N . ARG A 1 355 ? -7.264 10.743 23.311 1.00 89.12 355 ARG A N 1
ATOM 2855 C CA . ARG A 1 355 ? -6.194 11.308 24.168 1.00 89.12 355 ARG A CA 1
ATOM 2856 C C . ARG A 1 355 ? -6.662 12.197 25.332 1.00 89.12 355 ARG A C 1
ATOM 2858 O O . ARG A 1 355 ? -5.799 12.724 26.033 1.00 89.12 355 ARG A O 1
ATOM 2865 N N . SER A 1 356 ? -7.967 12.327 25.588 1.00 91.38 356 SER A N 1
ATOM 2866 C CA . SER A 1 356 ? -8.456 12.920 26.841 1.00 91.38 356 SER A CA 1
ATOM 2867 C C . SER A 1 356 ? -8.141 12.021 28.051 1.00 91.38 356 SER A C 1
ATOM 2869 O O . SER A 1 356 ? -7.829 10.836 27.906 1.00 91.38 356 SER A O 1
ATOM 2871 N N . GLU A 1 357 ? -8.238 12.562 29.264 1.00 92.56 357 GLU A N 1
ATOM 2872 C CA . GLU A 1 357 ? -8.059 11.784 30.498 1.00 92.56 357 GLU A CA 1
ATOM 2873 C C . GLU A 1 357 ? -9.125 10.675 30.614 1.00 92.56 357 GLU A C 1
ATOM 2875 O O . GLU A 1 357 ? -8.819 9.518 30.905 1.00 92.56 357 GLU A O 1
ATOM 2880 N N . GLU A 1 358 ? -10.374 10.991 30.272 1.00 93.88 358 GLU A N 1
ATOM 2881 C CA . GLU A 1 358 ? -11.500 10.054 30.236 1.00 93.88 358 GLU A CA 1
ATOM 2882 C C . GLU A 1 358 ? -11.271 8.922 29.221 1.00 93.88 358 GLU A C 1
ATOM 2884 O O . GLU A 1 358 ? -11.629 7.770 29.482 1.00 93.88 358 GLU A O 1
ATOM 2889 N N . TRP A 1 359 ? -10.622 9.217 28.088 1.00 94.69 359 TRP A N 1
ATOM 2890 C CA . TRP A 1 359 ? -10.231 8.224 27.085 1.00 94.69 359 TRP A CA 1
ATOM 2891 C C . TRP A 1 359 ? -9.218 7.214 27.637 1.00 94.69 359 TRP A C 1
ATOM 2893 O O . TRP A 1 359 ? -9.384 6.003 27.444 1.00 94.69 359 TRP A O 1
ATOM 2903 N N . PHE A 1 360 ? -8.196 7.679 28.366 1.00 92.94 360 PHE A N 1
ATOM 2904 C CA . PHE A 1 360 ? -7.243 6.791 29.040 1.00 92.94 360 PHE A CA 1
ATOM 2905 C C . PHE A 1 360 ? -7.947 5.938 30.105 1.00 92.94 360 PHE A C 1
ATOM 2907 O O . PHE A 1 360 ? -7.858 4.708 30.055 1.00 92.94 360 PHE A O 1
ATOM 2914 N N . GLN A 1 361 ? -8.719 6.564 30.999 1.00 93.12 361 GLN A N 1
ATOM 2915 C CA . GLN A 1 361 ? -9.456 5.879 32.069 1.00 93.12 361 GLN A CA 1
ATOM 2916 C C . GLN A 1 361 ? -10.462 4.844 31.550 1.00 93.12 361 GLN A C 1
ATOM 2918 O O . GLN A 1 361 ? -10.666 3.800 32.177 1.00 93.12 361 GLN A O 1
ATOM 2923 N N . LEU A 1 362 ? -11.117 5.103 30.414 1.00 93.06 362 LEU A N 1
ATOM 2924 C CA . LEU A 1 362 ? -12.011 4.132 29.792 1.00 93.06 362 LEU A CA 1
ATOM 2925 C C . LEU A 1 362 ? -11.221 2.958 29.202 1.00 93.06 362 LEU A C 1
ATOM 2927 O O . LEU A 1 362 ? -11.597 1.809 29.426 1.00 93.06 362 LEU A O 1
ATOM 2931 N N . ARG A 1 363 ? -10.100 3.214 28.513 1.00 92.88 363 ARG A N 1
ATOM 2932 C CA . ARG A 1 363 ? -9.267 2.162 27.902 1.00 92.88 363 ARG A CA 1
ATOM 2933 C C . ARG A 1 363 ? -8.572 1.252 28.912 1.00 92.88 363 ARG A C 1
ATOM 2935 O O . ARG A 1 363 ? -8.384 0.077 28.603 1.00 92.88 363 ARG A O 1
ATOM 2942 N N . GLU A 1 364 ? -8.246 1.729 30.112 1.00 90.31 364 GLU A N 1
ATOM 2943 C CA . GLU A 1 364 ? -7.674 0.883 31.174 1.00 90.31 364 GLU A CA 1
ATOM 2944 C C . GLU A 1 364 ? -8.627 -0.214 31.677 1.00 90.31 364 GLU A C 1
ATOM 2946 O O . GLU A 1 364 ? -8.169 -1.247 32.166 1.00 90.31 364 GLU A O 1
ATOM 2951 N N . LYS A 1 365 ? -9.945 -0.045 31.502 1.00 91.75 365 LYS A N 1
ATOM 2952 C CA . LYS A 1 365 ? -10.961 -1.037 31.903 1.00 91.75 365 LYS A CA 1
ATOM 2953 C C . LYS A 1 365 ? -10.998 -2.268 30.984 1.00 91.75 365 LYS A C 1
ATOM 2955 O O . LYS A 1 365 ? -11.635 -3.263 31.326 1.00 91.75 365 LYS A O 1
ATOM 2960 N N . PHE A 1 366 ? -10.320 -2.225 29.834 1.00 93.56 366 PHE A N 1
ATOM 2961 C CA . PHE A 1 366 ? -10.375 -3.266 28.809 1.00 93.56 366 PHE A CA 1
ATOM 2962 C C . PHE A 1 366 ? -9.098 -4.100 28.729 1.00 93.56 366 PHE A C 1
ATOM 2964 O O . PHE A 1 366 ? -7.980 -3.591 28.669 1.00 93.56 366 PHE A O 1
ATOM 2971 N N . LYS A 1 367 ? -9.277 -5.423 28.629 1.00 93.38 367 LYS A N 1
ATOM 2972 C CA . LYS A 1 367 ? -8.173 -6.376 28.435 1.00 93.38 367 LYS A CA 1
ATOM 2973 C C . LYS A 1 367 ? -7.510 -6.231 27.064 1.00 93.38 367 LYS A C 1
ATOM 2975 O O . LYS A 1 367 ? -6.307 -6.438 26.944 1.00 93.38 367 LYS A O 1
ATOM 2980 N N . VAL A 1 368 ? -8.291 -5.910 26.032 1.00 94.81 368 VAL A N 1
ATOM 2981 C CA . VAL A 1 368 ? -7.843 -5.873 24.636 1.00 94.81 368 VAL A CA 1
ATOM 2982 C C . VAL A 1 368 ? -8.326 -4.583 23.981 1.00 94.81 368 VAL A C 1
ATOM 2984 O O . VAL A 1 368 ? -9.469 -4.168 24.150 1.00 94.81 368 VAL A O 1
ATOM 2987 N N . THR A 1 369 ? -7.437 -3.957 23.215 1.00 95.44 369 THR A N 1
ATOM 2988 C CA . THR A 1 369 ? -7.713 -2.750 22.431 1.00 95.44 369 THR A CA 1
ATOM 2989 C C . THR A 1 369 ? -7.445 -3.027 20.950 1.00 95.44 369 THR A C 1
ATOM 2991 O O . THR A 1 369 ? -6.612 -3.887 20.652 1.00 95.44 369 THR A O 1
ATOM 2994 N N . GLY A 1 370 ? -8.069 -2.290 20.026 1.00 92.69 370 GLY A N 1
ATOM 2995 C CA . GLY A 1 370 ? -7.864 -2.477 18.577 1.00 92.69 370 GLY A CA 1
ATOM 2996 C C . GLY A 1 370 ? -6.383 -2.542 18.172 1.00 92.69 370 GLY A C 1
ATOM 2997 O O . GLY A 1 370 ? -5.930 -3.515 17.567 1.00 92.69 370 GLY A O 1
ATOM 2998 N N . SER A 1 371 ? -5.582 -1.580 18.638 1.00 91.44 371 SER A N 1
ATOM 2999 C CA . SER A 1 371 ? -4.135 -1.517 18.383 1.00 91.44 371 SER A CA 1
ATOM 3000 C C . SER A 1 371 ? -3.284 -2.534 19.168 1.00 91.44 371 SER A C 1
ATOM 3002 O O . SER A 1 371 ? -2.102 -2.716 18.862 1.00 91.44 371 SER A O 1
ATOM 3004 N N . SER A 1 372 ? -3.851 -3.247 20.153 1.00 94.19 372 SER A N 1
ATOM 3005 C CA . SER A 1 372 ? -3.178 -4.357 20.848 1.00 94.19 372 SER A CA 1
ATOM 3006 C C . SER A 1 372 ? -3.554 -5.746 20.321 1.00 94.19 372 SER A C 1
ATOM 3008 O O . SER A 1 372 ? -2.833 -6.697 20.633 1.00 94.19 372 SER A O 1
ATOM 3010 N N . LEU A 1 373 ? -4.599 -5.880 19.491 1.00 94.69 373 LEU A N 1
ATOM 3011 C CA . LEU A 1 373 ? -5.088 -7.166 18.965 1.00 94.69 373 LEU A CA 1
ATOM 3012 C C . LEU A 1 373 ? -3.989 -8.024 18.334 1.00 94.69 373 LEU A C 1
ATOM 3014 O O . LEU A 1 373 ? -3.854 -9.196 18.672 1.00 94.69 373 LEU A O 1
ATOM 3018 N N . TYR A 1 374 ? -3.143 -7.444 17.479 1.00 94.44 374 TYR A N 1
ATOM 3019 C CA . TYR A 1 374 ? -2.085 -8.200 16.800 1.00 94.44 374 TYR A CA 1
ATOM 3020 C C . TYR A 1 374 ? -1.099 -8.861 17.782 1.00 94.44 374 TYR A C 1
ATOM 3022 O O . TYR A 1 374 ? -0.635 -9.982 17.563 1.00 94.44 374 TYR A O 1
ATOM 3030 N N . LYS A 1 375 ? -0.821 -8.191 18.912 1.00 94.69 375 LYS A N 1
ATOM 3031 C CA . LYS A 1 375 ? -0.016 -8.744 20.011 1.00 94.69 375 LYS A CA 1
ATOM 3032 C C . LYS A 1 375 ? -0.819 -9.761 20.825 1.00 94.69 375 LYS A C 1
ATOM 3034 O O . LYS A 1 375 ? -0.288 -10.824 21.126 1.00 94.69 375 LYS A O 1
ATOM 3039 N N . ALA A 1 376 ? -2.087 -9.473 21.126 1.00 95.31 376 ALA A N 1
ATOM 3040 C CA . ALA A 1 376 ? -3.001 -10.358 21.858 1.00 95.31 376 ALA A CA 1
ATOM 3041 C C . ALA A 1 376 ? -3.237 -11.715 21.172 1.00 95.31 376 ALA A C 1
ATOM 3043 O O . ALA A 1 376 ? -3.423 -12.730 21.837 1.00 95.31 376 ALA A O 1
ATOM 3044 N N . LEU A 1 377 ? -3.161 -11.745 19.844 1.00 96.00 377 LEU A N 1
ATOM 3045 C CA . LEU A 1 377 ? -3.281 -12.947 19.017 1.00 96.00 377 LEU A CA 1
ATOM 3046 C C . LEU A 1 377 ? -1.942 -13.680 18.798 1.00 96.00 377 LEU A C 1
ATOM 3048 O O . LEU A 1 377 ? -1.924 -14.759 18.209 1.00 96.00 377 LEU A O 1
ATOM 3052 N N . GLY A 1 378 ? -0.811 -13.103 19.226 1.00 95.06 378 GLY A N 1
ATOM 3053 C CA . GLY A 1 378 ? 0.525 -13.679 19.025 1.00 95.06 378 GLY A CA 1
ATOM 3054 C C . GLY A 1 378 ? 1.034 -13.673 17.582 1.00 95.06 378 GLY A C 1
ATOM 3055 O O . GLY A 1 378 ? 1.963 -14.412 17.271 1.00 95.06 378 GLY A O 1
ATOM 3056 N N . LEU A 1 379 ? 0.474 -12.823 16.716 1.00 92.38 379 LEU A N 1
ATOM 3057 C CA . LEU A 1 379 ? 0.786 -12.756 15.276 1.00 92.38 379 LEU A CA 1
ATOM 3058 C C . LEU A 1 379 ? 2.157 -12.128 14.955 1.00 92.38 379 LEU A C 1
ATOM 3060 O O . LEU A 1 379 ? 2.585 -12.100 13.803 1.00 92.38 379 LEU A O 1
ATOM 3064 N N . ASP A 1 380 ? 2.826 -11.597 15.975 1.00 87.88 380 ASP A N 1
ATOM 3065 C CA . ASP A 1 380 ? 4.203 -11.107 15.926 1.00 87.88 380 ASP A CA 1
ATOM 3066 C C . ASP A 1 380 ? 5.143 -12.182 16.497 1.00 87.88 380 ASP A C 1
ATOM 3068 O O . ASP A 1 380 ? 5.788 -12.932 15.769 1.00 87.88 380 ASP A O 1
ATOM 3072 N N . LEU A 1 381 ? 5.134 -12.331 17.825 1.00 90.44 381 LEU A N 1
ATOM 3073 C CA . LEU A 1 381 ? 5.849 -13.367 18.563 1.00 90.44 381 LEU A CA 1
ATOM 3074 C C . LEU A 1 381 ? 5.012 -13.824 19.761 1.00 90.44 381 LEU A C 1
ATOM 3076 O O . LEU A 1 381 ? 4.383 -13.006 20.439 1.00 90.44 381 LEU A O 1
ATOM 3080 N N . LEU A 1 382 ? 5.113 -15.107 20.120 1.00 93.12 382 LEU A N 1
ATOM 3081 C CA . LEU A 1 382 ? 4.506 -15.665 21.337 1.00 93.12 382 LEU A CA 1
ATOM 3082 C C . LEU A 1 382 ? 4.906 -14.892 22.609 1.00 93.12 382 LEU A C 1
ATOM 3084 O O . LEU A 1 382 ? 4.080 -14.691 23.495 1.00 93.12 382 LEU A O 1
ATOM 3088 N N . LYS A 1 383 ? 6.156 -14.408 22.690 1.00 93.56 383 LYS A N 1
ATOM 3089 C CA . LYS A 1 383 ? 6.633 -13.573 23.809 1.00 93.56 383 LYS A CA 1
ATOM 3090 C C . LYS A 1 383 ? 5.786 -12.299 23.969 1.00 93.56 383 LYS A C 1
ATOM 3092 O O . LYS A 1 383 ? 5.514 -11.883 25.093 1.00 93.56 383 LYS A O 1
ATOM 3097 N N . ASN A 1 384 ? 5.332 -11.712 22.864 1.00 91.50 384 ASN A N 1
ATOM 3098 C CA . ASN A 1 384 ? 4.578 -10.458 22.866 1.00 91.50 384 ASN A CA 1
ATOM 3099 C C . ASN A 1 384 ? 3.116 -10.695 23.284 1.00 91.50 384 ASN A C 1
ATOM 3101 O O . ASN A 1 384 ? 2.563 -9.888 24.031 1.00 91.50 384 ASN A O 1
ATOM 3105 N N . GLN A 1 385 ? 2.539 -11.846 22.919 1.00 95.25 385 GLN A N 1
ATOM 3106 C CA . GLN A 1 385 ? 1.252 -12.316 23.449 1.00 95.25 385 GLN A CA 1
ATOM 3107 C C . GLN A 1 385 ? 1.315 -12.586 24.952 1.00 95.25 385 GLN A C 1
ATOM 3109 O O . GLN A 1 385 ? 0.469 -12.115 25.708 1.00 95.25 385 GLN A O 1
ATOM 3114 N N . GLN A 1 386 ? 2.350 -13.303 25.393 1.00 94.88 386 GLN A N 1
ATOM 3115 C CA . GLN A 1 386 ? 2.591 -13.585 26.804 1.00 94.88 386 GLN A CA 1
ATOM 3116 C C . GLN A 1 386 ? 2.751 -12.304 27.630 1.00 94.88 386 GLN A C 1
ATOM 3118 O O . GLN A 1 386 ? 2.124 -12.192 28.676 1.00 94.88 386 GLN A O 1
ATOM 3123 N N . SER A 1 387 ? 3.527 -11.329 27.144 1.00 92.38 387 SER A N 1
ATOM 3124 C CA . SER A 1 387 ? 3.697 -10.019 27.788 1.00 92.38 387 SER A CA 1
ATOM 3125 C C . SER A 1 387 ? 2.371 -9.252 27.891 1.00 92.38 387 SER A C 1
ATOM 3127 O O . SER A 1 387 ? 2.024 -8.746 28.958 1.00 92.38 387 SER A O 1
ATOM 3129 N N . HIS A 1 388 ? 1.565 -9.237 26.820 1.00 93.38 388 HIS A N 1
ATOM 3130 C CA . HIS A 1 388 ? 0.237 -8.622 26.857 1.00 93.38 388 HIS A CA 1
ATOM 3131 C C . HIS A 1 388 ? -0.694 -9.324 27.859 1.00 93.38 388 HIS A C 1
ATOM 3133 O O . HIS A 1 388 ? -1.323 -8.650 28.669 1.00 93.38 388 HIS A O 1
ATOM 3139 N N . PHE A 1 389 ? -0.727 -10.661 27.867 1.00 95.00 389 PHE A N 1
ATOM 3140 C CA . PHE A 1 389 ? -1.495 -11.461 28.827 1.00 95.00 389 PHE A CA 1
ATOM 3141 C C . PHE A 1 389 ? -1.063 -11.203 30.281 1.00 95.00 389 PHE A C 1
ATOM 3143 O O . PHE A 1 389 ? -1.904 -10.935 31.137 1.00 95.00 389 PHE A O 1
ATOM 3150 N N . ASP A 1 390 ? 0.243 -11.236 30.561 1.00 93.56 390 ASP A N 1
ATOM 3151 C CA . ASP A 1 390 ? 0.816 -10.952 31.882 1.00 93.56 390 ASP A CA 1
ATOM 3152 C C . ASP A 1 390 ? 0.422 -9.544 32.380 1.00 93.56 390 ASP A C 1
ATOM 3154 O O . ASP A 1 390 ? 0.113 -9.378 33.563 1.00 93.56 390 ASP A O 1
ATOM 3158 N N . LYS A 1 391 ? 0.366 -8.547 31.481 1.00 91.00 391 LYS A N 1
ATOM 3159 C CA . LYS A 1 391 ? -0.109 -7.189 31.794 1.00 91.00 391 LYS A CA 1
ATOM 3160 C C . LYS A 1 391 ? -1.597 -7.164 32.161 1.00 91.00 391 LYS A C 1
ATOM 3162 O O . LYS A 1 391 ? -1.948 -6.612 33.199 1.00 91.00 391 LYS A O 1
ATOM 3167 N N . VAL A 1 392 ? -2.467 -7.723 31.313 1.00 91.56 392 VAL A N 1
ATOM 3168 C CA . VAL A 1 392 ? -3.928 -7.477 31.382 1.00 91.56 392 VAL A CA 1
ATOM 3169 C C . VAL A 1 392 ? -4.729 -8.526 32.158 1.00 91.56 392 VAL A C 1
ATOM 3171 O O . VAL A 1 392 ? -5.872 -8.269 32.517 1.00 91.56 392 VAL A O 1
ATOM 3174 N N . ILE A 1 393 ? -4.147 -9.698 32.432 1.00 91.81 393 ILE A N 1
ATOM 3175 C CA . ILE A 1 393 ? -4.753 -10.746 33.272 1.00 91.81 393 ILE A CA 1
ATOM 3176 C C . ILE A 1 393 ? -4.037 -10.855 34.621 1.00 91.81 393 ILE A C 1
ATOM 3178 O O . ILE A 1 393 ? -4.690 -10.975 35.652 1.00 91.81 393 ILE A O 1
ATOM 3182 N N . SER A 1 394 ? -2.700 -10.827 34.638 1.00 85.38 394 SER A N 1
ATOM 3183 C CA . SER A 1 394 ? -1.922 -11.007 35.877 1.00 85.38 394 SER A CA 1
ATOM 3184 C C . SER A 1 394 ? -1.561 -9.699 36.588 1.00 85.38 394 SER A C 1
ATOM 3186 O O . SER A 1 394 ? -0.872 -9.748 37.605 1.00 85.38 394 SER A O 1
ATOM 3188 N N . GLY A 1 395 ? -1.966 -8.540 36.055 1.00 83.38 395 GLY A N 1
ATOM 3189 C CA . GLY A 1 395 ? -1.684 -7.224 36.638 1.00 83.38 395 GLY A CA 1
ATOM 3190 C C . GLY A 1 395 ? -0.193 -6.876 36.735 1.00 83.38 395 GLY A C 1
ATOM 3191 O O . GLY A 1 395 ? 0.178 -5.945 37.452 1.00 83.38 395 GLY A O 1
ATOM 3192 N N . LYS A 1 396 ? 0.691 -7.613 36.046 1.00 82.06 396 LYS A N 1
ATOM 3193 C CA . LYS A 1 396 ? 2.129 -7.334 36.079 1.00 82.06 396 LYS A CA 1
ATOM 3194 C C . LYS A 1 396 ? 2.384 -6.026 35.339 1.00 82.06 396 LYS A C 1
ATOM 3196 O O . LYS A 1 396 ? 2.136 -5.930 34.137 1.00 82.06 396 LYS A O 1
ATOM 3201 N N . LYS A 1 397 ? 2.907 -5.022 36.047 1.00 69.00 397 LYS A N 1
ATOM 3202 C CA . LYS A 1 397 ? 3.348 -3.770 35.420 1.00 69.00 397 LYS A CA 1
ATOM 3203 C C . LYS A 1 397 ? 4.349 -4.085 34.306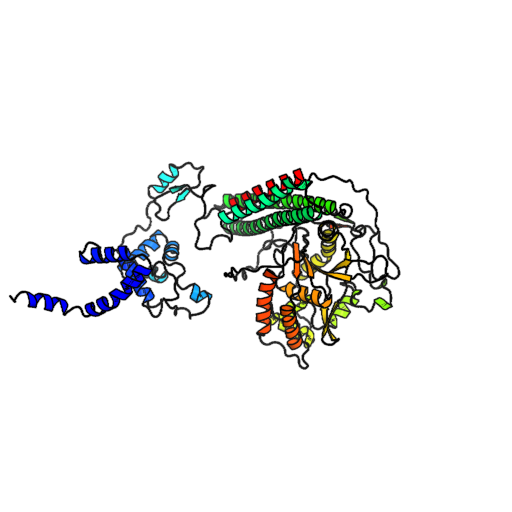 1.00 69.00 397 LYS A C 1
ATOM 3205 O O . LYS A 1 397 ? 5.255 -4.894 34.501 1.00 69.00 397 LYS A O 1
ATOM 3210 N N . SER A 1 398 ? 4.181 -3.435 33.153 1.00 61.91 398 SER A N 1
ATOM 3211 C CA . SER A 1 398 ? 5.165 -3.503 32.069 1.00 61.91 398 SER A CA 1
ATOM 3212 C C . SER A 1 398 ? 6.498 -2.986 32.595 1.00 61.91 398 SER A C 1
ATOM 3214 O O . SER A 1 398 ? 6.600 -1.815 32.948 1.00 61.91 398 SER A O 1
ATOM 3216 N N . THR A 1 399 ? 7.510 -3.849 32.655 1.00 54.28 399 THR A N 1
ATOM 3217 C CA . THR A 1 399 ? 8.891 -3.450 32.973 1.00 54.28 399 THR A CA 1
ATOM 3218 C C . THR A 1 399 ? 9.598 -2.815 31.777 1.00 54.28 399 THR A C 1
ATOM 3220 O O . THR A 1 399 ? 10.689 -2.277 31.921 1.00 54.28 399 THR A O 1
ATOM 3223 N N . GLU A 1 400 ? 8.999 -2.902 30.589 1.00 58.34 400 GLU A N 1
ATOM 3224 C CA . GLU A 1 400 ? 9.468 -2.234 29.380 1.00 58.34 400 GLU A CA 1
ATOM 3225 C C . GLU A 1 400 ? 8.796 -0.855 29.299 1.00 58.34 400 GLU A C 1
ATOM 3227 O O . GLU A 1 400 ? 7.624 -0.745 28.923 1.00 58.34 400 GLU A O 1
ATOM 3232 N N . GLU A 1 401 ? 9.536 0.196 29.668 1.00 69.00 401 GLU A N 1
ATOM 3233 C CA . GLU A 1 401 ? 9.257 1.544 29.167 1.00 69.00 401 GLU A CA 1
ATOM 3234 C C . GLU A 1 401 ? 9.520 1.588 27.657 1.00 69.00 401 GLU A C 1
ATOM 3236 O O . GLU A 1 401 ? 10.435 0.936 27.143 1.00 69.00 401 GLU A O 1
ATOM 3241 N N . PHE A 1 402 ? 8.745 2.391 26.928 1.00 75.38 402 PHE A N 1
ATOM 3242 C CA . PHE A 1 402 ? 9.051 2.668 25.528 1.00 75.38 402 PHE A CA 1
ATOM 3243 C C . PHE A 1 402 ? 10.410 3.363 25.415 1.00 75.38 402 PHE A C 1
ATOM 3245 O O . PHE A 1 402 ? 10.677 4.329 26.127 1.00 75.38 402 PHE A O 1
ATOM 3252 N N . SER A 1 403 ? 11.258 2.915 24.486 1.00 83.12 403 SER A N 1
ATOM 3253 C CA . SER A 1 403 ? 12.504 3.626 24.200 1.00 83.12 403 SER A CA 1
ATOM 3254 C C . SER A 1 403 ? 12.214 5.035 23.673 1.00 83.12 403 SER A C 1
ATOM 3256 O O . SER A 1 403 ? 11.181 5.275 23.047 1.00 83.12 403 SER A O 1
ATOM 3258 N N . GLU A 1 404 ? 13.151 5.963 23.863 1.00 85.00 404 GLU A N 1
ATOM 3259 C CA . GLU A 1 404 ? 13.018 7.350 23.386 1.00 85.00 404 GLU A CA 1
ATOM 3260 C C . GLU A 1 404 ? 12.733 7.449 21.875 1.00 85.00 404 GLU A C 1
ATOM 3262 O O . GLU A 1 404 ? 12.013 8.332 21.422 1.00 85.00 404 GLU A O 1
ATOM 3267 N N . GLU A 1 405 ? 13.230 6.500 21.078 1.00 81.75 405 GLU A N 1
ATOM 3268 C CA . GLU A 1 405 ? 12.927 6.403 19.644 1.00 81.75 405 GLU A CA 1
ATOM 3269 C C . GLU A 1 405 ? 11.475 5.962 19.370 1.00 81.75 405 GLU A C 1
ATOM 3271 O O . GLU A 1 405 ? 10.893 6.309 18.344 1.00 81.75 405 GLU A O 1
ATOM 3276 N N . VAL A 1 406 ? 10.864 5.167 20.253 1.00 82.62 406 VAL A N 1
ATOM 3277 C CA . VAL A 1 406 ? 9.433 4.832 20.169 1.00 82.62 406 VAL A CA 1
ATOM 3278 C C . VAL A 1 406 ? 8.580 6.007 20.645 1.00 82.62 406 VAL A C 1
ATOM 3280 O O . VAL A 1 406 ? 7.652 6.369 19.927 1.00 82.62 406 VAL A O 1
ATOM 3283 N N . LYS A 1 407 ? 8.931 6.662 21.763 1.00 86.31 407 LYS A N 1
ATOM 3284 C CA . LYS A 1 407 ? 8.229 7.865 22.255 1.00 86.31 407 LYS A CA 1
ATOM 3285 C C . LYS A 1 407 ? 8.166 8.956 21.177 1.00 86.31 407 LYS A C 1
ATOM 3287 O O . LYS A 1 407 ? 7.075 9.383 20.817 1.00 86.31 407 LYS A O 1
ATOM 3292 N N . LYS A 1 408 ? 9.302 9.291 20.551 1.00 87.81 408 LYS A N 1
ATOM 3293 C CA . LYS A 1 408 ? 9.371 10.275 19.450 1.00 87.81 408 LYS A CA 1
ATOM 3294 C C . LYS A 1 408 ? 8.553 9.893 18.215 1.00 87.81 408 LYS A C 1
ATOM 3296 O O . LYS A 1 408 ? 8.021 10.766 17.541 1.00 87.81 408 LYS A O 1
ATOM 3301 N N . ARG A 1 409 ? 8.430 8.597 17.904 1.00 85.38 409 ARG A N 1
ATOM 3302 C CA . ARG A 1 409 ? 7.559 8.122 16.813 1.00 85.38 409 ARG A CA 1
ATOM 3303 C C . ARG A 1 409 ? 6.076 8.241 17.152 1.00 85.38 409 ARG A C 1
ATOM 3305 O O . ARG A 1 409 ? 5.291 8.513 16.255 1.00 85.38 409 ARG A O 1
ATOM 3312 N N . MET A 1 410 ? 5.700 8.039 18.415 1.00 84.94 410 MET A N 1
ATOM 3313 C CA . MET A 1 410 ? 4.325 8.256 18.876 1.00 84.94 410 MET A CA 1
ATOM 3314 C C . MET A 1 410 ? 3.973 9.748 18.851 1.00 84.94 410 MET A C 1
ATOM 3316 O O . MET A 1 410 ? 2.942 10.112 18.304 1.00 84.94 410 MET A O 1
ATOM 3320 N N . GLU A 1 411 ? 4.868 10.602 19.351 1.00 89.50 411 GLU A N 1
ATOM 3321 C CA . GLU A 1 411 ? 4.733 12.065 19.340 1.00 89.50 411 GLU A CA 1
ATOM 3322 C C . GLU A 1 411 ? 4.630 12.638 17.915 1.00 89.50 411 GLU A C 1
ATOM 3324 O O . GLU A 1 411 ? 3.710 13.398 17.625 1.00 89.50 411 GLU A O 1
ATOM 3329 N N . HIS A 1 412 ? 5.497 12.205 16.990 1.00 89.88 412 HIS A N 1
ATOM 3330 C CA . HIS A 1 412 ? 5.388 12.563 15.569 1.00 89.88 412 HIS A CA 1
ATOM 3331 C C . HIS A 1 412 ? 4.073 12.075 14.934 1.00 89.88 412 HIS A C 1
ATOM 3333 O O . HIS A 1 412 ? 3.548 12.747 14.051 1.00 89.88 412 HIS A O 1
ATOM 3339 N N . GLY A 1 413 ? 3.531 10.941 15.395 1.00 89.12 413 GLY A N 1
ATOM 3340 C CA . GLY A 1 413 ? 2.178 10.483 15.069 1.00 89.12 413 GLY A CA 1
ATOM 3341 C C . GLY A 1 413 ? 1.126 11.521 15.451 1.00 89.12 413 GLY A C 1
ATOM 3342 O O . GLY A 1 413 ? 0.485 12.100 14.578 1.00 89.12 413 GLY A O 1
ATOM 3343 N N . THR A 1 414 ? 1.030 11.796 16.754 1.00 89.12 414 THR A N 1
ATOM 3344 C CA . THR A 1 414 ? 0.092 12.747 17.369 1.00 89.12 414 THR A CA 1
ATOM 3345 C C . THR A 1 414 ? 0.120 14.128 16.711 1.00 89.12 414 THR A C 1
ATOM 3347 O O . THR A 1 414 ? -0.932 14.671 16.392 1.00 89.12 414 THR A O 1
ATOM 3350 N N . ILE A 1 415 ? 1.309 14.703 16.497 1.00 90.62 415 ILE A N 1
ATOM 3351 C CA . ILE A 1 415 ? 1.460 16.069 15.962 1.00 90.62 415 ILE A CA 1
ATOM 3352 C C . ILE A 1 415 ? 0.946 16.180 14.521 1.00 90.62 415 ILE A C 1
ATOM 3354 O O . ILE A 1 415 ? 0.439 17.225 14.127 1.00 90.62 415 ILE A O 1
ATOM 3358 N N . ASN A 1 416 ? 1.080 15.117 13.727 1.00 91.12 416 ASN A N 1
ATOM 3359 C CA . ASN A 1 416 ? 0.830 15.169 12.289 1.00 91.12 416 ASN A CA 1
ATOM 3360 C C . ASN A 1 416 ? -0.514 14.583 11.847 1.00 91.12 416 ASN A C 1
ATOM 3362 O O . ASN A 1 416 ? -0.884 14.699 10.683 1.00 91.12 416 ASN A O 1
ATOM 3366 N N . GLU A 1 417 ? -1.265 13.983 12.761 1.00 91.00 417 GLU A N 1
ATOM 3367 C CA . GLU A 1 417 ? -2.609 13.465 12.502 1.00 91.00 417 GLU A CA 1
ATOM 3368 C C . GLU A 1 417 ? -3.565 14.544 11.971 1.00 91.00 417 GLU A C 1
ATOM 3370 O O . GLU A 1 417 ? -4.320 14.301 11.036 1.00 91.00 417 GLU A O 1
ATOM 3375 N N . ILE A 1 418 ? -3.447 15.779 12.464 1.00 92.00 418 ILE A N 1
ATOM 3376 C CA . ILE A 1 418 ? -4.205 16.926 11.946 1.00 92.00 418 ILE A CA 1
ATOM 3377 C C . ILE A 1 418 ? -3.885 17.232 10.468 1.00 92.00 418 ILE A C 1
ATOM 3379 O O . ILE A 1 418 ? -4.767 17.655 9.724 1.00 92.00 418 ILE A O 1
ATOM 3383 N N . ASN A 1 419 ? -2.657 16.959 10.009 1.00 92.12 419 ASN A N 1
ATOM 3384 C CA . ASN A 1 419 ? -2.253 17.115 8.607 1.00 92.12 419 ASN A CA 1
ATOM 3385 C C . ASN A 1 419 ? -2.796 15.966 7.730 1.00 92.12 419 ASN A C 1
ATOM 3387 O O . ASN A 1 419 ? -3.118 16.171 6.556 1.00 92.12 419 ASN A O 1
ATOM 3391 N N . ALA A 1 420 ? -2.953 14.767 8.308 1.00 91.75 420 ALA A N 1
ATOM 3392 C CA . ALA A 1 420 ? -3.661 13.650 7.682 1.00 91.75 420 ALA A CA 1
ATOM 3393 C C . ALA A 1 420 ? -5.121 14.030 7.404 1.00 91.75 420 ALA A C 1
ATOM 3395 O O . ALA A 1 420 ? -5.573 13.942 6.260 1.00 91.75 420 ALA A O 1
ATOM 3396 N N . THR A 1 421 ? -5.817 14.556 8.416 1.00 92.75 421 THR A N 1
ATOM 3397 C CA . THR A 1 421 ? -7.186 15.062 8.270 1.00 92.75 421 THR A CA 1
ATOM 3398 C C . THR A 1 421 ? -7.263 16.209 7.267 1.00 92.75 421 THR A C 1
ATOM 3400 O O . THR A 1 421 ? -8.082 16.159 6.354 1.00 92.75 421 THR A O 1
ATOM 3403 N N . ALA A 1 422 ? -6.373 17.204 7.369 1.00 92.38 422 ALA A N 1
ATOM 3404 C CA . ALA A 1 422 ? -6.330 18.338 6.448 1.00 92.38 422 ALA A CA 1
ATOM 3405 C C . ALA A 1 422 ? -6.196 17.887 4.986 1.00 92.38 422 ALA A C 1
ATOM 3407 O O . ALA A 1 422 ? -6.931 18.373 4.127 1.00 92.38 422 ALA A O 1
ATOM 3408 N N . THR A 1 423 ? -5.317 16.922 4.696 1.00 92.38 423 THR A N 1
ATOM 3409 C CA . THR A 1 423 ? -5.139 16.410 3.328 1.00 92.38 423 THR A CA 1
ATOM 3410 C C . THR A 1 423 ? -6.356 15.607 2.854 1.00 92.38 423 THR A C 1
ATOM 3412 O O . THR A 1 423 ? -6.807 15.779 1.720 1.00 92.38 423 THR A O 1
ATOM 3415 N N . LEU A 1 424 ? -6.948 14.786 3.729 1.00 93.19 424 LEU A N 1
ATOM 3416 C CA . LEU A 1 424 ? -8.185 14.056 3.441 1.00 93.19 424 LEU A CA 1
ATOM 3417 C C . LEU A 1 424 ? -9.313 14.999 3.006 1.00 93.19 424 LEU A C 1
ATOM 3419 O O . LEU A 1 424 ? -9.905 14.791 1.943 1.00 93.19 424 LEU A O 1
ATOM 3423 N N . VAL A 1 425 ? -9.597 16.026 3.809 1.00 92.94 425 VAL A N 1
ATOM 3424 C CA . VAL A 1 425 ? -10.761 16.895 3.594 1.00 92.94 425 VAL A CA 1
ATOM 3425 C C . VAL A 1 425 ? -10.561 17.900 2.459 1.00 92.94 425 VAL A C 1
ATOM 3427 O O . VAL A 1 425 ? -11.503 18.147 1.715 1.00 92.94 425 VAL A O 1
ATOM 3430 N N . SER A 1 426 ? -9.342 18.413 2.264 1.00 92.25 426 SER A N 1
ATOM 3431 C CA . SER A 1 426 ? -9.077 19.491 1.295 1.00 92.25 426 SER A CA 1
ATOM 3432 C C . SER A 1 426 ? -8.573 19.029 -0.076 1.00 92.25 426 SER A C 1
ATOM 3434 O O . SER A 1 426 ? -8.614 19.799 -1.033 1.00 92.25 426 SER A O 1
ATOM 3436 N N . LYS A 1 427 ? -8.096 17.781 -0.207 1.00 90.88 427 LYS A N 1
ATOM 3437 C CA . LYS A 1 427 ? -7.655 17.217 -1.498 1.00 90.88 427 LYS A CA 1
ATOM 3438 C C . LYS A 1 427 ? -8.560 16.092 -1.974 1.00 90.88 427 LYS A C 1
ATOM 3440 O O . LYS A 1 427 ? -8.984 16.089 -3.125 1.00 90.88 427 LYS A O 1
ATOM 3445 N N . PHE A 1 428 ? -8.843 15.111 -1.118 1.00 92.06 428 PHE A N 1
ATOM 3446 C CA . PHE A 1 428 ? -9.463 13.871 -1.578 1.00 92.06 428 PHE A CA 1
ATOM 3447 C C . PHE A 1 428 ? -10.990 13.873 -1.572 1.00 92.06 428 PHE A C 1
ATOM 3449 O O . PHE A 1 428 ? -11.586 13.501 -2.588 1.00 92.06 428 PHE A O 1
ATOM 3456 N N . LEU A 1 429 ? -11.625 14.241 -0.449 1.00 93.38 429 LEU A N 1
ATOM 3457 C CA . LEU A 1 429 ? -13.089 14.222 -0.346 1.00 93.38 429 LEU A CA 1
ATOM 3458 C C . LEU A 1 429 ? -13.768 15.001 -1.492 1.00 93.38 429 LEU A C 1
ATOM 3460 O O . LEU A 1 429 ? -14.636 14.397 -2.125 1.00 93.38 429 LEU A O 1
ATOM 3464 N N . PRO A 1 430 ? -13.321 16.220 -1.880 1.00 93.25 430 PRO A N 1
ATOM 3465 C CA . PRO A 1 430 ? -13.919 16.999 -2.970 1.00 93.25 430 PRO A CA 1
ATOM 3466 C C . PRO A 1 430 ? -14.048 16.247 -4.305 1.00 93.25 430 PRO A C 1
ATOM 3468 O O . PRO A 1 430 ? -14.970 16.496 -5.078 1.00 93.25 430 PRO A O 1
ATOM 3471 N N . PHE A 1 431 ? -13.153 15.295 -4.588 1.00 93.31 431 PHE A N 1
ATOM 3472 C CA . PHE A 1 431 ? -13.178 14.520 -5.830 1.00 93.31 431 PHE A CA 1
ATOM 3473 C C . PHE A 1 431 ? -13.806 13.123 -5.671 1.00 93.31 431 PHE A C 1
ATOM 3475 O O . PHE A 1 431 ? -14.621 12.697 -6.502 1.00 93.31 431 PHE A O 1
ATOM 3482 N N . TYR A 1 432 ? -13.419 12.387 -4.626 1.00 91.25 432 TYR A N 1
ATOM 3483 C CA . TYR A 1 432 ? -13.768 10.971 -4.474 1.00 91.25 432 TYR A CA 1
ATOM 3484 C C . TYR A 1 432 ? -15.064 10.725 -3.696 1.00 91.25 432 TYR A C 1
ATOM 3486 O O . TYR A 1 432 ? -15.751 9.746 -3.989 1.00 91.25 432 TYR A O 1
ATOM 3494 N N . TYR A 1 433 ? -15.408 11.599 -2.747 1.00 91.88 433 TYR A N 1
ATOM 3495 C CA . TYR A 1 433 ? -16.631 11.522 -1.941 1.00 91.88 433 TYR A CA 1
ATOM 3496 C C . TYR A 1 433 ? -17.188 12.936 -1.684 1.00 91.88 433 TYR A C 1
ATOM 3498 O O . TYR A 1 433 ? -17.226 13.379 -0.537 1.00 91.88 433 TYR A O 1
ATOM 3506 N N . PRO A 1 434 ? -17.616 13.650 -2.742 1.00 90.50 434 PRO A N 1
ATOM 3507 C CA . PRO A 1 434 ? -17.947 15.082 -2.694 1.00 90.50 434 PRO A CA 1
ATOM 3508 C C . PRO A 1 434 ? -19.080 15.445 -1.721 1.00 90.50 434 PRO A C 1
ATOM 3510 O O . PRO A 1 434 ? -19.223 16.596 -1.341 1.00 90.50 434 PRO A O 1
ATOM 3513 N N . GLU A 1 435 ? -19.902 14.473 -1.331 1.00 90.25 435 GLU A N 1
ATOM 3514 C CA . GLU A 1 435 ? -21.055 14.666 -0.447 1.00 90.25 435 GLU A CA 1
ATOM 3515 C C . GLU A 1 435 ? -20.786 14.215 1.004 1.00 90.25 435 GLU A C 1
ATOM 3517 O O . GLU A 1 435 ? -21.633 14.413 1.874 1.00 90.25 435 GLU A O 1
ATOM 3522 N N . MET A 1 436 ? -19.644 13.567 1.274 1.00 91.88 436 MET A N 1
ATOM 3523 C CA . MET A 1 436 ? -19.313 13.049 2.606 1.00 91.88 436 MET A CA 1
ATOM 3524 C C . MET A 1 436 ? -18.481 14.048 3.403 1.00 91.88 436 MET A C 1
ATOM 3526 O O . MET A 1 436 ? -17.610 14.732 2.868 1.00 91.88 436 MET A O 1
ATOM 3530 N N . LYS A 1 437 ? -18.702 14.060 4.718 1.00 92.50 437 LYS A N 1
ATOM 3531 C CA . LYS A 1 437 ? -17.906 14.829 5.677 1.00 92.50 437 LYS A CA 1
ATOM 3532 C C . LYS A 1 437 ? -17.044 13.888 6.507 1.00 92.50 437 LYS A C 1
ATOM 3534 O O . LYS A 1 437 ? -17.470 12.777 6.826 1.00 92.50 437 LYS A O 1
ATOM 3539 N N . TYR A 1 438 ? -15.843 14.338 6.851 1.00 94.31 438 TYR A N 1
ATOM 3540 C CA . TYR A 1 438 ? -15.043 13.723 7.898 1.00 94.31 438 TYR A CA 1
ATOM 3541 C C . TYR A 1 438 ? -15.628 14.080 9.262 1.00 94.31 438 TYR A C 1
ATOM 3543 O O . TYR A 1 438 ? -15.889 15.252 9.536 1.00 94.31 438 TYR A O 1
ATOM 3551 N N . ILE A 1 439 ? -15.804 13.077 10.113 1.00 93.56 439 ILE A N 1
ATOM 3552 C CA . ILE A 1 439 ? -16.278 13.211 11.487 1.00 93.56 439 ILE A CA 1
ATOM 3553 C C . ILE A 1 439 ? -15.202 12.633 12.406 1.00 93.56 439 ILE A C 1
ATOM 3555 O O . ILE A 1 439 ? -14.808 11.478 12.254 1.00 93.56 439 ILE A O 1
ATOM 3559 N N . GLU A 1 440 ? -14.717 13.420 13.363 1.00 93.94 440 GLU A N 1
ATOM 3560 C CA . GLU A 1 440 ? -13.887 12.903 14.454 1.00 93.94 440 GLU A CA 1
ATOM 3561 C C . GLU A 1 440 ? -14.714 11.947 15.330 1.00 93.94 440 GLU A C 1
ATOM 3563 O O . GLU A 1 440 ? -15.842 12.254 15.724 1.00 93.94 440 GLU A O 1
ATOM 3568 N N . GLU A 1 441 ? -14.153 10.779 15.631 1.00 93.56 441 GLU A N 1
ATOM 3569 C CA . GLU A 1 441 ? -14.804 9.727 16.411 1.00 93.56 441 GLU A CA 1
ATOM 3570 C C . GLU A 1 441 ? -14.075 9.537 17.746 1.00 93.56 441 GLU A C 1
ATOM 3572 O O . GLU A 1 441 ? -12.852 9.646 17.834 1.00 93.56 441 GLU A O 1
ATOM 3577 N N . GLY A 1 442 ? -14.830 9.240 18.801 1.00 94.38 442 GLY A N 1
ATOM 3578 C CA . GLY A 1 442 ? -14.279 8.912 20.109 1.00 94.38 442 GLY A CA 1
ATOM 3579 C C . GLY A 1 442 ? -14.015 7.416 20.260 1.00 94.38 442 GLY A C 1
ATOM 3580 O O . GLY A 1 442 ? -13.293 6.776 19.492 1.00 94.38 442 GLY A O 1
ATOM 3581 N N . VAL A 1 443 ? -14.601 6.829 21.297 1.00 95.44 443 VAL A N 1
ATOM 3582 C CA . VAL A 1 443 ? -14.439 5.415 21.632 1.00 95.44 443 VAL A CA 1
ATOM 3583 C C . VAL A 1 443 ? -15.604 4.585 21.100 1.00 95.44 443 VAL A C 1
ATOM 3585 O O . VAL A 1 443 ? -16.762 4.870 21.387 1.00 95.44 443 VAL A O 1
ATOM 3588 N N . HIS A 1 444 ? -15.291 3.483 20.421 1.00 95.00 444 HIS A N 1
ATOM 3589 C CA . HIS A 1 444 ? -16.271 2.467 20.024 1.00 95.00 444 HIS A CA 1
ATOM 3590 C C . HIS A 1 444 ? -15.957 1.125 20.698 1.00 95.00 444 HIS A C 1
ATOM 3592 O O . HIS A 1 444 ? -14.809 0.847 21.063 1.00 95.00 444 HIS A O 1
ATOM 3598 N N . LEU A 1 445 ? -16.982 0.295 20.900 1.00 94.88 445 LEU A N 1
ATOM 3599 C CA . LEU A 1 445 ? -16.898 -0.954 21.663 1.00 94.88 445 LEU A CA 1
ATOM 3600 C C . LEU A 1 445 ? -17.350 -2.140 20.808 1.00 94.88 445 LEU A C 1
ATOM 3602 O O . LEU A 1 445 ? -18.402 -2.088 20.180 1.00 94.88 445 LEU A O 1
ATOM 3606 N N . VAL A 1 446 ? -16.585 -3.232 20.831 1.00 93.19 446 VAL A N 1
ATOM 3607 C CA . VAL A 1 446 ? -17.039 -4.524 20.300 1.00 93.19 446 VAL A CA 1
ATOM 3608 C C . VAL A 1 446 ? -17.672 -5.317 21.439 1.00 93.19 446 VAL A C 1
ATOM 3610 O O . VAL A 1 446 ? -17.013 -5.589 22.449 1.00 93.19 446 VAL A O 1
ATOM 3613 N N . ASN A 1 447 ? -18.926 -5.723 21.244 1.00 90.19 447 ASN A N 1
ATOM 3614 C CA . ASN A 1 447 ? -19.734 -6.426 22.238 1.00 90.19 447 ASN A CA 1
ATOM 3615 C C . ASN A 1 447 ? -19.859 -7.924 21.929 1.00 90.19 447 ASN A C 1
ATOM 3617 O O . ASN A 1 447 ? -19.893 -8.335 20.769 1.00 90.19 447 ASN A O 1
ATOM 3621 N N . ASP A 1 448 ? -19.954 -8.742 22.975 1.00 85.69 448 ASP A N 1
ATOM 3622 C CA . ASP A 1 448 ? -20.357 -10.146 22.909 1.00 85.69 448 ASP A CA 1
ATOM 3623 C C . ASP A 1 448 ? -21.459 -10.393 23.940 1.00 85.69 448 ASP A C 1
ATOM 3625 O O . ASP A 1 448 ? -21.212 -10.249 25.135 1.00 85.69 448 ASP A O 1
ATOM 3629 N N . ASN A 1 449 ? -22.670 -10.735 23.489 1.00 83.75 449 ASN A N 1
ATOM 3630 C CA . ASN A 1 449 ? -23.864 -10.831 24.345 1.00 83.75 449 ASN A CA 1
ATOM 3631 C C . ASN A 1 449 ? -24.009 -9.596 25.265 1.00 83.75 449 ASN A C 1
ATOM 3633 O O . ASN A 1 449 ? -24.053 -9.713 26.490 1.00 83.75 449 ASN A O 1
ATOM 3637 N N . ASP A 1 450 ? -23.969 -8.409 24.652 1.00 82.94 450 ASP A N 1
ATOM 3638 C CA . ASP A 1 450 ? -24.029 -7.085 25.292 1.00 82.94 450 ASP A CA 1
ATOM 3639 C C . ASP A 1 450 ? -22.901 -6.758 26.294 1.00 82.94 450 ASP A C 1
ATOM 3641 O O . ASP A 1 450 ? -22.918 -5.703 26.926 1.00 82.94 450 ASP A O 1
ATOM 3645 N N . GLN A 1 451 ? -21.875 -7.610 26.415 1.00 86.56 451 GLN A N 1
ATOM 3646 C CA . GLN A 1 451 ? -20.674 -7.322 27.202 1.00 86.56 451 GLN A CA 1
ATOM 3647 C C . GLN A 1 451 ? -19.546 -6.790 26.302 1.00 86.56 451 GLN A C 1
ATOM 3649 O O . GLN A 1 451 ? -19.086 -7.513 25.411 1.00 86.56 451 GLN A O 1
ATOM 3654 N N . PRO A 1 452 ? -19.060 -5.553 26.512 1.00 90.38 452 PRO A N 1
ATOM 3655 C CA . PRO A 1 452 ? -17.982 -4.991 25.708 1.00 90.38 452 PRO A CA 1
ATOM 3656 C C . PRO A 1 452 ? -16.649 -5.655 26.085 1.00 90.38 452 PRO A C 1
ATOM 3658 O O . PRO A 1 452 ? -16.302 -5.750 27.264 1.00 90.38 452 PRO A O 1
ATOM 3661 N N . TYR A 1 453 ? -15.877 -6.111 25.095 1.00 91.81 453 TYR A N 1
ATOM 3662 C CA . TYR A 1 453 ? -14.645 -6.884 25.338 1.00 91.81 453 TYR A CA 1
ATOM 3663 C C . TYR A 1 453 ? -13.414 -6.424 24.548 1.00 91.81 453 TYR A C 1
ATOM 3665 O O . TYR A 1 453 ? -12.286 -6.671 24.988 1.00 91.81 453 TYR A O 1
ATOM 3673 N N . ILE A 1 454 ? -13.607 -5.720 23.428 1.00 94.94 454 ILE A N 1
ATOM 3674 C CA . ILE A 1 454 ? -12.554 -4.957 22.747 1.00 94.94 454 ILE A CA 1
ATOM 3675 C C . ILE A 1 454 ? -12.985 -3.495 22.710 1.00 94.94 454 ILE A C 1
ATOM 3677 O O . ILE A 1 454 ? -14.113 -3.185 22.333 1.00 94.94 454 ILE A O 1
ATOM 3681 N N . ILE A 1 455 ? -12.059 -2.606 23.058 1.00 96.62 455 ILE A N 1
ATOM 3682 C CA . ILE A 1 455 ? -12.212 -1.160 22.888 1.00 96.62 455 ILE A CA 1
ATOM 3683 C C . ILE A 1 455 ? -11.394 -0.674 21.691 1.00 96.62 455 ILE A C 1
ATOM 3685 O O . ILE A 1 455 ? -10.219 -1.028 21.531 1.00 96.62 455 ILE A O 1
ATOM 3689 N N . VAL A 1 456 ? -11.993 0.156 20.847 1.00 96.19 456 VAL A N 1
ATOM 3690 C CA . VAL A 1 456 ? -11.318 0.786 19.711 1.00 96.19 456 VAL A CA 1
ATOM 3691 C C . VAL A 1 456 ? -11.483 2.301 19.773 1.00 96.19 456 VAL A C 1
ATOM 3693 O O . VAL A 1 456 ? -12.304 2.837 20.517 1.00 96.19 456 VAL A O 1
ATOM 3696 N N . SER A 1 457 ? -10.630 3.007 19.046 1.00 96.44 457 SER A N 1
ATOM 3697 C CA . SER A 1 457 ? -10.661 4.466 18.953 1.00 96.44 457 SER A CA 1
ATOM 3698 C C . SER A 1 457 ? -10.196 4.813 17.544 1.00 96.44 457 SER A C 1
ATOM 3700 O O . SER A 1 457 ? -9.005 5.075 17.384 1.00 96.44 457 SER A O 1
ATOM 3702 N N . PRO A 1 458 ? -11.072 4.654 16.532 1.00 94.81 458 PRO A N 1
ATOM 3703 C CA . PRO A 1 458 ? -10.756 5.060 15.168 1.00 94.81 458 PRO A CA 1
ATOM 3704 C C . PRO A 1 458 ? -10.409 6.548 15.167 1.00 94.81 458 PRO A C 1
ATOM 3706 O O . PRO A 1 458 ? -10.909 7.301 16.001 1.00 94.81 458 PRO A O 1
ATOM 3709 N N . ASP A 1 459 ? -9.560 6.977 14.240 1.00 94.38 459 ASP A N 1
ATOM 3710 C CA . ASP A 1 459 ? -9.155 8.384 14.186 1.00 94.38 459 ASP A CA 1
ATOM 3711 C C . ASP A 1 459 ? -10.315 9.268 13.665 1.00 94.38 459 ASP A C 1
ATOM 3713 O O . ASP A 1 459 ? -10.429 10.434 14.043 1.00 94.38 459 ASP A O 1
ATOM 3717 N N . GLY A 1 460 ? -11.250 8.684 12.898 1.00 95.44 460 GLY A N 1
ATOM 3718 C CA . GLY A 1 460 ? -12.541 9.292 12.554 1.00 95.44 460 GLY A CA 1
ATOM 3719 C C . GLY A 1 460 ? -13.459 8.377 11.736 1.00 95.44 460 GLY A C 1
ATOM 3720 O O . GLY A 1 460 ? -13.257 7.162 11.669 1.00 95.44 460 GLY A O 1
ATOM 3721 N N . SER A 1 461 ? -14.439 8.966 11.055 1.00 95.00 461 SER A N 1
ATOM 3722 C CA . SER A 1 461 ? -15.294 8.319 10.054 1.00 95.00 461 SER A CA 1
ATOM 3723 C C . SER A 1 461 ? -15.620 9.266 8.889 1.00 95.00 461 SER A C 1
ATOM 3725 O O . SER A 1 461 ? -15.419 10.478 8.974 1.00 95.00 461 SER A O 1
ATOM 3727 N N . LEU A 1 462 ? -16.100 8.713 7.773 1.00 93.94 462 LEU A N 1
ATOM 3728 C CA . LEU A 1 462 ? -16.782 9.441 6.705 1.00 93.94 462 LEU A CA 1
ATOM 3729 C C . LEU A 1 462 ? -18.270 9.112 6.756 1.00 93.94 462 LEU A C 1
ATOM 3731 O O . LEU A 1 462 ? -18.649 7.938 6.844 1.00 93.94 462 LEU A O 1
ATOM 3735 N N . GLY A 1 463 ? -19.105 10.138 6.649 1.00 91.31 463 GLY A N 1
ATOM 3736 C CA . GLY A 1 463 ? -20.552 9.996 6.728 1.00 91.31 463 GLY A CA 1
ATOM 3737 C C . GLY A 1 463 ? -21.303 11.185 6.145 1.00 91.31 463 GLY A C 1
ATOM 3738 O O . GLY A 1 463 ? -20.708 12.128 5.616 1.00 91.31 463 GLY A O 1
ATOM 3739 N N . TYR A 1 464 ? -22.625 11.129 6.268 1.00 85.31 464 TYR A N 1
ATOM 3740 C CA . TYR A 1 464 ? -23.521 12.233 5.939 1.00 85.31 464 TYR A CA 1
ATOM 3741 C C . TYR A 1 464 ? -24.037 12.897 7.220 1.00 85.31 464 TYR A C 1
ATOM 3743 O O . TYR A 1 464 ? -24.246 12.236 8.239 1.00 85.31 464 TYR A O 1
ATOM 3751 N N . MET A 1 465 ? -24.285 14.202 7.136 1.00 75.25 465 MET A N 1
ATOM 3752 C CA . MET A 1 465 ? -25.095 14.951 8.096 1.00 75.25 465 MET A CA 1
ATOM 3753 C C . MET A 1 465 ? -26.477 15.162 7.483 1.00 75.25 465 MET A C 1
ATOM 3755 O O . MET A 1 465 ? -26.575 15.771 6.416 1.00 75.25 465 MET A O 1
ATOM 3759 N N . ASP A 1 466 ? -27.533 14.714 8.158 1.00 62.38 466 ASP A N 1
ATOM 3760 C CA . ASP A 1 466 ? -28.862 15.261 7.894 1.00 62.38 466 ASP A CA 1
ATOM 3761 C C . ASP A 1 466 ? -28.892 16.688 8.463 1.00 62.38 466 ASP A C 1
ATOM 3763 O O . ASP A 1 466 ? -28.596 16.913 9.634 1.00 62.38 466 ASP A O 1
ATOM 3767 N N . THR A 1 467 ? -29.168 17.677 7.615 1.00 51.34 467 THR A N 1
ATOM 3768 C CA . THR A 1 467 ? -29.232 19.091 8.012 1.00 51.34 467 THR A CA 1
ATOM 3769 C C . THR A 1 467 ? -30.624 19.512 8.486 1.00 51.34 467 THR A C 1
ATOM 3771 O O . THR A 1 467 ? -30.787 20.635 8.964 1.00 51.34 467 THR A O 1
ATOM 3774 N N . LEU A 1 468 ? -31.626 18.635 8.359 1.00 46.69 468 LEU A N 1
ATOM 3775 C CA . LEU A 1 468 ? -33.023 18.888 8.716 1.00 46.69 468 LEU A CA 1
ATOM 3776 C C . LEU A 1 468 ? -33.431 18.220 10.033 1.00 46.69 468 LEU A C 1
ATOM 3778 O O . LEU A 1 468 ? -34.348 18.707 10.697 1.00 46.69 468 LEU A O 1
ATOM 3782 N N . SER A 1 469 ? -32.752 17.144 10.435 1.00 50.44 469 SER A N 1
ATOM 3783 C CA . SER A 1 469 ? -32.897 16.547 11.762 1.00 50.44 469 SER A CA 1
ATOM 3784 C C . SER A 1 469 ? -31.648 16.787 12.614 1.00 50.44 469 SER A C 1
ATOM 3786 O O . SER A 1 469 ? -30.521 16.757 12.134 1.00 50.44 469 SER A O 1
ATOM 3788 N N . SER A 1 470 ? -31.833 17.040 13.912 1.00 51.47 470 SER A N 1
ATOM 3789 C CA . SER A 1 470 ? -30.742 17.221 14.883 1.00 51.47 470 SER A CA 1
ATOM 3790 C C . SER A 1 470 ? -30.100 15.882 15.287 1.00 51.47 470 SER A C 1
ATOM 3792 O O . SER A 1 470 ? -29.888 15.630 16.472 1.00 51.47 470 SER A O 1
ATOM 3794 N N . SER A 1 471 ? -29.906 14.986 14.321 1.00 57.44 471 SER A N 1
ATOM 3795 C CA . SER A 1 471 ? -29.439 13.614 14.508 1.00 57.44 471 SER A CA 1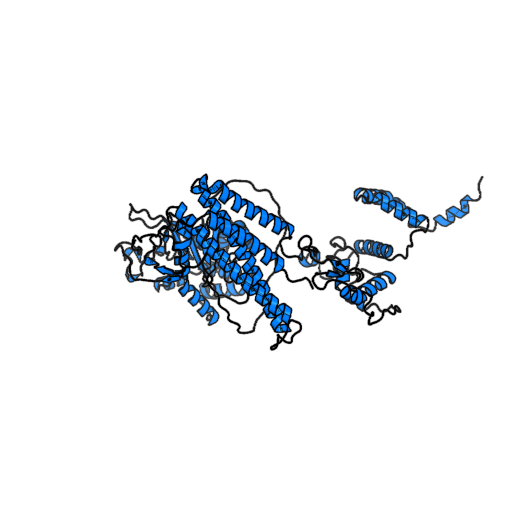
ATOM 3796 C C . SER A 1 471 ? -27.919 13.516 14.452 1.00 57.44 471 SER A C 1
ATOM 3798 O O . SER A 1 471 ? -27.278 14.229 13.680 1.00 57.44 471 SER A O 1
ATOM 3800 N N . ASP A 1 472 ? -27.356 12.571 15.203 1.00 70.88 472 ASP A N 1
ATOM 3801 C CA . ASP A 1 472 ? -25.934 12.240 15.127 1.00 70.88 472 ASP A CA 1
ATOM 3802 C C . ASP A 1 472 ? -25.507 11.851 13.697 1.00 70.88 472 ASP A C 1
ATOM 3804 O O . ASP A 1 472 ? -26.259 11.168 12.993 1.00 70.88 472 ASP A O 1
ATOM 3808 N N . PRO A 1 473 ? -24.285 12.215 13.264 1.00 77.50 473 PRO A N 1
ATOM 3809 C CA . PRO A 1 473 ? -23.769 11.817 11.962 1.00 77.50 473 PRO A CA 1
ATOM 3810 C C . PRO A 1 473 ? -23.645 10.291 11.876 1.00 77.50 473 PRO A C 1
ATOM 3812 O O . PRO A 1 473 ? -23.106 9.636 12.780 1.00 77.50 473 PRO A O 1
ATOM 3815 N N . VAL A 1 474 ? -24.124 9.725 10.768 1.00 81.94 474 VAL A N 1
ATOM 3816 C CA . VAL A 1 474 ? -24.110 8.276 10.521 1.00 81.94 474 VAL A CA 1
ATOM 3817 C C . VAL A 1 474 ? -22.778 7.892 9.866 1.00 81.94 474 VAL A C 1
ATOM 3819 O O . VAL A 1 474 ? -22.532 8.318 8.732 1.00 81.94 474 VAL A O 1
ATOM 3822 N N . PRO A 1 475 ? -21.916 7.098 10.530 1.00 88.62 475 PRO A N 1
ATOM 3823 C CA . PRO A 1 475 ? -20.659 6.654 9.943 1.00 88.62 475 PRO A CA 1
ATOM 3824 C C . PRO A 1 475 ? -20.944 5.615 8.851 1.00 88.62 475 PRO A C 1
ATOM 3826 O O . PRO A 1 475 ? -21.723 4.685 9.046 1.00 88.62 475 PRO A O 1
ATOM 3829 N N . LEU A 1 476 ? -20.307 5.765 7.690 1.00 90.38 476 LEU A N 1
ATOM 3830 C CA . LEU A 1 476 ? -20.419 4.823 6.567 1.00 90.38 476 LEU A CA 1
ATOM 3831 C C . LEU A 1 476 ? -19.091 4.137 6.246 1.00 90.38 476 LEU A C 1
ATOM 3833 O O . LEU A 1 476 ? -19.077 2.995 5.784 1.00 90.38 476 LEU A O 1
ATOM 3837 N N . ILE A 1 477 ? -17.982 4.835 6.492 1.00 92.94 477 ILE A N 1
ATOM 3838 C CA . ILE A 1 477 ? -16.617 4.357 6.271 1.00 92.94 477 ILE A CA 1
ATOM 3839 C C . ILE A 1 477 ? -15.787 4.794 7.479 1.00 92.94 477 ILE A C 1
ATOM 3841 O O . ILE A 1 477 ? -15.793 5.971 7.820 1.00 92.94 477 ILE A O 1
ATOM 3845 N N . GLY A 1 478 ? -15.078 3.883 8.143 1.00 93.06 478 GLY A N 1
ATOM 3846 C CA . GLY A 1 478 ? -14.167 4.258 9.236 1.00 93.06 478 GLY A CA 1
ATOM 3847 C C . GLY A 1 478 ? -12.914 4.982 8.728 1.00 93.06 478 GLY A C 1
ATOM 3848 O O . GLY A 1 478 ? -12.589 4.857 7.551 1.00 93.06 478 GLY A O 1
ATOM 3849 N N . CYS A 1 479 ? -12.159 5.653 9.598 1.00 94.88 479 CYS A N 1
ATOM 3850 C CA . CYS A 1 479 ? -10.853 6.256 9.295 1.00 94.88 479 CYS A CA 1
ATOM 3851 C C . CYS A 1 479 ? -9.786 5.856 10.336 1.00 94.88 479 CYS A C 1
ATOM 3853 O O . CYS A 1 479 ? -10.067 5.820 11.531 1.00 94.88 479 CYS A O 1
ATOM 3855 N N . GLU A 1 480 ? -8.560 5.566 9.887 1.00 94.31 480 GLU A N 1
ATOM 3856 C CA . GLU A 1 480 ? -7.441 5.071 10.720 1.00 94.31 480 GLU A CA 1
ATOM 3857 C C . GLU A 1 480 ? -6.108 5.619 10.183 1.00 94.31 480 GLU A C 1
ATOM 3859 O O . GLU A 1 480 ? -5.567 5.116 9.205 1.00 94.31 480 GLU A O 1
ATOM 3864 N N . PHE A 1 481 ? -5.564 6.677 10.774 1.00 93.19 481 PHE A N 1
ATOM 3865 C CA . PHE A 1 481 ? -4.461 7.477 10.237 1.00 93.19 481 PHE A CA 1
ATOM 3866 C C . PHE A 1 481 ? -3.117 7.138 10.880 1.00 93.19 481 PHE A C 1
ATOM 3868 O O . PHE A 1 481 ? -3.009 6.894 12.075 1.00 93.19 481 PHE A O 1
ATOM 3875 N N . LYS A 1 482 ? -2.032 7.125 10.110 1.00 90.75 482 LYS A N 1
ATOM 3876 C CA . LYS A 1 482 ? -0.691 6.802 10.605 1.00 90.75 482 LYS A CA 1
ATOM 3877 C C . LYS A 1 482 ? 0.327 7.750 10.013 1.00 90.75 482 LYS A C 1
ATOM 3879 O O . LYS A 1 482 ? 0.428 7.842 8.802 1.00 90.75 482 LYS A O 1
ATOM 3884 N N . CYS A 1 483 ? 1.146 8.359 10.861 1.00 90.88 483 CYS A N 1
ATOM 3885 C CA . CYS A 1 483 ? 2.236 9.222 10.418 1.00 90.88 483 CYS A CA 1
ATOM 3886 C C . CYS A 1 483 ? 3.582 8.521 10.677 1.00 90.88 483 CYS A C 1
ATOM 3888 O O . CYS A 1 483 ? 4.150 8.681 11.762 1.00 90.88 483 CYS A O 1
ATOM 3890 N N . PRO A 1 484 ? 4.074 7.627 9.793 1.00 84.81 484 PRO A N 1
ATOM 3891 C CA . PRO A 1 484 ? 5.374 6.995 9.989 1.00 84.81 484 PRO A CA 1
ATOM 3892 C C . PRO A 1 484 ? 6.519 8.008 9.885 1.00 84.81 484 PRO A C 1
ATOM 3894 O O . PRO A 1 484 ? 6.685 8.686 8.880 1.00 84.81 484 PRO A O 1
ATOM 3897 N N . VAL A 1 485 ? 7.401 8.029 10.884 1.00 83.12 485 VAL A N 1
ATOM 3898 C CA . VAL A 1 485 ? 8.681 8.745 10.763 1.00 83.12 485 VAL A CA 1
ATOM 3899 C C . VAL A 1 485 ? 9.491 8.141 9.612 1.00 83.12 485 VAL A C 1
ATOM 3901 O O . VAL A 1 485 ? 9.724 6.927 9.588 1.00 83.12 485 VAL A O 1
ATOM 3904 N N . ALA A 1 486 ? 9.949 8.990 8.688 1.00 73.88 486 ALA A N 1
ATOM 3905 C CA . ALA A 1 486 ? 10.779 8.592 7.556 1.00 73.88 486 ALA A CA 1
ATOM 3906 C C . ALA A 1 486 ? 12.052 7.850 8.012 1.00 73.88 486 ALA A C 1
ATOM 3908 O O . ALA A 1 486 ? 12.697 8.214 8.998 1.00 73.88 486 ALA A O 1
ATOM 3909 N N . THR A 1 487 ? 12.444 6.801 7.281 1.00 73.06 487 THR A N 1
ATOM 3910 C CA . THR A 1 487 ? 13.655 6.016 7.582 1.00 73.06 487 THR A CA 1
ATOM 3911 C C . THR A 1 487 ? 14.474 5.765 6.322 1.00 73.06 487 THR A C 1
ATOM 3913 O O . THR A 1 487 ? 13.925 5.631 5.234 1.00 73.06 487 THR A O 1
ATOM 3916 N N . GLU A 1 488 ? 15.796 5.637 6.460 1.00 67.25 488 GLU A N 1
ATOM 3917 C CA . GLU A 1 488 ? 16.722 5.403 5.336 1.00 67.25 488 GLU A CA 1
ATOM 3918 C C . GLU A 1 488 ? 16.455 4.095 4.557 1.00 67.25 488 GLU A C 1
ATOM 3920 O O . GLU A 1 488 ? 16.938 3.946 3.435 1.00 67.25 488 GLU A O 1
ATOM 3925 N N . TYR A 1 489 ? 15.689 3.158 5.136 1.00 68.06 489 TYR A N 1
ATOM 3926 C CA . TYR A 1 489 ? 15.540 1.769 4.672 1.00 68.06 489 TYR A CA 1
ATOM 3927 C C . TYR A 1 489 ? 14.108 1.375 4.287 1.00 68.06 489 TYR A C 1
ATOM 3929 O O . TYR A 1 489 ? 13.865 0.218 3.943 1.00 68.06 489 TYR A O 1
ATOM 3937 N N . LYS A 1 490 ? 13.149 2.305 4.341 1.00 74.56 490 LYS A N 1
ATOM 3938 C CA . LYS A 1 490 ? 11.765 2.079 3.903 1.00 74.56 490 LYS A CA 1
ATOM 3939 C C . LYS A 1 490 ? 11.320 3.212 3.001 1.00 74.56 490 LYS A C 1
ATOM 3941 O O . LYS A 1 490 ? 11.821 4.326 3.122 1.00 74.56 490 LYS A O 1
ATOM 3946 N N . THR A 1 491 ? 10.351 2.930 2.135 1.00 77.69 491 THR A N 1
ATOM 3947 C CA . THR A 1 491 ? 9.565 4.006 1.536 1.00 77.69 491 THR A CA 1
ATOM 3948 C C . THR A 1 491 ? 8.994 4.870 2.672 1.00 77.69 491 THR A C 1
ATOM 3950 O O . THR A 1 491 ? 8.658 4.319 3.726 1.00 77.69 491 THR A O 1
ATOM 3953 N N . PRO A 1 492 ? 8.900 6.198 2.496 1.00 75.25 492 PRO A N 1
ATOM 3954 C CA . PRO A 1 492 ? 8.353 7.087 3.527 1.00 75.25 492 PRO A CA 1
ATOM 3955 C C . PRO A 1 492 ? 6.911 6.696 3.884 1.00 75.25 492 PRO A C 1
ATOM 3957 O O . PRO A 1 492 ? 6.451 6.882 5.002 1.00 75.25 492 PRO A O 1
ATOM 3960 N N . VAL A 1 493 ? 6.248 6.055 2.926 1.00 81.75 493 VAL A N 1
ATOM 3961 C CA . VAL A 1 493 ? 4.814 5.836 2.824 1.00 81.75 493 VAL A CA 1
ATOM 3962 C C . VAL A 1 493 ? 4.572 4.334 2.661 1.00 81.75 493 VAL A C 1
ATOM 3964 O O . VAL A 1 493 ? 5.447 3.604 2.174 1.00 81.75 493 VAL A O 1
ATOM 3967 N N . HIS A 1 494 ? 3.414 3.824 3.069 1.00 84.38 494 HIS A N 1
ATOM 3968 C CA . HIS A 1 494 ? 3.106 2.398 2.945 1.00 84.38 494 HIS A CA 1
ATOM 3969 C C . HIS A 1 494 ? 2.549 2.073 1.546 1.00 84.38 494 HIS A C 1
ATOM 3971 O O . HIS A 1 494 ? 1.581 2.675 1.108 1.00 84.38 494 HIS A O 1
ATOM 3977 N N . TYR A 1 495 ? 3.081 1.073 0.840 1.00 84.06 495 TYR A N 1
ATOM 3978 C CA . TYR A 1 495 ? 2.476 0.594 -0.424 1.00 84.06 495 TYR A CA 1
ATOM 3979 C C . TYR A 1 495 ? 1.647 -0.691 -0.281 1.00 84.06 495 TYR A C 1
ATOM 3981 O O . TYR A 1 495 ? 1.217 -1.271 -1.279 1.00 84.06 495 TYR A O 1
ATOM 3989 N N . GLU A 1 496 ? 1.418 -1.101 0.966 1.00 83.19 496 GLU A N 1
ATOM 3990 C CA . GLU A 1 496 ? 0.556 -2.192 1.419 1.00 83.19 496 GLU A CA 1
ATOM 3991 C C . GLU A 1 496 ? 0.273 -1.950 2.920 1.00 83.19 496 GLU A C 1
ATOM 3993 O O . GLU A 1 496 ? 1.201 -1.546 3.629 1.00 83.19 496 GLU A O 1
ATOM 3998 N N . ILE A 1 497 ? -0.936 -2.214 3.449 1.00 82.81 497 ILE A N 1
ATOM 3999 C CA . ILE A 1 497 ? -1.185 -2.115 4.908 1.00 82.81 497 ILE A CA 1
ATOM 4000 C C . ILE A 1 497 ? -0.198 -3.037 5.645 1.00 82.81 497 ILE A C 1
ATOM 4002 O O . ILE A 1 497 ? -0.181 -4.239 5.367 1.00 82.81 497 ILE A O 1
ATOM 4006 N N . PRO A 1 498 ? 0.601 -2.561 6.616 1.00 88.00 498 PRO A N 1
ATOM 4007 C CA . PRO A 1 498 ? 1.401 -3.441 7.468 1.00 88.00 498 PRO A CA 1
ATOM 4008 C C . PRO A 1 498 ? 0.531 -4.452 8.231 1.00 88.00 498 PRO A C 1
ATOM 4010 O O . PRO A 1 498 ? -0.424 -4.047 8.890 1.00 88.00 498 PRO A O 1
ATOM 4013 N N . LYS A 1 499 ? 0.895 -5.747 8.223 1.00 88.69 499 LYS A N 1
ATOM 4014 C CA . LYS A 1 499 ? 0.122 -6.859 8.840 1.00 88.69 499 LYS A CA 1
ATOM 4015 C C . LYS A 1 499 ? -0.470 -6.521 10.216 1.00 88.69 499 LYS A C 1
ATOM 4017 O O . LYS A 1 499 ? -1.632 -6.813 10.479 1.00 88.69 499 LYS A O 1
ATOM 4022 N N . ARG A 1 500 ? 0.321 -5.834 11.052 1.00 90.56 500 ARG A N 1
ATOM 4023 C CA . ARG A 1 500 ? -0.041 -5.402 12.412 1.00 90.56 500 ARG A CA 1
ATOM 4024 C C . ARG A 1 500 ? -1.294 -4.528 12.527 1.00 90.56 500 ARG A C 1
ATOM 4026 O O . ARG A 1 500 ? -1.900 -4.526 13.590 1.00 90.56 500 ARG A O 1
ATOM 4033 N N . TYR A 1 501 ? -1.668 -3.798 11.476 1.00 91.00 501 TYR A N 1
ATOM 4034 C CA . TYR A 1 501 ? -2.848 -2.930 11.483 1.00 91.00 501 TYR A CA 1
ATOM 4035 C C . TYR A 1 501 ? -4.106 -3.630 10.958 1.00 91.00 501 TYR A C 1
ATOM 4037 O O . TYR A 1 501 ? -5.200 -3.156 11.219 1.00 91.00 501 TYR A O 1
ATOM 4045 N N . VAL A 1 502 ? -4.004 -4.784 10.285 1.00 91.25 502 VAL A N 1
ATOM 4046 C CA . VAL A 1 502 ? -5.183 -5.461 9.705 1.00 91.25 502 VAL A CA 1
ATOM 4047 C C . VAL A 1 502 ? -6.205 -5.847 10.777 1.00 91.25 502 VAL A C 1
ATOM 4049 O O . VAL A 1 502 ? -7.396 -5.615 10.603 1.00 91.25 502 VAL A O 1
ATOM 4052 N N . THR A 1 503 ? -5.753 -6.372 11.918 1.00 93.38 503 THR A N 1
ATOM 4053 C CA . THR A 1 503 ? -6.646 -6.715 13.039 1.00 93.38 503 THR A CA 1
ATOM 4054 C C . THR A 1 503 ? -7.257 -5.487 13.709 1.00 93.38 503 THR A C 1
ATOM 4056 O O . THR A 1 503 ? -8.370 -5.574 14.212 1.00 93.38 503 THR A O 1
ATOM 4059 N N . GLN A 1 504 ? -6.540 -4.358 13.709 1.00 94.19 504 GLN A N 1
ATOM 4060 C CA . GLN A 1 504 ? -7.033 -3.090 14.242 1.00 94.19 504 GLN A CA 1
ATOM 4061 C C . GLN A 1 504 ? -8.145 -2.535 13.337 1.00 94.19 504 GLN A C 1
ATOM 4063 O O . GLN A 1 504 ? -9.273 -2.367 13.793 1.00 94.19 504 GLN A O 1
ATOM 4068 N N . VAL A 1 505 ? -7.861 -2.415 12.039 1.00 92.25 505 VAL A N 1
ATOM 4069 C CA . VAL A 1 505 ? -8.793 -1.970 10.992 1.00 92.25 505 VAL A CA 1
ATOM 4070 C C . VAL A 1 505 ? -10.073 -2.821 10.958 1.00 92.25 505 VAL A C 1
ATOM 4072 O O . VAL A 1 505 ? -11.175 -2.287 10.863 1.00 92.25 505 VAL A O 1
ATOM 4075 N N . LEU A 1 506 ? -9.960 -4.150 11.095 1.00 93.38 506 LEU A N 1
ATOM 4076 C CA . LEU A 1 506 ? -11.128 -5.036 11.212 1.00 93.38 506 LEU A CA 1
ATOM 4077 C C . LEU A 1 506 ? -11.945 -4.778 12.489 1.00 93.38 506 LEU A C 1
ATOM 4079 O O . LEU A 1 506 ? -13.171 -4.829 12.435 1.00 93.38 506 LEU A O 1
ATOM 4083 N N . SER A 1 507 ? -11.292 -4.485 13.619 1.00 95.38 507 SER A N 1
ATOM 4084 C CA . SER A 1 507 ? -11.988 -4.195 14.880 1.00 95.38 507 SER A CA 1
ATOM 4085 C C . SER A 1 507 ? -12.695 -2.843 14.891 1.00 95.38 507 SER A C 1
ATOM 4087 O O . SER A 1 507 ? -13.756 -2.719 15.491 1.00 95.38 507 SER A O 1
ATOM 4089 N N . GLU A 1 508 ? -12.143 -1.851 14.193 1.00 94.81 508 GLU A N 1
ATOM 4090 C CA . GLU A 1 508 ? -12.760 -0.538 14.003 1.00 94.81 508 GLU A CA 1
ATOM 4091 C C . GLU A 1 508 ? -14.002 -0.646 13.113 1.00 94.81 508 GLU A C 1
ATOM 4093 O O . GLU A 1 508 ? -15.064 -0.164 13.499 1.00 94.81 508 GLU A O 1
ATOM 4098 N N . MET A 1 509 ? -13.915 -1.384 11.998 1.00 92.81 509 MET A N 1
ATOM 4099 C CA . MET A 1 509 ? -15.085 -1.704 11.167 1.00 92.81 509 MET A CA 1
ATOM 4100 C C . MET A 1 509 ? -16.183 -2.437 11.950 1.00 92.81 509 MET A C 1
ATOM 4102 O O . MET A 1 509 ? -17.348 -2.057 11.869 1.00 92.81 509 MET A O 1
ATOM 4106 N N . ALA A 1 510 ? -15.813 -3.444 12.750 1.00 93.62 510 ALA A N 1
ATOM 4107 C CA . ALA A 1 510 ? -16.763 -4.212 13.555 1.00 93.62 510 ALA A CA 1
ATOM 4108 C C . ALA A 1 510 ? -17.436 -3.394 14.670 1.00 93.62 510 ALA A C 1
ATOM 4110 O O . ALA A 1 510 ? -18.596 -3.644 14.980 1.00 93.62 510 ALA A O 1
ATOM 4111 N N . ALA A 1 511 ? -16.723 -2.451 15.296 1.00 93.81 511 ALA A N 1
ATOM 4112 C CA . ALA A 1 511 ? -17.266 -1.647 16.392 1.00 93.81 511 ALA A CA 1
ATOM 4113 C C . ALA A 1 511 ? -18.172 -0.501 15.907 1.00 93.81 511 ALA A C 1
ATOM 4115 O O . ALA A 1 511 ? -19.110 -0.139 16.608 1.00 93.81 511 ALA A O 1
ATOM 4116 N N . MET A 1 512 ? -17.896 0.054 14.720 1.00 91.56 512 MET A N 1
ATOM 4117 C CA . MET A 1 512 ? -18.711 1.105 14.089 1.00 91.56 512 MET A CA 1
ATOM 4118 C C . MET A 1 512 ? -19.862 0.561 13.216 1.00 91.56 512 MET A C 1
ATOM 4120 O O . MET A 1 512 ? -20.611 1.356 12.660 1.00 91.56 512 MET A O 1
ATOM 4124 N N . ASP A 1 513 ? -19.976 -0.764 13.048 1.00 91.81 513 ASP A N 1
ATOM 4125 C CA . ASP A 1 513 ? -20.866 -1.442 12.079 1.00 91.81 513 ASP A CA 1
ATOM 4126 C C . ASP A 1 513 ? -20.730 -0.923 10.628 1.00 91.81 513 ASP A C 1
ATOM 4128 O O . ASP A 1 513 ? -21.688 -0.821 9.859 1.00 91.81 513 ASP A O 1
ATOM 4132 N N . VAL A 1 514 ? -19.496 -0.598 10.224 1.00 88.94 514 VAL A N 1
ATOM 4133 C CA . VAL A 1 514 ? -19.178 -0.148 8.859 1.00 88.94 514 VAL A CA 1
ATOM 4134 C C . VAL A 1 514 ? -18.530 -1.268 8.052 1.00 88.94 514 VAL A C 1
ATOM 4136 O O . VAL A 1 514 ? -17.687 -2.027 8.526 1.00 88.94 514 VAL A O 1
ATOM 4139 N N . LYS A 1 515 ? -18.895 -1.364 6.771 1.00 91.31 515 LYS A N 1
ATOM 4140 C CA . LYS A 1 515 ? -18.383 -2.407 5.858 1.00 91.31 515 LYS A CA 1
ATOM 4141 C C . LYS A 1 515 ? -16.992 -2.092 5.304 1.00 91.31 515 LYS A C 1
ATOM 4143 O O . LYS A 1 515 ? -16.404 -2.923 4.607 1.00 91.31 515 LYS A O 1
ATOM 4148 N N . GLU A 1 516 ? -16.513 -0.874 5.539 1.00 90.56 516 GLU A N 1
ATOM 4149 C CA . GLU A 1 516 ? -15.392 -0.259 4.838 1.00 90.56 516 GLU A CA 1
ATOM 4150 C C . GLU A 1 516 ? -14.600 0.642 5.789 1.00 90.56 516 GLU A C 1
ATOM 4152 O O . GLU A 1 516 ? -15.179 1.312 6.646 1.00 90.56 516 GLU A O 1
ATOM 4157 N N . LEU A 1 517 ? -13.278 0.690 5.622 1.00 92.50 517 LEU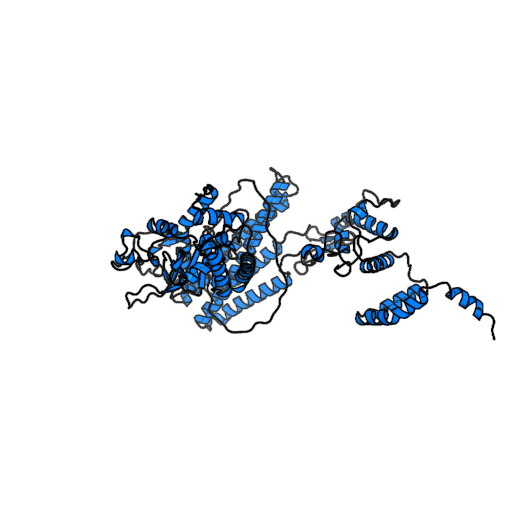 A N 1
ATOM 4158 C CA . LEU A 1 517 ? -12.419 1.601 6.377 1.00 92.50 517 LEU A CA 1
ATOM 4159 C C . LEU A 1 517 ? -11.294 2.188 5.522 1.00 92.50 517 LEU A C 1
ATOM 4161 O O . LEU A 1 517 ? -10.697 1.507 4.685 1.00 92.50 517 LEU A O 1
ATOM 4165 N N . MET A 1 518 ? -11.021 3.458 5.802 1.00 91.25 518 MET A N 1
ATOM 4166 C CA . MET A 1 518 ? -10.040 4.363 5.232 1.00 91.25 518 MET A CA 1
ATOM 4167 C C . MET A 1 518 ? -8.782 4.455 6.108 1.00 91.25 518 MET A C 1
ATOM 4169 O O . MET A 1 518 ? -8.661 5.303 6.989 1.00 91.25 518 MET A O 1
ATOM 4173 N N . TYR A 1 519 ? -7.817 3.581 5.880 1.00 89.38 519 TYR A N 1
ATOM 4174 C CA . TYR A 1 519 ? -6.530 3.626 6.569 1.00 89.38 519 TYR A CA 1
ATOM 4175 C C . TYR A 1 519 ? -5.642 4.704 5.925 1.00 89.38 519 TYR A C 1
ATOM 4177 O O . TYR A 1 519 ? -5.360 4.562 4.753 1.00 89.38 519 TYR A O 1
ATOM 4185 N N . LEU A 1 520 ? -5.149 5.735 6.613 1.00 87.75 520 LEU A N 1
ATOM 4186 C CA . LEU A 1 520 ? -4.262 6.788 6.082 1.00 87.75 520 LEU A CA 1
ATOM 4187 C C . LEU A 1 520 ? -2.827 6.632 6.575 1.00 87.75 520 LEU A C 1
ATOM 4189 O O . LEU A 1 520 ? -2.573 6.104 7.650 1.00 87.75 520 LEU A O 1
ATOM 4193 N N . CYS A 1 521 ? -1.865 7.016 5.744 1.00 88.56 521 CYS A N 1
ATOM 4194 C CA . CYS A 1 521 ? -0.434 6.876 5.980 1.00 88.56 521 CYS A CA 1
ATOM 4195 C C . CYS A 1 521 ? 0.297 8.187 5.641 1.00 88.56 521 CYS A C 1
ATOM 4197 O O . CYS A 1 521 ? 1.090 8.220 4.698 1.00 88.56 521 CYS A O 1
ATOM 4199 N N . TRP A 1 522 ? 0.011 9.256 6.390 1.00 89.50 522 TRP A N 1
ATOM 4200 C CA . TRP A 1 522 ? 0.551 10.608 6.211 1.00 89.50 522 TRP A CA 1
ATOM 4201 C C . TRP A 1 522 ? 2.056 10.683 6.419 1.00 89.50 522 TRP A C 1
ATOM 4203 O O . TRP A 1 522 ? 2.605 9.996 7.268 1.00 89.50 522 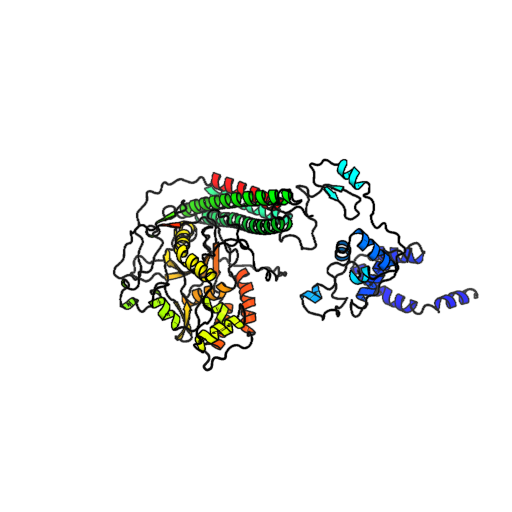TRP A O 1
ATOM 4213 N N . THR A 1 523 ? 2.735 11.566 5.705 1.00 82.12 523 THR A N 1
ATOM 4214 C CA . THR A 1 523 ? 4.100 11.959 6.070 1.00 82.12 523 THR A CA 1
ATOM 4215 C C . THR A 1 523 ? 4.298 13.447 5.814 1.00 82.12 523 THR A C 1
ATOM 4217 O O . THR A 1 523 ? 3.549 14.053 5.060 1.00 82.12 523 THR A O 1
ATOM 4220 N N . GLU A 1 524 ? 5.359 14.046 6.361 1.00 65.00 524 GLU A N 1
ATOM 4221 C CA . GLU A 1 524 ? 5.869 15.317 5.809 1.00 65.00 524 GLU A CA 1
ATOM 4222 C C . GLU A 1 524 ? 6.234 15.126 4.322 1.00 65.00 524 GLU A C 1
ATOM 4224 O O . GLU A 1 524 ? 6.214 16.053 3.530 1.00 65.00 524 GLU A O 1
ATOM 4229 N N . GLU A 1 525 ? 6.469 13.870 3.931 1.00 54.97 525 GLU A N 1
ATOM 4230 C CA . GLU A 1 525 ? 6.313 13.315 2.593 1.00 54.97 525 GLU A CA 1
ATOM 4231 C C . GLU A 1 525 ? 4.830 12.889 2.256 1.00 54.97 525 GLU A C 1
ATOM 4233 O O . GLU A 1 525 ? 4.724 11.778 1.797 1.00 54.97 525 GLU A O 1
ATOM 4238 N N . SER A 1 526 ? 3.740 13.697 2.420 1.00 46.75 526 SER A N 1
ATOM 4239 C CA . SER A 1 526 ? 2.253 13.730 2.003 1.00 46.75 526 SER A CA 1
ATOM 4240 C C . SER A 1 526 ? 0.999 12.914 2.493 1.00 46.75 526 SER A C 1
ATOM 4242 O O . SER A 1 526 ? 0.852 12.813 3.706 1.00 46.75 526 SER A O 1
ATOM 4244 N N . SER A 1 527 ? 0.040 12.446 1.614 1.00 38.19 527 SER A N 1
ATOM 4245 C CA . SER A 1 527 ? -1.439 12.206 1.879 1.00 38.19 527 SER A CA 1
ATOM 4246 C C . SER A 1 527 ? -2.421 11.738 0.761 1.00 38.19 527 SER A C 1
ATOM 4248 O O . SER A 1 527 ? -3.456 12.366 0.589 1.00 38.19 527 SER A O 1
ATOM 4250 N N . THR A 1 528 ? -2.234 10.555 0.144 1.00 40.34 528 THR A N 1
ATOM 4251 C CA . THR A 1 528 ? -3.264 9.713 -0.555 1.00 40.34 528 THR A CA 1
ATOM 4252 C C . THR A 1 528 ? -4.568 9.552 0.236 1.00 40.34 528 THR A C 1
ATOM 4254 O O . THR A 1 528 ? -4.486 9.508 1.457 1.00 40.34 528 THR A O 1
ATOM 4257 N N . VAL A 1 529 ? -5.707 9.238 -0.422 1.00 33.97 529 VAL A N 1
ATOM 4258 C CA . VAL A 1 529 ? -6.884 8.558 0.186 1.00 33.97 529 VAL A CA 1
ATOM 4259 C C . VAL A 1 529 ? -7.624 7.540 -0.761 1.00 33.97 529 VAL A C 1
ATOM 4261 O O . VAL A 1 529 ? -7.397 7.606 -1.961 1.00 33.97 529 VAL A O 1
ATOM 4264 N N . PHE A 1 530 ? -8.419 6.528 -0.301 1.00 35.59 530 PHE A N 1
ATOM 4265 C CA . PHE A 1 530 ? -8.959 5.375 -1.098 1.00 35.59 530 PHE A CA 1
ATOM 4266 C C . PHE A 1 530 ? -10.492 5.061 -1.012 1.00 35.59 530 PHE A C 1
ATOM 4268 O O . PHE A 1 530 ? -11.126 5.041 0.033 1.00 35.59 530 PHE A O 1
ATOM 4275 N N . SER A 1 531 ? -11.091 4.632 -2.127 1.00 27.33 531 SER A N 1
ATOM 4276 C CA . SER A 1 531 ? -12.520 4.294 -2.331 1.00 27.33 531 SER A CA 1
ATOM 4277 C C . SER A 1 531 ? -12.702 3.025 -3.193 1.00 27.33 531 SER A C 1
ATOM 4279 O O . SER A 1 531 ? -11.697 2.463 -3.620 1.00 27.33 531 SER A O 1
ATOM 4281 N N . LEU A 1 532 ? -13.942 2.537 -3.398 1.00 30.81 532 LEU A N 1
ATOM 4282 C CA . LEU A 1 532 ? -14.494 2.042 -4.686 1.00 30.81 532 LEU A CA 1
ATOM 4283 C C . LEU A 1 532 ? -15.838 1.286 -4.560 1.00 30.81 532 LEU A C 1
ATOM 4285 O O . LEU A 1 532 ? -15.985 0.357 -3.762 1.00 30.81 532 LEU A O 1
ATOM 4289 N N . TYR A 1 533 ? -16.792 1.614 -5.434 1.00 25.02 533 TYR A N 1
ATOM 4290 C CA . TYR A 1 533 ? -18.110 0.964 -5.544 1.00 25.02 533 TYR A CA 1
ATOM 4291 C C . TYR A 1 533 ? -18.051 -0.490 -6.074 1.00 25.02 533 TYR A C 1
ATOM 4293 O O . TYR A 1 533 ? -17.003 -0.986 -6.492 1.00 25.02 533 TYR A O 1
ATOM 4301 N N . ALA A 1 534 ? -19.181 -1.206 -6.032 1.00 27.16 534 ALA A N 1
ATOM 4302 C CA . ALA A 1 534 ? -19.270 -2.624 -6.404 1.00 27.16 534 ALA A CA 1
ATOM 4303 C C . ALA A 1 534 ? -19.716 -2.863 -7.864 1.00 27.16 534 ALA A C 1
ATOM 4305 O O . ALA A 1 534 ? -20.711 -2.301 -8.312 1.00 27.16 534 ALA A O 1
ATOM 4306 N N . GLY A 1 535 ? -19.036 -3.784 -8.561 1.00 25.78 535 GLY A N 1
ATOM 4307 C CA . GLY A 1 535 ? -19.415 -4.311 -9.880 1.00 25.78 535 GLY A CA 1
ATOM 4308 C C . GLY A 1 535 ? -19.368 -5.847 -9.910 1.00 25.78 535 GLY A C 1
ATOM 4309 O O . GLY A 1 535 ? -18.474 -6.462 -9.331 1.00 25.78 535 GLY A O 1
ATOM 4310 N N . LEU A 1 536 ? -20.361 -6.479 -10.543 1.00 28.38 536 LEU A N 1
ATOM 4311 C CA . LEU A 1 536 ? -20.603 -7.930 -10.512 1.00 28.38 536 LEU A CA 1
ATOM 4312 C C . LEU A 1 536 ? -19.889 -8.707 -11.637 1.00 28.38 536 LEU A C 1
ATOM 4314 O O . LEU A 1 536 ? -20.078 -8.391 -12.806 1.00 28.38 536 LEU A O 1
ATOM 4318 N N . LYS A 1 537 ? -19.273 -9.849 -11.270 1.00 28.12 537 LYS A N 1
ATOM 4319 C CA . LYS A 1 537 ? -18.753 -10.940 -12.143 1.00 28.12 537 LYS A CA 1
ATOM 4320 C C . LYS A 1 537 ? -17.544 -10.546 -13.034 1.00 28.12 537 LYS A C 1
ATOM 4322 O O . LYS A 1 537 ? -17.386 -9.402 -13.413 1.00 28.12 537 LYS A O 1
ATOM 4327 N N . LYS A 1 538 ? -16.635 -11.457 -13.410 1.00 24.41 538 LYS A N 1
ATOM 4328 C CA . LYS A 1 538 ? -16.607 -12.932 -13.302 1.00 24.41 538 LYS A CA 1
ATOM 4329 C C . LYS A 1 538 ? -15.167 -13.402 -13.026 1.00 24.41 538 LYS A C 1
ATOM 4331 O O . LYS A 1 538 ? -14.242 -12.931 -13.674 1.00 24.41 538 LYS A O 1
ATOM 4336 N N . VAL A 1 539 ? -14.982 -14.351 -12.108 1.00 26.02 539 VAL A N 1
ATOM 4337 C CA . VAL A 1 539 ? -13.668 -14.967 -11.840 1.00 26.02 539 VAL A CA 1
ATOM 4338 C C . VAL A 1 539 ? -13.253 -15.869 -13.005 1.00 26.02 539 VAL A C 1
ATOM 4340 O O . VAL A 1 539 ? -14.042 -16.711 -13.436 1.00 26.02 539 VAL A O 1
ATOM 4343 N N . GLN A 1 540 ? -11.993 -15.772 -13.432 1.00 23.78 540 GLN A N 1
ATOM 4344 C CA . GLN A 1 540 ? -11.283 -16.870 -14.088 1.00 23.78 540 GLN A CA 1
ATOM 4345 C C . GLN A 1 540 ? -9.871 -16.972 -13.494 1.00 23.78 540 GLN A C 1
ATOM 4347 O O . GLN A 1 540 ? -9.170 -15.971 -13.367 1.00 23.78 540 GLN A O 1
ATOM 4352 N N . LEU A 1 541 ? -9.500 -18.172 -13.038 1.00 24.86 541 LEU A N 1
ATOM 4353 C CA . LEU A 1 541 ? -8.265 -18.415 -12.290 1.00 24.86 541 LEU A CA 1
ATOM 4354 C C . LEU A 1 541 ? -7.016 -18.251 -13.163 1.00 24.86 541 LEU A C 1
ATOM 4356 O O . LEU A 1 541 ? -6.935 -18.857 -14.227 1.00 24.86 541 LEU A O 1
ATOM 4360 N N . CYS A 1 542 ? -5.989 -17.627 -12.585 1.00 21.98 542 CYS A N 1
ATOM 4361 C CA . CYS A 1 542 ? -4.595 -18.050 -12.737 1.00 21.98 542 CYS A CA 1
ATOM 4362 C C . CYS A 1 542 ? -3.945 -18.094 -11.346 1.00 21.98 542 CYS A C 1
ATOM 4364 O O . CYS A 1 542 ? -3.375 -17.116 -10.868 1.00 21.98 542 CYS A O 1
ATOM 4366 N N . SER A 1 543 ? -4.071 -19.232 -10.663 1.00 25.81 543 SER A N 1
ATOM 4367 C CA . SER A 1 543 ? -3.361 -19.516 -9.413 1.00 25.81 543 SER A CA 1
ATOM 4368 C C . SER A 1 543 ? -1.907 -19.893 -9.709 1.00 25.81 543 SER A C 1
ATOM 4370 O O . SER A 1 543 ? -1.673 -20.896 -10.381 1.00 25.81 543 SER A O 1
ATOM 4372 N N . GLY A 1 544 ? -0.936 -19.141 -9.184 1.00 21.77 544 GLY A N 1
ATOM 4373 C CA . GLY A 1 544 ? 0.481 -19.414 -9.437 1.00 21.77 544 GLY A CA 1
ATOM 4374 C C . GLY A 1 544 ? 1.436 -18.647 -8.525 1.00 21.77 544 GLY A C 1
ATOM 4375 O O . GLY A 1 544 ? 1.930 -17.602 -8.915 1.00 21.77 544 GLY A O 1
ATOM 4376 N N . ILE A 1 545 ? 1.678 -19.205 -7.332 1.00 25.50 545 ILE A N 1
ATOM 4377 C CA . ILE A 1 545 ? 2.929 -19.134 -6.545 1.00 25.50 545 ILE A CA 1
ATOM 4378 C C . ILE A 1 545 ? 3.632 -17.761 -6.472 1.00 25.50 545 ILE A C 1
ATOM 4380 O O . ILE A 1 545 ? 4.357 -17.410 -7.386 1.00 25.50 545 ILE A O 1
ATOM 4384 N N . PHE A 1 546 ? 3.594 -17.096 -5.308 1.00 23.88 546 PHE A N 1
ATOM 4385 C CA . PHE A 1 546 ? 4.787 -16.450 -4.721 1.00 23.88 546 PHE A CA 1
ATOM 4386 C C . PHE A 1 546 ? 4.596 -16.207 -3.217 1.00 23.88 546 PHE A C 1
ATOM 4388 O O . PHE A 1 546 ? 3.586 -15.647 -2.782 1.00 23.88 546 PHE A O 1
ATOM 4395 N N . ASN A 1 547 ? 5.571 -16.644 -2.414 1.00 23.41 547 ASN A N 1
ATOM 4396 C CA . ASN A 1 547 ? 5.562 -16.490 -0.963 1.00 23.41 547 ASN A CA 1
ATOM 4397 C C . ASN A 1 547 ? 7.005 -16.402 -0.430 1.00 23.41 547 ASN A C 1
ATOM 4399 O O . ASN A 1 547 ? 7.809 -17.268 -0.761 1.00 23.41 547 ASN A O 1
ATOM 4403 N N . HIS A 1 548 ? 7.275 -15.413 0.438 1.00 24.75 548 HIS A N 1
ATOM 4404 C CA . HIS A 1 548 ? 8.544 -15.173 1.165 1.00 24.75 548 HIS A CA 1
ATOM 4405 C C . HIS A 1 548 ? 9.757 -14.766 0.272 1.00 24.75 548 HIS A C 1
ATOM 4407 O O . HIS A 1 548 ? 9.873 -15.193 -0.867 1.00 24.75 548 HIS A O 1
ATOM 4413 N N . SER A 1 549 ? 10.718 -13.925 0.690 1.00 23.53 549 SER A N 1
ATOM 4414 C CA . SER A 1 549 ? 11.077 -13.443 2.040 1.00 23.53 549 SER A CA 1
ATOM 4415 C C . SER A 1 549 ? 11.748 -12.057 1.984 1.00 23.53 549 SER A C 1
ATOM 4417 O O . SER A 1 549 ? 12.628 -11.871 1.148 1.00 23.53 549 SER A O 1
ATOM 4419 N N . ILE A 1 550 ? 11.472 -11.158 2.939 1.00 24.88 550 ILE A N 1
ATOM 4420 C CA . ILE A 1 550 ? 12.457 -10.175 3.444 1.00 24.88 550 ILE A CA 1
ATOM 4421 C C . ILE A 1 550 ? 12.239 -10.030 4.952 1.00 24.88 550 ILE A C 1
ATOM 4423 O O . ILE A 1 550 ? 11.313 -9.349 5.372 1.00 24.88 550 ILE A O 1
ATOM 4427 N N . ASP A 1 551 ? 13.111 -10.646 5.745 1.00 26.16 551 ASP A N 1
ATOM 4428 C CA . ASP A 1 551 ? 13.310 -10.324 7.159 1.00 26.16 551 ASP A CA 1
ATOM 4429 C C . ASP A 1 551 ? 14.729 -10.740 7.580 1.00 26.16 551 ASP A C 1
ATOM 4431 O O . ASP A 1 551 ? 15.331 -11.630 6.978 1.00 26.16 551 ASP A O 1
ATOM 4435 N N . VAL A 1 552 ? 15.236 -10.103 8.640 1.00 25.67 552 VAL A N 1
ATOM 4436 C CA . VAL A 1 552 ? 16.561 -10.309 9.262 1.00 25.67 552 VAL A CA 1
ATOM 4437 C C . VAL A 1 552 ? 17.774 -9.821 8.452 1.00 25.67 552 VAL A C 1
ATOM 4439 O O . VAL A 1 552 ? 18.448 -10.585 7.765 1.00 25.67 552 VAL A O 1
ATOM 4442 N N . LEU A 1 553 ? 18.150 -8.559 8.687 1.00 26.36 553 LEU A N 1
ATOM 4443 C CA . LEU A 1 553 ? 19.507 -8.167 9.106 1.00 26.36 553 LEU A CA 1
ATOM 4444 C C . LEU A 1 553 ? 19.523 -6.694 9.571 1.00 26.36 553 LEU A C 1
ATOM 4446 O O . LEU A 1 553 ? 18.551 -5.969 9.384 1.00 26.36 553 LEU A O 1
ATOM 4450 N N . PHE A 1 554 ? 20.667 -6.277 10.125 1.00 31.91 554 PHE A N 1
ATOM 4451 C CA . PHE A 1 554 ? 21.081 -4.898 10.447 1.00 31.91 554 PHE A CA 1
ATOM 4452 C C . PHE A 1 554 ? 20.629 -4.292 11.786 1.00 31.91 554 PHE A C 1
ATOM 4454 O O . PHE A 1 554 ? 19.526 -3.784 11.957 1.00 31.91 554 PHE A O 1
ATOM 4461 N N . ALA A 1 555 ? 21.606 -4.216 12.692 1.00 24.36 555 ALA A N 1
ATOM 4462 C CA . ALA A 1 555 ? 21.705 -3.177 13.706 1.00 24.36 555 ALA A CA 1
ATOM 4463 C C . ALA A 1 555 ? 22.973 -2.344 13.435 1.00 24.36 555 ALA A C 1
ATOM 4465 O O . ALA A 1 555 ? 24.023 -2.909 13.133 1.00 24.36 555 ALA A O 1
ATOM 4466 N N . GLY A 1 556 ? 22.874 -1.020 13.596 1.00 29.44 556 GLY A N 1
ATOM 4467 C CA . GLY A 1 556 ? 24.017 -0.119 13.784 1.00 29.44 556 GLY A CA 1
ATOM 4468 C C . GLY A 1 556 ? 24.691 0.459 12.532 1.00 29.44 556 GLY A C 1
ATOM 4469 O O . GLY A 1 556 ? 25.612 -0.142 11.989 1.00 29.44 556 GLY A O 1
ATOM 4470 N N . LEU A 1 557 ? 24.330 1.700 12.181 1.00 29.28 557 LEU A N 1
ATOM 4471 C CA . LEU A 1 557 ? 25.248 2.848 12.019 1.00 29.28 557 LEU A CA 1
ATOM 4472 C C . LEU A 1 557 ? 24.434 4.153 11.874 1.00 29.28 557 LEU A C 1
ATOM 4474 O O . LEU A 1 557 ? 23.219 4.103 11.701 1.00 29.28 557 LEU A O 1
ATOM 4478 N N . LYS A 1 558 ? 25.069 5.319 12.065 1.00 28.47 558 LYS A N 1
ATOM 4479 C CA . LYS A 1 558 ? 24.394 6.623 12.237 1.00 28.47 558 LYS A CA 1
ATOM 4480 C C . LYS A 1 558 ? 24.723 7.626 11.123 1.00 28.47 558 LYS A C 1
ATOM 4482 O O . LYS A 1 558 ? 25.894 7.829 10.830 1.00 28.47 558 LYS A O 1
ATOM 4487 N N . LYS A 1 559 ? 23.688 8.384 10.732 1.00 29.02 559 LYS A N 1
ATOM 4488 C CA . LYS A 1 559 ? 23.688 9.721 10.099 1.00 29.02 559 LYS A CA 1
ATOM 4489 C C . LYS A 1 559 ? 24.215 9.846 8.656 1.00 29.02 559 LYS A C 1
ATOM 4491 O O . LYS A 1 559 ? 25.381 10.170 8.449 1.00 29.02 559 LYS A O 1
ATOM 4496 N N . SER A 1 560 ? 23.277 9.947 7.712 1.00 22.94 560 SER A N 1
ATOM 4497 C CA . SER A 1 560 ? 23.263 11.065 6.750 1.00 22.94 560 SER A CA 1
ATOM 4498 C C . SER A 1 560 ? 21.822 11.524 6.460 1.00 22.94 560 SER A C 1
ATOM 4500 O O . SER A 1 560 ? 21.079 10.932 5.684 1.00 22.94 560 SER A O 1
ATOM 4502 N N . VAL A 1 561 ? 21.396 12.601 7.129 1.00 25.50 561 VAL A N 1
ATOM 4503 C CA . VAL A 1 561 ? 20.023 13.130 7.027 1.00 25.50 561 VAL A CA 1
ATOM 4504 C C . VAL A 1 561 ? 19.890 14.004 5.777 1.00 25.50 561 VAL A C 1
ATOM 4506 O O . VAL A 1 561 ? 20.677 14.928 5.594 1.00 25.50 561 VAL A O 1
ATOM 4509 N N . CYS A 1 562 ? 18.889 13.741 4.933 1.00 25.41 562 CYS A N 1
ATOM 4510 C CA . CYS A 1 562 ? 18.602 14.533 3.732 1.00 25.41 562 CYS A CA 1
ATOM 4511 C C . CYS A 1 562 ? 17.093 14.526 3.427 1.00 25.41 562 CYS A C 1
ATOM 4513 O O . CYS A 1 562 ? 16.591 13.599 2.782 1.00 25.41 562 CYS A O 1
ATOM 4515 N N . TRP A 1 563 ? 16.403 15.560 3.918 1.00 30.05 563 TRP A N 1
ATOM 4516 C CA . TRP A 1 563 ? 14.966 15.820 3.753 1.00 30.05 563 TRP A CA 1
ATOM 4517 C C . TRP A 1 563 ? 14.622 16.331 2.342 1.00 30.05 563 TRP A C 1
ATOM 4519 O O . TRP A 1 563 ? 15.447 16.999 1.720 1.00 30.05 563 TRP A O 1
ATOM 4529 N N . THR A 1 564 ? 13.412 16.024 1.863 1.00 35.06 564 THR A N 1
ATOM 4530 C CA . THR A 1 564 ? 12.784 16.522 0.618 1.00 35.06 564 THR A CA 1
ATOM 4531 C C . THR A 1 564 ? 11.248 16.576 0.792 1.00 35.06 564 THR A C 1
ATOM 4533 O O . THR A 1 564 ? 10.751 16.001 1.754 1.00 35.06 564 THR A O 1
ATOM 4536 N N . GLU A 1 565 ? 10.542 17.296 -0.091 1.00 43.84 565 GLU A N 1
ATOM 4537 C CA . GLU A 1 565 ? 9.130 17.761 0.014 1.00 43.84 565 GLU A CA 1
ATOM 4538 C C . GLU A 1 565 ? 8.031 16.684 -0.245 1.00 43.84 565 GLU A C 1
ATOM 4540 O O . GLU A 1 565 ? 8.331 15.497 -0.330 1.00 43.84 565 GLU A O 1
ATOM 4545 N N . GLU A 1 566 ? 6.745 17.076 -0.329 1.00 52.75 566 GLU A N 1
ATOM 4546 C CA . GLU A 1 566 ? 5.619 16.287 0.224 1.00 52.75 566 GLU A CA 1
ATOM 4547 C C . GLU A 1 566 ? 4.856 15.318 -0.744 1.00 52.75 566 GLU A C 1
ATOM 4549 O O . GLU A 1 566 ? 4.458 15.717 -1.835 1.00 52.75 566 GLU A O 1
ATOM 4554 N N . SER A 1 567 ? 4.637 14.039 -0.349 1.00 48.47 567 SER A N 1
ATOM 4555 C CA . SER A 1 567 ? 4.308 12.863 -1.210 1.00 48.47 567 SER A CA 1
ATOM 4556 C C . SER A 1 567 ? 3.764 11.444 -0.653 1.00 48.47 567 SER A C 1
ATOM 4558 O O . SER A 1 567 ? 4.526 10.480 -0.747 1.00 48.47 567 SER A O 1
ATOM 4560 N N . SER A 1 568 ? 2.558 11.222 -0.037 1.00 39.84 568 SER A N 1
ATOM 4561 C CA . SER A 1 568 ? 2.138 10.000 0.761 1.00 39.84 568 SER A CA 1
ATOM 4562 C C . SER A 1 568 ? 0.820 9.250 0.464 1.00 39.84 568 SER A C 1
ATOM 4564 O O . SER A 1 568 ? 0.192 9.554 -0.536 1.00 39.84 568 SER A O 1
ATOM 4566 N N . THR A 1 569 ? 0.528 8.235 1.323 1.00 39.75 569 THR A N 1
ATOM 4567 C CA . THR A 1 569 ? -0.308 7.006 1.486 1.00 39.75 569 THR A CA 1
ATOM 4568 C C . THR A 1 569 ? -1.723 6.879 2.127 1.00 39.75 569 THR A C 1
ATOM 4570 O O . THR A 1 569 ? -2.002 7.604 3.071 1.00 39.75 569 THR A O 1
ATOM 4573 N N . VAL A 1 570 ? -2.574 5.909 1.713 1.00 52.94 570 VAL A N 1
ATOM 4574 C CA . VAL A 1 570 ? -3.826 5.368 2.337 1.00 52.94 570 VAL A CA 1
ATOM 4575 C C . VAL A 1 570 ? -4.033 3.912 1.892 1.00 52.94 570 VAL A C 1
ATOM 4577 O O . VAL A 1 570 ? -3.300 3.454 1.027 1.00 52.94 570 VAL A O 1
ATOM 4580 N N . PHE A 1 571 ? -4.981 3.192 2.507 1.00 50.88 571 PHE A N 1
ATOM 4581 C CA . PHE A 1 571 ? -5.582 1.908 2.164 1.00 50.88 571 PHE A CA 1
ATOM 4582 C C . PHE A 1 571 ? -7.109 1.895 2.393 1.00 50.88 571 PHE A C 1
ATOM 4584 O O . PHE A 1 571 ? -7.589 2.430 3.382 1.00 50.88 571 PHE A O 1
ATOM 4591 N N . ARG A 1 572 ? -7.887 1.258 1.505 1.00 72.44 572 ARG A N 1
ATOM 4592 C CA . ARG A 1 572 ? -9.312 0.964 1.718 1.00 72.44 572 ARG A CA 1
ATOM 4593 C C . ARG A 1 572 ? -9.435 -0.518 1.956 1.00 72.44 572 ARG A C 1
ATOM 4595 O O . ARG A 1 572 ? -9.088 -1.311 1.082 1.00 72.44 572 ARG A O 1
ATOM 4602 N N . ALA A 1 573 ? -9.951 -0.854 3.122 1.00 71.81 573 ALA A N 1
ATOM 4603 C CA . ALA A 1 573 ? -10.178 -2.213 3.551 1.00 71.81 573 ALA A CA 1
ATOM 4604 C C . ALA A 1 573 ? -11.683 -2.513 3.510 1.00 71.81 573 ALA A C 1
ATOM 4606 O O . ALA A 1 573 ? -12.484 -1.673 3.920 1.00 71.81 573 ALA A O 1
ATOM 4607 N N . LYS A 1 574 ? -12.069 -3.685 2.999 1.00 88.88 574 LYS A N 1
ATOM 4608 C CA . LYS A 1 574 ? -13.438 -4.213 3.114 1.00 88.88 574 LYS A CA 1
ATOM 4609 C C . LYS A 1 574 ? -13.508 -5.195 4.272 1.00 88.88 574 LYS A C 1
ATOM 4611 O O . LYS A 1 574 ? -12.609 -6.018 4.421 1.00 88.88 574 LYS A O 1
ATOM 4616 N N . PHE A 1 575 ? -14.578 -5.142 5.055 1.00 89.81 575 PHE A N 1
ATOM 4617 C CA . PHE A 1 575 ? -14.757 -6.034 6.194 1.00 89.81 575 PHE A CA 1
ATOM 4618 C C . PHE A 1 575 ? -14.816 -7.512 5.765 1.00 89.81 575 PHE A C 1
ATOM 4620 O O . PHE A 1 575 ? -15.654 -7.905 4.952 1.00 89.81 575 PHE A O 1
ATOM 4627 N N . ASP A 1 576 ? -13.932 -8.336 6.332 1.00 91.94 576 ASP A N 1
ATOM 4628 C CA . ASP A 1 576 ? -13.900 -9.791 6.141 1.00 91.94 576 ASP A CA 1
ATOM 4629 C C . ASP A 1 576 ? -14.462 -10.461 7.399 1.00 91.94 576 ASP A C 1
ATOM 4631 O O . ASP A 1 576 ? -13.772 -10.608 8.411 1.00 91.94 576 ASP A O 1
ATOM 4635 N N . ALA A 1 577 ? -15.738 -10.844 7.333 1.00 92.69 577 ALA A N 1
ATOM 4636 C CA . ALA A 1 577 ? -16.457 -11.447 8.450 1.00 92.69 577 ALA A CA 1
ATOM 4637 C C . ALA A 1 577 ? -15.880 -12.814 8.874 1.00 92.69 577 ALA A C 1
ATOM 4639 O O . ALA A 1 577 ? -15.928 -13.149 10.058 1.00 92.69 577 ALA A O 1
ATOM 4640 N N . ASP A 1 578 ? -15.293 -13.584 7.951 1.00 94.94 578 ASP A N 1
ATOM 4641 C CA . ASP A 1 578 ? -14.692 -14.889 8.258 1.00 94.94 578 ASP A CA 1
ATOM 4642 C C . ASP A 1 578 ? -13.369 -14.721 9.015 1.00 94.94 578 ASP A C 1
ATOM 4644 O O . ASP A 1 578 ? -13.102 -15.427 9.991 1.00 94.94 578 ASP A O 1
ATOM 4648 N N . LEU A 1 579 ? -12.525 -13.782 8.576 1.00 94.25 579 LEU A N 1
ATOM 4649 C CA . LEU A 1 579 ? -11.296 -13.422 9.282 1.00 94.25 579 LEU A CA 1
ATOM 4650 C C . LEU A 1 579 ? -11.611 -12.769 10.633 1.00 94.25 579 LEU A C 1
ATOM 4652 O O . LEU A 1 579 ? -10.993 -13.124 11.638 1.00 94.25 579 LEU A O 1
ATOM 4656 N N . TRP A 1 580 ? -12.598 -11.872 10.686 1.00 95.94 580 TRP A N 1
ATOM 4657 C CA . TRP A 1 580 ? -13.017 -11.244 11.937 1.00 95.94 580 TRP A CA 1
ATOM 4658 C C . TRP A 1 580 ? -13.564 -12.252 12.949 1.00 95.94 580 TRP A C 1
ATOM 4660 O O . TRP A 1 580 ? -13.209 -12.187 14.128 1.00 95.94 580 TRP A O 1
ATOM 4670 N N . LYS A 1 581 ? -14.360 -13.230 12.502 1.00 95.62 581 LYS A N 1
ATOM 4671 C CA . LYS A 1 581 ? -14.838 -14.317 13.361 1.00 95.62 581 LYS A CA 1
ATOM 4672 C C . LYS A 1 581 ? -13.678 -15.102 13.972 1.00 95.62 581 LYS A C 1
ATOM 4674 O O . LYS A 1 581 ? -13.664 -15.306 15.179 1.00 95.62 581 LYS A O 1
ATOM 4679 N N . LEU A 1 582 ? -12.668 -15.472 13.180 1.00 97.19 582 LEU A N 1
ATOM 4680 C CA . LEU A 1 582 ? -11.481 -16.168 13.697 1.00 97.19 582 LEU A CA 1
ATOM 4681 C C . LEU A 1 582 ? -10.705 -15.324 14.721 1.00 97.19 582 LEU A C 1
ATOM 4683 O O . LEU A 1 582 ? -10.275 -15.856 15.743 1.00 97.19 582 LEU A O 1
ATOM 4687 N N . VAL A 1 583 ? -10.549 -14.019 14.472 1.00 95.75 583 VAL A N 1
ATOM 4688 C CA . VAL A 1 583 ? -9.941 -13.072 15.425 1.00 95.75 583 VAL A CA 1
ATOM 4689 C C . VAL A 1 583 ? -10.739 -13.017 16.729 1.00 95.75 583 VAL A C 1
ATOM 4691 O O . VAL A 1 583 ? -10.163 -13.141 17.809 1.00 95.75 583 VAL A O 1
ATOM 4694 N N . THR A 1 584 ? -12.059 -12.880 16.629 1.00 95.94 584 THR A N 1
ATOM 4695 C CA . THR A 1 584 ? -12.980 -12.822 17.768 1.00 95.94 584 THR A CA 1
ATOM 4696 C C . THR A 1 584 ? -12.942 -14.108 18.593 1.00 95.94 584 THR A C 1
ATOM 4698 O O . THR A 1 584 ? -12.758 -14.044 19.808 1.00 95.94 584 THR A O 1
ATOM 4701 N N . ASP A 1 585 ? -13.055 -15.271 17.948 1.00 96.06 585 ASP A N 1
ATOM 4702 C CA . ASP A 1 585 ? -13.040 -16.580 18.607 1.00 96.06 585 ASP A CA 1
ATOM 4703 C C . ASP A 1 585 ? -11.720 -16.807 19.374 1.00 96.06 585 ASP A C 1
ATOM 4705 O O . ASP A 1 585 ? -11.739 -17.280 20.509 1.00 96.06 585 ASP A O 1
ATOM 4709 N N . GLU A 1 586 ? -10.569 -16.403 18.815 1.00 96.69 586 GLU A N 1
ATOM 4710 C CA . GLU A 1 586 ? -9.276 -16.492 19.516 1.00 96.69 586 GLU A CA 1
ATOM 4711 C C . GLU A 1 586 ? -9.200 -15.562 20.736 1.00 96.69 586 GLU A C 1
ATOM 4713 O O . GLU A 1 586 ? -8.729 -15.967 21.800 1.00 96.69 586 GLU A O 1
ATOM 4718 N N . ILE A 1 587 ? -9.675 -14.316 20.616 1.00 95.88 587 ILE A N 1
ATOM 4719 C CA . ILE A 1 587 ? -9.681 -13.370 21.742 1.00 95.88 587 ILE A CA 1
ATOM 4720 C C . ILE A 1 587 ? -10.600 -13.857 22.866 1.00 95.88 587 ILE A C 1
ATOM 4722 O O . ILE A 1 587 ? -10.219 -13.772 24.036 1.00 95.88 587 ILE A O 1
ATOM 4726 N N . LYS A 1 588 ? -11.769 -14.412 22.532 1.00 94.69 588 LYS A N 1
ATOM 4727 C CA . LYS A 1 588 ? -12.694 -15.006 23.506 1.00 94.69 588 LYS A CA 1
ATOM 4728 C C . LYS A 1 588 ? -12.045 -16.173 24.250 1.00 94.69 588 LYS A C 1
ATOM 4730 O O . LYS A 1 588 ? -12.000 -16.152 25.482 1.00 94.69 588 LYS A O 1
ATOM 4735 N N . ASP A 1 589 ? -11.470 -17.124 23.514 1.00 94.75 589 ASP A N 1
ATOM 4736 C CA . ASP A 1 589 ? -10.820 -18.310 24.083 1.00 94.75 589 ASP A CA 1
ATOM 4737 C C . ASP A 1 589 ? -9.634 -17.952 25.000 1.00 94.75 589 ASP A C 1
ATOM 4739 O O . ASP A 1 589 ? -9.449 -18.581 26.045 1.00 94.75 589 ASP A O 1
ATOM 4743 N N . VAL A 1 590 ? -8.841 -16.927 24.655 1.00 94.62 590 VAL A N 1
ATOM 4744 C CA . VAL A 1 590 ? -7.645 -16.538 25.428 1.00 94.62 590 VAL A CA 1
ATOM 4745 C C . VAL A 1 590 ? -7.957 -15.587 26.594 1.00 94.62 590 VAL A C 1
ATOM 4747 O O . VAL A 1 590 ? -7.372 -15.746 27.667 1.00 94.62 590 VAL A O 1
ATOM 4750 N N . TYR A 1 591 ? -8.846 -14.601 26.418 1.00 93.62 591 TYR A N 1
ATOM 4751 C CA . TYR A 1 591 ? -9.020 -13.486 27.369 1.00 93.62 591 TYR A CA 1
ATOM 4752 C C . TYR A 1 591 ? -10.361 -13.464 28.116 1.00 93.62 591 TYR A C 1
ATOM 4754 O O . TYR A 1 591 ? -10.427 -12.847 29.189 1.00 93.62 591 TYR A O 1
ATOM 4762 N N . LEU A 1 592 ? -11.415 -14.100 27.586 1.00 91.38 592 LEU A N 1
ATOM 4763 C CA . LEU A 1 592 ? -12.775 -14.053 28.153 1.00 91.38 592 LEU A CA 1
ATOM 4764 C C . LEU A 1 592 ? -13.268 -15.382 28.736 1.00 91.38 592 LEU A C 1
ATOM 4766 O O . LEU A 1 592 ? -14.299 -15.397 29.407 1.00 91.38 592 LEU A O 1
ATOM 4770 N N . CYS A 1 593 ? -12.548 -16.487 28.538 1.00 90.50 593 CYS A N 1
ATOM 4771 C CA . CYS A 1 593 ? -12.879 -17.739 29.212 1.00 90.50 593 CYS A CA 1
ATOM 4772 C C . CYS A 1 593 ? -12.801 -17.591 30.748 1.00 90.50 593 CYS A C 1
ATOM 4774 O O . CYS A 1 593 ? -12.062 -16.761 31.278 1.00 90.50 593 CYS A O 1
ATOM 4776 N N . GLN A 1 594 ? -13.557 -18.415 31.483 1.00 91.88 594 GLN A N 1
ATOM 4777 C CA . GLN A 1 594 ? -13.682 -18.313 32.950 1.00 91.88 594 GLN A CA 1
ATOM 4778 C C . GLN A 1 594 ? -12.347 -18.459 33.702 1.00 91.88 594 GLN A C 1
ATOM 4780 O O . GLN A 1 594 ? -12.196 -17.938 34.804 1.00 91.88 594 GLN A O 1
ATOM 4785 N N . THR A 1 595 ? -11.380 -19.178 33.125 1.00 93.50 595 THR A N 1
ATOM 4786 C CA . THR A 1 595 ? -10.043 -19.381 33.703 1.00 93.50 595 THR A CA 1
ATOM 4787 C C . THR A 1 595 ? -8.959 -19.140 32.644 1.00 93.50 595 THR A C 1
ATOM 4789 O O . THR A 1 595 ? -8.406 -20.101 32.103 1.00 93.50 595 THR A O 1
ATOM 4792 N N . PRO A 1 596 ? -8.637 -17.868 32.325 1.00 93.88 596 PRO A N 1
ATOM 4793 C CA . PRO A 1 596 ? -7.645 -17.530 31.308 1.00 93.88 596 PRO A CA 1
ATOM 4794 C C . PRO A 1 596 ? -6.289 -18.168 31.616 1.00 93.88 596 PRO A C 1
ATOM 4796 O O . PRO A 1 596 ? -5.730 -17.985 32.700 1.00 93.88 596 PRO A O 1
ATOM 4799 N N . LYS A 1 597 ? -5.735 -18.907 30.651 1.00 94.81 597 LYS A N 1
ATOM 4800 C CA . LYS A 1 597 ? -4.422 -19.557 30.774 1.00 94.81 597 LYS A CA 1
ATOM 4801 C C . LYS A 1 597 ? -3.403 -18.840 29.902 1.00 94.81 597 LYS A C 1
ATOM 4803 O O . LYS A 1 597 ? -3.613 -18.673 28.705 1.00 94.81 597 LYS A O 1
ATOM 4808 N N . ARG A 1 598 ? -2.267 -18.473 30.502 1.00 95.62 598 ARG A N 1
ATOM 4809 C CA . ARG A 1 598 ? -1.142 -17.823 29.815 1.00 95.62 598 ARG A CA 1
ATOM 4810 C C . ARG A 1 598 ? -0.682 -18.685 28.625 1.00 95.62 598 ARG A C 1
ATOM 4812 O O . ARG A 1 598 ? -0.255 -19.818 28.864 1.00 95.62 598 ARG A O 1
ATOM 4819 N N . PRO A 1 599 ? -0.716 -18.187 27.373 1.00 95.62 599 PRO A N 1
ATOM 4820 C CA . PRO A 1 599 ? -0.347 -18.984 26.203 1.00 95.62 599 PRO A CA 1
ATOM 4821 C C . PRO A 1 599 ? 1.092 -19.512 26.275 1.00 95.62 599 PRO A C 1
ATOM 4823 O O . PRO A 1 599 ? 2.041 -18.745 26.429 1.00 95.62 599 PRO A O 1
ATOM 4826 N N . THR A 1 600 ? 1.276 -20.829 26.153 1.00 95.88 600 THR A N 1
ATOM 4827 C CA . THR A 1 600 ? 2.600 -21.493 26.158 1.00 95.88 600 THR A CA 1
ATOM 4828 C C . THR A 1 600 ? 3.117 -21.831 24.759 1.00 95.88 600 THR A C 1
ATOM 4830 O O . THR A 1 600 ? 4.299 -22.126 24.597 1.00 95.88 600 THR A O 1
ATOM 4833 N N . ARG A 1 601 ? 2.247 -21.759 23.748 1.00 95.00 601 ARG A N 1
ATOM 4834 C CA . ARG A 1 601 ? 2.524 -21.923 22.315 1.00 95.00 601 ARG A CA 1
ATOM 4835 C C . ARG A 1 601 ? 1.518 -21.090 21.520 1.00 95.00 601 ARG A C 1
ATOM 4837 O O . ARG A 1 601 ? 0.439 -20.813 22.038 1.00 95.00 601 ARG A O 1
ATOM 4844 N N . LEU A 1 602 ? 1.848 -20.731 20.278 1.00 94.06 602 LEU A N 1
ATOM 4845 C CA . LEU A 1 602 ? 0.858 -20.169 19.352 1.00 94.06 602 LEU A CA 1
ATOM 4846 C C . LEU A 1 602 ? -0.203 -21.233 19.043 1.00 94.06 602 LEU A C 1
ATOM 4848 O O . LEU A 1 602 ? 0.142 -22.407 18.868 1.00 94.06 602 LEU A O 1
ATOM 4852 N N . SER A 1 603 ? -1.472 -20.835 18.984 1.00 95.50 603 SER A N 1
ATOM 4853 C CA . SER A 1 603 ? -2.558 -21.723 18.574 1.00 95.50 603 SER A CA 1
ATOM 4854 C C . SER A 1 603 ? -2.521 -21.956 17.058 1.00 95.50 603 SER A C 1
ATOM 4856 O O . SER A 1 603 ? -1.947 -21.170 16.299 1.00 95.50 603 SER A O 1
ATOM 4858 N N . GLU A 1 604 ? -3.155 -23.033 16.587 1.00 96.25 604 GLU A N 1
ATOM 4859 C CA . GLU A 1 604 ? -3.344 -23.234 15.143 1.00 96.25 604 GLU A CA 1
ATOM 4860 C C . GLU A 1 604 ? -4.257 -22.148 14.544 1.00 96.25 604 GLU A C 1
ATOM 4862 O O . GLU A 1 604 ? -4.066 -21.749 13.396 1.00 96.25 604 GLU A O 1
ATOM 4867 N N . ARG A 1 605 ? -5.184 -21.589 15.341 1.00 96.81 605 ARG A N 1
ATOM 4868 C CA . ARG A 1 605 ? -6.038 -20.471 14.923 1.00 96.81 605 ARG A CA 1
ATOM 4869 C C . ARG A 1 605 ? -5.217 -19.192 14.708 1.00 96.81 605 ARG A C 1
ATOM 4871 O O . ARG A 1 605 ? -5.392 -18.560 13.674 1.00 96.81 605 ARG A O 1
ATOM 4878 N N . SER A 1 606 ? -4.250 -18.862 15.573 1.00 95.44 606 SER A N 1
ATOM 4879 C CA . SER A 1 606 ? -3.310 -17.745 15.350 1.00 95.44 606 SER A CA 1
ATOM 4880 C C . SER A 1 606 ? -2.513 -17.894 14.049 1.00 95.44 606 SER A C 1
ATOM 4882 O O . SER A 1 606 ? -2.322 -16.911 13.334 1.00 95.44 606 SER A O 1
ATOM 4884 N N . LYS A 1 607 ? -2.068 -19.111 13.700 1.00 93.88 607 LYS A N 1
ATOM 4885 C CA . LYS A 1 607 ? -1.378 -19.353 12.417 1.00 93.88 607 LYS A CA 1
ATOM 4886 C C . LYS A 1 607 ? -2.314 -19.110 11.232 1.00 93.88 607 LYS A C 1
ATOM 4888 O O . LYS A 1 607 ? -1.964 -18.346 10.337 1.00 93.88 607 LYS A O 1
ATOM 4893 N N . LEU A 1 608 ? -3.523 -19.676 11.277 1.00 95.94 608 LEU A N 1
ATOM 4894 C CA . LEU A 1 608 ? -4.548 -19.494 10.246 1.00 95.94 608 LEU A CA 1
ATOM 4895 C C . LEU A 1 608 ? -4.965 -18.021 10.081 1.00 95.94 608 LEU A C 1
ATOM 4897 O O . LEU A 1 608 ? -5.168 -17.563 8.958 1.00 95.94 608 LEU A O 1
ATOM 4901 N N . ILE A 1 609 ? -5.059 -17.261 11.177 1.00 96.44 609 ILE A N 1
ATOM 4902 C CA . ILE A 1 609 ? -5.297 -15.810 11.148 1.00 96.44 609 ILE A CA 1
ATOM 4903 C C . ILE A 1 609 ? -4.141 -15.100 10.432 1.00 96.44 609 ILE A C 1
ATOM 4905 O O . ILE A 1 609 ? -4.395 -14.264 9.571 1.00 96.44 609 ILE A O 1
ATOM 4909 N N . SER A 1 610 ? -2.884 -15.450 10.728 1.00 94.25 610 SER A N 1
ATOM 4910 C CA . SER A 1 610 ? -1.707 -14.874 10.054 1.00 94.25 610 SER A CA 1
ATOM 4911 C C . SER A 1 610 ? -1.715 -15.137 8.540 1.00 94.25 610 SER A C 1
ATOM 4913 O O . SER A 1 610 ? -1.497 -14.223 7.745 1.00 94.25 610 SER A O 1
ATOM 4915 N N . GLU A 1 611 ? -2.056 -16.360 8.123 1.00 93.06 611 GLU A N 1
ATOM 4916 C CA . GLU A 1 611 ? -2.201 -16.725 6.707 1.00 93.06 611 GLU A CA 1
ATOM 4917 C C . GLU A 1 611 ? -3.357 -15.975 6.027 1.00 93.06 611 GLU A C 1
ATOM 4919 O O . GLU A 1 611 ? -3.182 -15.411 4.944 1.00 93.06 611 GLU A O 1
ATOM 4924 N N . LYS A 1 612 ? -4.529 -15.897 6.671 1.00 93.31 612 LYS A N 1
ATOM 4925 C CA . LYS A 1 612 ? -5.677 -15.140 6.148 1.00 93.31 612 LYS A CA 1
ATOM 4926 C C . LYS A 1 612 ? -5.424 -13.634 6.097 1.00 93.31 612 LYS A C 1
ATOM 4928 O O . LYS A 1 612 ? -5.912 -13.002 5.168 1.00 93.31 612 LYS A O 1
ATOM 4933 N N . ILE A 1 613 ? -4.632 -13.062 7.007 1.00 91.38 613 ILE A N 1
ATOM 4934 C CA . ILE A 1 613 ? -4.193 -11.658 6.933 1.00 91.38 613 ILE A CA 1
ATOM 4935 C C . ILE A 1 613 ? -3.398 -11.405 5.644 1.00 91.38 613 ILE A C 1
ATOM 4937 O O . ILE A 1 613 ? -3.609 -10.383 4.994 1.00 91.38 613 ILE A O 1
ATOM 4941 N N . GLU A 1 614 ? -2.540 -12.332 5.214 1.00 88.50 614 GLU A N 1
ATOM 4942 C CA . GLU A 1 614 ? -1.797 -12.187 3.951 1.00 88.50 614 GLU A CA 1
ATOM 4943 C C . GLU A 1 614 ? -2.683 -12.297 2.710 1.00 88.50 614 GLU A C 1
ATOM 4945 O O . GLU A 1 614 ? -2.419 -11.628 1.711 1.00 88.50 614 GLU A O 1
ATOM 4950 N N . VAL A 1 615 ? -3.738 -13.115 2.763 1.00 88.81 615 VAL A N 1
ATOM 4951 C CA . VAL A 1 615 ? -4.754 -13.162 1.702 1.00 88.81 615 VAL A CA 1
ATOM 4952 C C . VAL A 1 615 ? -5.544 -11.851 1.687 1.00 88.81 615 VAL A C 1
ATOM 4954 O O . VAL A 1 615 ? -5.612 -11.198 0.650 1.00 88.81 615 VAL A O 1
ATOM 4957 N N . TYR A 1 616 ? -6.045 -11.415 2.843 1.00 88.50 616 TYR A N 1
ATOM 4958 C CA . TYR A 1 616 ? -6.813 -10.183 3.025 1.00 88.50 616 TYR A CA 1
ATOM 4959 C C . TYR A 1 616 ? -6.085 -8.946 2.483 1.00 88.50 616 TYR A C 1
ATOM 4961 O O . TYR A 1 616 ? -6.658 -8.185 1.705 1.00 88.50 616 TYR A O 1
ATOM 4969 N N . ARG A 1 617 ? -4.795 -8.777 2.814 1.00 87.00 617 ARG A N 1
ATOM 4970 C CA . ARG A 1 617 ? -3.949 -7.663 2.333 1.00 87.00 617 ARG A CA 1
ATOM 4971 C C . ARG A 1 617 ? -3.820 -7.608 0.807 1.00 87.00 617 ARG A C 1
ATOM 4973 O O . ARG A 1 617 ? -3.526 -6.544 0.275 1.00 87.00 617 ARG A O 1
ATOM 4980 N N . LYS A 1 618 ? -4.043 -8.730 0.114 1.00 85.12 618 LYS A N 1
ATOM 4981 C CA . LYS A 1 618 ? -3.958 -8.856 -1.349 1.00 85.12 618 LYS A CA 1
ATOM 4982 C C . LYS A 1 618 ? -5.318 -8.831 -2.055 1.00 85.12 618 LYS A C 1
ATOM 4984 O O . LYS A 1 618 ? -5.343 -8.626 -3.264 1.00 85.12 618 LYS A O 1
ATOM 4989 N N . THR A 1 619 ? -6.425 -9.090 -1.350 1.00 85.50 619 THR A N 1
ATOM 4990 C CA . THR A 1 619 ? -7.754 -9.295 -1.967 1.00 85.50 619 THR A CA 1
ATOM 4991 C C . THR A 1 619 ? -8.856 -8.373 -1.445 1.00 85.50 619 THR A C 1
ATOM 4993 O O . THR A 1 619 ? -9.769 -8.050 -2.201 1.00 85.50 619 THR A O 1
ATOM 4996 N N . MET A 1 620 ? -8.778 -7.939 -0.185 1.00 85.94 620 MET A N 1
ATOM 4997 C CA . MET A 1 620 ? -9.759 -7.057 0.472 1.00 85.94 620 MET A CA 1
ATOM 4998 C C . MET A 1 620 ? -9.239 -5.629 0.668 1.00 85.94 620 MET A C 1
ATOM 5000 O O . MET A 1 620 ? -9.972 -4.764 1.151 1.00 85.94 620 MET A O 1
ATOM 5004 N N . VAL A 1 621 ? -7.981 -5.389 0.294 1.00 83.38 621 VAL A N 1
ATOM 5005 C CA . VAL A 1 621 ? -7.306 -4.095 0.355 1.00 83.38 621 VAL A CA 1
ATOM 5006 C C . VAL A 1 621 ? -6.905 -3.676 -1.061 1.00 83.38 621 VAL A C 1
ATOM 5008 O O . VAL A 1 621 ? -6.111 -4.351 -1.711 1.00 83.38 621 VAL A O 1
ATOM 5011 N N . THR A 1 622 ? -7.457 -2.562 -1.540 1.00 82.38 622 THR A N 1
ATOM 5012 C CA . THR A 1 622 ? -7.183 -1.988 -2.879 1.00 82.38 622 THR A CA 1
ATOM 5013 C C . THR A 1 622 ? -6.117 -0.886 -2.789 1.00 82.38 622 THR A C 1
ATOM 5015 O O . THR A 1 622 ? -5.872 -0.426 -1.681 1.00 82.38 622 THR A O 1
ATOM 5018 N N . PHE A 1 623 ? -5.511 -0.442 -3.909 1.00 83.00 623 PHE A N 1
ATOM 5019 C CA . PHE A 1 623 ? -4.717 0.802 -4.022 1.00 83.00 623 PHE A CA 1
ATOM 5020 C C . PHE A 1 623 ? -5.408 1.859 -4.915 1.00 83.00 623 PHE A C 1
ATOM 5022 O O . PHE A 1 623 ? -5.787 1.495 -6.024 1.00 83.00 623 PHE A O 1
ATOM 5029 N N . LEU A 1 624 ? -5.577 3.118 -4.457 1.00 81.31 624 LEU A N 1
ATOM 5030 C CA . LEU A 1 624 ? -6.047 4.275 -5.261 1.00 81.31 624 LEU A CA 1
ATOM 5031 C C . LEU A 1 624 ? -4.957 5.310 -5.626 1.00 81.31 624 LEU A C 1
ATOM 5033 O O . LEU A 1 624 ? -4.431 5.224 -6.727 1.00 81.31 624 LEU A O 1
ATOM 5037 N N . CYS A 1 625 ? -4.662 6.333 -4.804 1.00 86.75 625 CYS A N 1
ATOM 5038 C CA . CYS A 1 625 ? -3.985 7.537 -5.324 1.00 86.75 625 CYS A CA 1
ATOM 5039 C C . CYS A 1 625 ? -2.992 8.259 -4.394 1.00 86.75 625 CYS A C 1
ATOM 5041 O O . CYS A 1 625 ? -3.415 8.814 -3.397 1.00 86.75 625 CYS A O 1
ATOM 5043 N N . GLU A 1 626 ? -1.714 8.384 -4.754 1.00 89.38 626 GLU A N 1
ATOM 5044 C CA . GLU A 1 626 ? -0.707 9.184 -4.030 1.00 89.38 626 GLU A CA 1
ATOM 5045 C C . GLU A 1 626 ? -0.762 10.661 -4.456 1.00 89.38 626 GLU A C 1
ATOM 5047 O O . GLU A 1 626 ? -0.588 10.968 -5.634 1.00 89.38 626 GLU A O 1
ATOM 5052 N N . ILE A 1 627 ? -1.062 11.571 -3.517 1.00 87.50 627 ILE A N 1
ATOM 5053 C CA . ILE A 1 627 ? -1.459 12.974 -3.791 1.00 87.50 627 ILE A CA 1
ATOM 5054 C C . ILE A 1 627 ? -0.760 13.935 -2.809 1.00 87.50 627 ILE A C 1
ATOM 5056 O O . ILE A 1 627 ? -0.515 13.512 -1.675 1.00 87.50 627 ILE A O 1
ATOM 5060 N N . PRO A 1 628 ? -0.433 15.194 -3.180 1.00 88.06 628 PRO A N 1
ATOM 5061 C CA . PRO A 1 628 ? 0.305 16.143 -2.328 1.00 88.06 628 PRO A CA 1
ATOM 5062 C C . PRO A 1 628 ? -0.318 16.442 -0.961 1.00 88.06 628 PRO A C 1
ATOM 5064 O O . PRO A 1 628 ? -1.495 16.186 -0.727 1.00 88.06 628 PRO A O 1
ATOM 5067 N N . SER A 1 629 ? 0.495 16.989 -0.053 1.00 88.38 629 SER A N 1
ATOM 5068 C CA . SER A 1 629 ? 0.105 17.180 1.352 1.00 88.38 629 SER A CA 1
ATOM 5069 C C . SER A 1 629 ? -0.557 18.505 1.550 1.00 88.38 629 SER A C 1
ATOM 5071 O O . SER A 1 629 ? -0.237 19.476 0.865 1.00 88.38 629 SER A O 1
ATOM 5073 N N . VAL A 1 630 ? -1.355 18.556 2.603 1.00 89.12 630 VAL A N 1
ATOM 5074 C CA . VAL A 1 630 ? -1.771 19.808 3.194 1.00 89.12 630 VAL A CA 1
ATOM 5075 C C . VAL A 1 630 ? -1.395 19.798 4.665 1.00 89.12 630 VAL A C 1
ATOM 5077 O O . VAL A 1 630 ? -1.838 18.952 5.442 1.00 89.12 630 VAL A O 1
ATOM 5080 N N . LYS A 1 631 ? -0.554 20.757 5.046 1.00 90.38 631 LYS A N 1
ATOM 5081 C CA . LYS A 1 631 ? -0.282 21.071 6.443 1.00 90.38 631 LYS A CA 1
ATOM 5082 C C . LYS A 1 631 ? -1.437 21.880 7.011 1.00 90.38 631 LYS A C 1
ATOM 5084 O O . LYS A 1 631 ? -1.881 22.871 6.430 1.00 90.38 631 LYS A O 1
ATOM 5089 N N . ALA A 1 632 ? -1.902 21.441 8.167 1.00 89.25 632 ALA A N 1
ATOM 5090 C CA . ALA A 1 632 ? -2.869 22.151 8.965 1.00 89.25 632 ALA A CA 1
ATOM 5091 C C . ALA A 1 632 ? -2.294 23.492 9.426 1.00 89.25 632 ALA A C 1
ATOM 5093 O O . ALA A 1 632 ? -1.209 23.564 10.006 1.00 89.25 632 ALA A O 1
ATOM 5094 N N . THR A 1 633 ? -3.061 24.549 9.215 1.00 87.94 633 THR A N 1
ATOM 5095 C CA . THR A 1 633 ? -2.945 25.798 9.959 1.00 87.94 633 THR A CA 1
ATOM 5096 C C . THR A 1 633 ? -4.223 25.970 10.771 1.00 87.94 633 THR A C 1
ATOM 5098 O O . THR A 1 633 ? -5.280 25.478 10.373 1.00 87.94 633 THR A O 1
ATOM 5101 N N . SER A 1 634 ? -4.133 26.632 11.921 1.00 69.31 634 SER A N 1
ATOM 5102 C CA . SER A 1 634 ? -5.304 27.012 12.704 1.00 69.31 634 SER A CA 1
ATOM 5103 C C . SER A 1 634 ? -5.410 28.528 12.764 1.00 69.31 634 SER A C 1
ATOM 5105 O O . SER A 1 634 ? -4.505 29.216 13.245 1.00 69.31 634 SER A O 1
ATOM 5107 N N . ARG A 1 635 ? -6.542 29.065 12.311 1.00 58.12 635 ARG A N 1
ATOM 5108 C CA . ARG A 1 635 ? -7.032 30.359 12.793 1.00 58.12 635 ARG A CA 1
ATOM 5109 C C . ARG A 1 635 ? -8.304 30.086 13.584 1.00 58.12 635 ARG A C 1
ATOM 5111 O O . ARG A 1 635 ? -9.129 29.267 13.192 1.00 58.12 635 ARG A O 1
ATOM 5118 N N . GLU A 1 636 ? -8.439 30.717 14.747 1.00 55.56 636 GLU A N 1
ATOM 5119 C CA . GLU A 1 636 ? -9.572 30.471 15.645 1.00 55.56 636 GLU A CA 1
ATOM 5120 C C . GLU A 1 636 ? -10.866 31.077 15.087 1.00 55.56 636 GLU A C 1
ATOM 5122 O O . GLU A 1 636 ? -11.250 32.191 15.437 1.00 55.56 636 GLU A O 1
ATOM 5127 N N . ILE A 1 637 ? -11.558 30.336 14.220 1.00 51.97 637 ILE A N 1
ATOM 5128 C CA . ILE A 1 637 ? -12.935 30.631 13.817 1.00 51.97 637 ILE A CA 1
ATOM 5129 C C . ILE A 1 637 ? -13.709 29.309 13.736 1.00 51.97 637 ILE A C 1
ATOM 5131 O O . ILE A 1 637 ? -13.673 28.610 12.730 1.00 51.97 637 ILE A O 1
ATOM 5135 N N . SER A 1 638 ? -14.432 28.962 14.801 1.00 58.00 638 SER A N 1
ATOM 5136 C CA . SER A 1 638 ? -15.360 27.823 14.806 1.00 58.00 638 SER A CA 1
ATOM 5137 C C . SER A 1 638 ? -16.710 28.222 15.401 1.00 58.00 638 SER A C 1
ATOM 5139 O O . SER A 1 638 ? -16.783 29.103 16.260 1.00 58.00 638 SER A O 1
ATOM 5141 N N . GLN A 1 639 ? -17.792 27.596 14.932 1.00 59.97 639 GLN A N 1
ATOM 5142 C CA . GLN A 1 639 ? -19.129 27.777 15.496 1.00 59.97 639 GLN A CA 1
ATOM 5143 C C . GLN A 1 639 ? -19.504 26.548 16.322 1.00 59.97 639 GLN A C 1
ATOM 5145 O O . GLN A 1 639 ? -19.587 25.423 15.829 1.00 59.97 639 GLN A O 1
ATOM 5150 N N . THR A 1 640 ? -19.754 26.769 17.610 1.00 60.81 640 THR A N 1
ATOM 5151 C CA . THR A 1 640 ? -20.190 25.726 18.536 1.00 60.81 640 THR A CA 1
ATOM 5152 C C . THR A 1 640 ? -21.708 25.769 18.692 1.00 60.81 640 THR A C 1
ATOM 5154 O O . THR A 1 640 ? -22.271 26.655 19.333 1.00 60.81 640 THR A O 1
ATOM 5157 N N . HIS A 1 641 ? -22.405 24.771 18.144 1.00 67.25 641 HIS A N 1
ATOM 5158 C CA . HIS A 1 641 ? -23.802 24.547 18.516 1.00 67.25 641 HIS A CA 1
ATOM 5159 C C . HIS A 1 641 ? -23.849 24.086 19.976 1.00 67.25 641 HIS A C 1
ATOM 5161 O O . HIS A 1 641 ? -23.252 23.065 20.318 1.00 67.25 641 HIS A O 1
ATOM 5167 N N . VAL A 1 642 ? -24.547 24.827 20.844 1.00 68.12 642 VAL A N 1
ATOM 5168 C CA . VAL A 1 642 ? -24.554 24.594 22.305 1.00 68.12 642 VAL A CA 1
ATOM 5169 C C . VAL A 1 642 ? -24.889 23.137 22.650 1.00 68.12 642 VAL A C 1
ATOM 5171 O O . VAL A 1 642 ? -24.166 22.517 23.425 1.00 68.12 642 VAL A O 1
ATOM 5174 N N . ASN A 1 643 ? -25.894 22.563 21.982 1.00 76.75 643 ASN A N 1
ATOM 5175 C CA . ASN A 1 643 ? -26.428 21.229 22.279 1.00 76.75 643 ASN A CA 1
ATOM 5176 C C . ASN A 1 643 ? -25.790 20.085 21.464 1.00 76.75 643 ASN A C 1
ATOM 5178 O O . ASN A 1 643 ? -26.230 18.949 21.581 1.00 76.75 643 ASN A O 1
ATOM 5182 N N . SER A 1 644 ? -24.791 20.357 20.617 1.00 83.12 644 SER A N 1
ATOM 5183 C CA . SER A 1 644 ? -24.084 19.312 19.858 1.00 83.12 644 SER A CA 1
ATOM 5184 C C . SER A 1 644 ? -22.818 18.860 20.602 1.00 83.12 644 SER A C 1
ATOM 5186 O O . SER A 1 644 ? -22.156 19.713 21.199 1.00 83.12 644 SER A O 1
ATOM 5188 N N . PRO A 1 645 ? -22.412 17.578 20.552 1.00 86.19 645 PRO A N 1
ATOM 5189 C CA . PRO A 1 645 ? -21.073 17.159 20.978 1.00 86.19 645 PRO A CA 1
ATOM 5190 C C . PRO A 1 645 ? -19.978 17.587 19.979 1.00 86.19 645 PRO A C 1
ATOM 5192 O O . PRO A 1 645 ? -18.793 17.485 20.292 1.00 86.19 645 PRO A O 1
ATOM 5195 N N . TYR A 1 646 ? -20.358 18.100 18.804 1.00 88.81 646 TYR A N 1
ATOM 5196 C CA . TYR A 1 646 ? -19.448 18.487 17.730 1.00 88.81 646 TYR A CA 1
ATOM 5197 C C . TYR A 1 646 ? -19.208 20.002 17.639 1.00 88.81 646 TYR A C 1
ATOM 5199 O O . TYR A 1 646 ? -20.027 20.829 18.059 1.00 88.81 646 TYR A O 1
ATOM 5207 N N . VAL A 1 647 ? -18.067 20.358 17.055 1.00 85.38 647 VAL A N 1
ATOM 5208 C CA . VAL A 1 647 ? -17.728 21.699 16.574 1.00 85.38 647 VAL A CA 1
ATOM 5209 C C . VAL A 1 647 ? -17.935 21.724 15.063 1.00 85.38 647 VAL A C 1
ATOM 5211 O O . VAL A 1 647 ? -17.503 20.804 14.365 1.00 85.38 647 VAL A O 1
ATOM 5214 N N . PHE A 1 648 ? -18.574 22.783 14.559 1.00 83.12 648 PHE A N 1
ATOM 5215 C CA . PHE A 1 648 ? -18.799 22.958 13.130 1.00 83.12 648 PHE A CA 1
ATOM 5216 C C . PHE A 1 648 ? -17.900 24.068 12.553 1.00 83.12 648 PHE A C 1
ATOM 5218 O O . PHE A 1 648 ? -17.706 25.112 13.193 1.00 83.12 648 PHE A O 1
ATOM 5225 N N . PRO A 1 649 ? -17.343 23.850 11.350 1.00 75.88 649 PRO A N 1
ATOM 5226 C CA . PRO A 1 649 ? -16.507 24.813 10.645 1.00 75.88 649 PRO A CA 1
ATOM 5227 C C . PRO A 1 649 ? -17.346 26.014 10.204 1.00 75.88 649 PRO A C 1
ATOM 5229 O O . PRO A 1 649 ? -18.530 25.883 9.878 1.00 75.88 649 PRO A O 1
ATOM 5232 N N . VAL A 1 650 ? -16.742 27.202 10.180 1.00 69.94 650 VAL A N 1
ATOM 5233 C CA . VAL A 1 650 ? -17.441 28.407 9.714 1.00 69.94 650 VAL A CA 1
ATOM 5234 C C . VAL A 1 650 ? -17.248 28.542 8.216 1.00 69.94 650 VAL A C 1
ATOM 5236 O O . VAL A 1 650 ? -16.146 28.809 7.747 1.00 69.94 650 VAL A O 1
ATOM 5239 N N . VAL A 1 651 ? -18.342 28.402 7.464 1.00 65.94 651 VAL A N 1
ATOM 5240 C CA . VAL A 1 651 ? -18.336 28.513 6.000 1.00 65.94 651 VAL A CA 1
ATOM 5241 C C . VAL A 1 651 ? -18.102 29.964 5.574 1.00 65.94 651 VAL A C 1
ATOM 5243 O O . VAL A 1 651 ? -19.034 30.717 5.280 1.00 65.94 651 VAL A O 1
ATOM 5246 N N . THR A 1 652 ? -16.840 30.374 5.504 1.00 61.16 652 THR A N 1
ATOM 5247 C CA . THR A 1 652 ? -16.445 31.563 4.751 1.00 61.16 652 THR A CA 1
ATOM 5248 C C . THR A 1 652 ? -16.472 31.221 3.271 1.00 61.16 652 THR A C 1
ATOM 5250 O O . THR A 1 652 ? -15.575 30.544 2.776 1.00 61.16 652 THR A O 1
ATOM 5253 N N . LYS A 1 653 ? -17.492 31.703 2.551 1.00 58.97 653 LYS A N 1
ATOM 5254 C CA . LYS A 1 653 ? -17.526 31.641 1.083 1.00 58.97 653 LYS A CA 1
ATOM 5255 C C . LYS A 1 653 ? -16.359 32.443 0.504 1.00 58.97 653 LYS A C 1
ATOM 5257 O O . LYS A 1 653 ? -16.471 33.654 0.318 1.00 58.97 653 LYS A O 1
ATOM 5262 N N . GLY A 1 654 ? -15.246 31.764 0.243 1.00 56.34 654 GLY A N 1
ATOM 5263 C CA . GLY A 1 654 ? -14.125 32.326 -0.494 1.00 56.34 654 GLY A CA 1
ATOM 5264 C C . GLY A 1 654 ? -14.543 32.675 -1.921 1.00 56.34 654 GLY A C 1
ATOM 5265 O O . GLY A 1 654 ? -15.347 31.977 -2.540 1.00 56.34 654 GLY A O 1
ATOM 5266 N N . SER A 1 655 ? -13.986 33.756 -2.460 1.00 45.53 655 SER A N 1
ATOM 5267 C CA . SER A 1 655 ? -14.015 33.998 -3.899 1.00 45.53 655 SER A CA 1
ATOM 5268 C C . SER A 1 655 ? -13.063 33.006 -4.564 1.00 45.53 655 SER A C 1
ATOM 5270 O O . SER A 1 655 ? -11.860 33.260 -4.625 1.00 45.53 655 SER A O 1
ATOM 5272 N N . VAL A 1 656 ? -13.589 31.866 -5.014 1.00 51.66 656 VAL A N 1
ATOM 5273 C CA . VAL A 1 656 ? -12.813 30.905 -5.803 1.00 51.66 656 VAL A CA 1
ATOM 5274 C C . VAL A 1 656 ? -12.431 31.576 -7.112 1.00 51.66 656 VAL A C 1
ATOM 5276 O O . VAL A 1 656 ? -13.296 31.858 -7.944 1.00 51.66 656 VAL A O 1
ATOM 5279 N N . ASP A 1 657 ? -11.139 31.828 -7.288 1.00 48.16 657 ASP A N 1
ATOM 5280 C CA . ASP A 1 657 ? -10.606 32.201 -8.587 1.00 48.16 657 ASP A CA 1
ATOM 5281 C C . ASP A 1 657 ? -10.665 30.942 -9.458 1.00 48.16 657 ASP A C 1
ATOM 5283 O O . ASP A 1 657 ? -9.895 29.999 -9.272 1.00 48.16 657 ASP A O 1
ATOM 5287 N N . GLN A 1 658 ? -11.674 30.864 -10.331 1.00 50.72 658 GLN A N 1
ATOM 5288 C CA . GLN A 1 658 ? -11.915 29.705 -11.189 1.00 50.72 658 GLN A CA 1
ATOM 5289 C C . GLN A 1 658 ? -10.872 29.661 -12.312 1.00 50.72 658 GLN A C 1
ATOM 5291 O O . GLN A 1 658 ? -11.196 29.840 -13.491 1.00 50.72 658 GLN A O 1
ATOM 5296 N N . SER A 1 659 ? -9.613 29.382 -11.957 1.00 50.34 659 SER A N 1
ATOM 5297 C CA . SER A 1 659 ? -8.612 28.957 -12.925 1.00 50.34 659 SER A CA 1
ATOM 5298 C C . SER A 1 659 ? -9.120 27.661 -13.545 1.00 50.34 659 SER A C 1
ATOM 5300 O O . SER A 1 659 ? -9.052 26.589 -12.942 1.00 50.34 659 SER A O 1
ATOM 5302 N N . THR A 1 660 ? -9.691 27.770 -14.741 1.00 55.88 660 THR A N 1
ATOM 5303 C CA . THR A 1 660 ? -10.161 26.632 -15.526 1.00 55.88 660 THR A CA 1
ATOM 5304 C C . THR A 1 660 ? -8.923 25.914 -16.041 1.00 55.88 660 THR A C 1
ATOM 5306 O O . THR A 1 660 ? -8.434 26.179 -17.139 1.00 55.88 660 THR A O 1
ATOM 5309 N N . GLU A 1 661 ? -8.355 25.070 -15.179 1.00 63.56 661 GLU A N 1
ATOM 5310 C CA . GLU A 1 661 ? -7.118 24.355 -15.450 1.00 63.56 661 GLU A CA 1
ATOM 5311 C C . GLU A 1 661 ? -7.288 23.560 -16.745 1.00 63.56 661 GLU A C 1
ATOM 5313 O O . GLU A 1 661 ? -8.235 22.784 -16.909 1.00 63.56 661 GLU A O 1
ATOM 5318 N N . ASN A 1 662 ? -6.412 23.833 -17.714 1.00 82.50 662 ASN A N 1
ATOM 5319 C CA . ASN A 1 662 ? -6.593 23.335 -19.066 1.00 82.50 662 ASN A CA 1
ATOM 5320 C C . ASN A 1 662 ? -6.349 21.820 -19.086 1.00 82.50 662 ASN A C 1
ATOM 5322 O O . ASN A 1 662 ? -5.212 21.360 -19.172 1.00 82.50 662 ASN A O 1
ATOM 5326 N N . ILE A 1 663 ? -7.437 21.053 -19.042 1.00 90.88 663 ILE A N 1
ATOM 5327 C CA . ILE A 1 663 ? -7.417 19.590 -19.032 1.00 90.88 663 ILE A CA 1
ATOM 5328 C C . ILE A 1 663 ? -6.649 18.988 -20.217 1.00 90.88 663 ILE A C 1
ATOM 5330 O O . ILE A 1 663 ? -6.005 17.955 -20.052 1.00 90.88 663 ILE A O 1
ATOM 5334 N N . GLU A 1 664 ? -6.632 19.631 -21.389 1.00 89.75 664 GLU A N 1
ATOM 5335 C CA . GLU A 1 664 ? -5.826 19.159 -22.522 1.00 89.75 664 GLU A CA 1
ATOM 5336 C C . GLU A 1 664 ? -4.329 19.264 -22.210 1.00 89.75 664 GLU A C 1
ATOM 5338 O O . GLU A 1 664 ? -3.580 18.319 -22.467 1.00 89.75 664 GLU A O 1
ATOM 5343 N N . LEU A 1 665 ? -3.898 20.372 -21.594 1.00 91.31 665 LEU A N 1
ATOM 5344 C CA . LEU A 1 665 ? -2.522 20.564 -21.134 1.00 91.31 665 LEU A CA 1
ATOM 5345 C C . LEU A 1 665 ? -2.172 19.572 -20.016 1.00 91.31 665 LEU A C 1
ATOM 5347 O O . LEU A 1 665 ? -1.120 18.935 -20.082 1.00 91.31 665 LEU A O 1
ATOM 5351 N N . THR A 1 666 ? -3.064 19.370 -19.043 1.00 92.50 666 THR A N 1
ATOM 5352 C CA . THR A 1 666 ? -2.878 18.392 -17.958 1.00 92.50 666 THR A CA 1
ATOM 5353 C C . THR A 1 666 ? -2.726 16.972 -18.510 1.00 92.50 666 THR A C 1
ATOM 5355 O O . THR A 1 666 ? -1.776 16.279 -18.154 1.00 92.50 666 THR A O 1
ATOM 5358 N N . LEU A 1 667 ? -3.577 16.539 -19.447 1.00 93.31 667 LEU A N 1
ATOM 5359 C CA . LEU A 1 667 ? -3.491 15.205 -20.062 1.00 93.31 667 LEU A CA 1
ATOM 5360 C C . LEU A 1 667 ? -2.292 15.052 -21.019 1.00 93.31 667 LEU A C 1
ATOM 5362 O O . LEU A 1 667 ? -1.748 13.953 -21.161 1.00 93.31 667 LEU A O 1
ATOM 5366 N N . CYS A 1 668 ? -1.817 16.137 -21.639 1.00 92.25 668 CYS A N 1
ATOM 5367 C CA . CYS A 1 668 ? -0.542 16.127 -22.363 1.00 92.25 668 CYS A CA 1
ATOM 5368 C C . CYS A 1 668 ? 0.651 15.974 -21.404 1.00 92.25 668 CYS A C 1
ATOM 5370 O O . CYS A 1 668 ? 1.543 15.165 -21.669 1.00 92.25 668 CYS A O 1
ATOM 5372 N N . ASN A 1 669 ? 0.636 16.669 -20.262 1.00 92.38 669 ASN A N 1
ATOM 5373 C CA . ASN A 1 669 ? 1.652 16.532 -19.217 1.00 92.38 669 ASN A CA 1
ATOM 5374 C C . ASN A 1 669 ? 1.672 15.117 -18.620 1.00 92.38 669 ASN A C 1
ATOM 5376 O O . ASN A 1 669 ? 2.753 14.556 -18.462 1.00 92.38 669 ASN A O 1
ATOM 5380 N N . VAL A 1 670 ? 0.505 14.506 -18.377 1.00 93.88 670 VAL A N 1
ATOM 5381 C CA . VAL A 1 670 ? 0.365 13.094 -17.963 1.00 93.88 670 VAL A CA 1
ATOM 5382 C C . VAL A 1 670 ? 1.081 12.152 -18.937 1.00 93.88 670 VAL A C 1
ATOM 5384 O O . VAL A 1 670 ? 1.883 11.323 -18.511 1.00 93.88 670 VAL A O 1
ATOM 5387 N N . ASN A 1 671 ? 0.835 12.284 -20.245 1.00 92.38 671 ASN A N 1
ATOM 5388 C CA . ASN A 1 671 ? 1.498 11.451 -21.254 1.00 92.38 671 ASN A CA 1
ATOM 5389 C C . ASN A 1 671 ? 3.029 11.622 -21.235 1.00 92.38 671 ASN A C 1
ATOM 5391 O O . ASN A 1 671 ? 3.745 10.623 -21.302 1.00 92.38 671 ASN A O 1
ATOM 5395 N N . ARG A 1 672 ? 3.525 12.862 -21.085 1.00 95.38 672 ARG A N 1
ATOM 5396 C CA . ARG A 1 672 ? 4.963 13.163 -20.956 1.00 95.38 672 ARG A CA 1
ATOM 5397 C C . ARG A 1 672 ? 5.589 12.447 -19.754 1.00 95.38 672 ARG A C 1
ATOM 5399 O O . ARG A 1 672 ? 6.544 11.693 -19.923 1.00 95.38 672 ARG A O 1
ATOM 5406 N N . VAL A 1 673 ? 5.050 12.646 -18.548 1.00 92.56 673 VAL A N 1
ATOM 5407 C CA . VAL A 1 673 ? 5.646 12.083 -17.317 1.00 92.56 673 VAL A CA 1
ATOM 5408 C C . VAL A 1 673 ? 5.548 10.554 -17.256 1.00 92.56 673 VAL A C 1
ATOM 5410 O O . VAL A 1 673 ? 6.397 9.910 -16.639 1.00 92.56 673 VAL A O 1
ATOM 5413 N N . ILE A 1 674 ? 4.565 9.948 -17.934 1.00 91.62 674 ILE A N 1
ATOM 5414 C CA . ILE A 1 674 ? 4.460 8.490 -18.104 1.00 91.62 674 ILE A CA 1
ATOM 5415 C C . ILE A 1 674 ? 5.614 7.936 -18.960 1.00 91.62 674 ILE A C 1
ATOM 5417 O O . ILE A 1 674 ? 6.205 6.919 -18.581 1.00 91.62 674 ILE A O 1
ATOM 5421 N N . ASP A 1 675 ? 5.958 8.597 -20.072 1.00 89.62 675 ASP A N 1
ATOM 5422 C CA . ASP A 1 675 ? 7.104 8.215 -20.910 1.00 89.62 675 ASP A CA 1
ATOM 5423 C C . ASP A 1 675 ? 8.429 8.397 -20.152 1.00 89.62 675 ASP A C 1
ATOM 5425 O O . ASP A 1 675 ? 9.194 7.440 -20.020 1.00 89.62 675 ASP A O 1
ATOM 5429 N N . GLU A 1 676 ? 8.666 9.579 -19.574 1.00 89.62 676 GLU A N 1
ATOM 5430 C CA . GLU A 1 676 ? 9.904 9.888 -18.839 1.00 89.62 676 GLU A CA 1
ATOM 5431 C C . GLU A 1 676 ? 10.101 8.961 -17.625 1.00 89.62 676 GLU A C 1
ATOM 5433 O O . GLU A 1 676 ? 11.204 8.468 -17.378 1.00 89.62 676 GLU A O 1
ATOM 5438 N N . THR A 1 677 ? 9.027 8.623 -16.899 1.00 88.31 677 THR A N 1
ATOM 5439 C CA . THR A 1 677 ? 9.102 7.633 -15.812 1.00 88.31 677 THR A CA 1
ATOM 5440 C C . THR A 1 677 ? 9.461 6.243 -16.330 1.00 88.31 677 THR A C 1
ATOM 5442 O O . THR A 1 677 ? 10.232 5.526 -15.690 1.00 88.31 677 THR A O 1
ATOM 5445 N N . TYR A 1 678 ? 8.914 5.823 -17.475 1.00 86.38 678 TYR A N 1
ATOM 5446 C CA . TYR A 1 678 ? 9.288 4.544 -18.074 1.00 86.38 678 TYR A CA 1
ATOM 5447 C C . TYR A 1 678 ? 10.771 4.526 -18.472 1.00 86.38 678 TYR A C 1
ATOM 5449 O O . TYR A 1 678 ? 11.442 3.534 -18.184 1.00 86.38 678 TYR A O 1
ATOM 5457 N N . GLU A 1 679 ? 11.298 5.608 -19.052 1.00 84.62 679 GLU A N 1
ATOM 5458 C CA . GLU A 1 679 ? 12.728 5.725 -19.364 1.00 84.62 679 GLU A CA 1
ATOM 5459 C C . GLU A 1 679 ? 13.583 5.629 -18.091 1.00 84.62 679 GLU A C 1
ATOM 5461 O O . GLU A 1 679 ? 14.441 4.749 -18.012 1.00 84.62 679 GLU A O 1
ATOM 5466 N N . ILE A 1 680 ? 13.271 6.393 -17.036 1.00 80.81 680 ILE A N 1
ATOM 5467 C CA . ILE A 1 680 ? 13.969 6.320 -15.736 1.00 80.81 680 ILE A CA 1
ATOM 5468 C C . ILE A 1 680 ? 13.907 4.904 -15.128 1.00 80.81 680 ILE A C 1
ATOM 5470 O O . ILE A 1 680 ? 14.904 4.407 -14.600 1.00 80.81 680 ILE A O 1
ATOM 5474 N N . CYS A 1 681 ? 12.770 4.208 -15.213 1.00 78.38 681 CYS A N 1
ATOM 5475 C CA . CYS A 1 681 ? 12.629 2.836 -14.708 1.00 78.38 681 CYS A CA 1
ATOM 5476 C C . CYS A 1 681 ? 13.365 1.775 -15.551 1.00 78.38 681 CYS A C 1
ATOM 5478 O O . CYS A 1 681 ? 13.647 0.683 -15.044 1.00 78.38 681 CYS A O 1
ATOM 5480 N N . VAL A 1 682 ? 13.669 2.060 -16.821 1.00 73.62 682 VAL A N 1
ATOM 5481 C CA . VAL A 1 682 ? 14.438 1.175 -17.711 1.00 73.62 682 VAL A CA 1
ATOM 5482 C C . VAL A 1 682 ? 15.938 1.460 -17.609 1.00 73.62 682 VAL A C 1
ATOM 5484 O O . VAL A 1 682 ? 16.708 0.521 -17.412 1.00 73.62 682 VAL A O 1
ATOM 5487 N N . GLU A 1 683 ? 16.353 2.725 -17.668 1.00 65.56 683 GLU A N 1
ATOM 5488 C CA . GLU A 1 683 ? 17.755 3.162 -17.563 1.00 65.56 683 GLU A CA 1
ATOM 5489 C C . GLU A 1 683 ? 18.298 3.074 -16.128 1.00 65.56 683 GLU A C 1
ATOM 5491 O O . GLU A 1 683 ? 19.476 2.793 -15.912 1.00 65.56 683 GLU A O 1
ATOM 5496 N N . GLY A 1 684 ? 17.430 3.222 -15.123 1.00 55.25 684 GLY A N 1
ATOM 5497 C CA . GLY A 1 684 ? 17.743 3.012 -13.708 1.00 55.25 684 GLY A CA 1
ATOM 5498 C C . GLY A 1 684 ? 18.009 1.551 -13.324 1.00 55.25 684 GLY A C 1
ATOM 5499 O O . GLY A 1 684 ? 18.297 1.269 -12.158 1.00 55.25 684 GLY A O 1
ATOM 5500 N N . ARG A 1 685 ? 17.921 0.602 -14.268 1.00 56.75 685 ARG A N 1
ATOM 5501 C CA . ARG A 1 685 ? 18.373 -0.781 -14.067 1.00 56.75 685 ARG A CA 1
ATOM 5502 C C . ARG A 1 685 ? 19.911 -0.788 -14.055 1.00 56.75 685 ARG A C 1
ATOM 5504 O O . ARG A 1 685 ? 20.512 -0.404 -15.055 1.00 56.75 685 ARG A O 1
ATOM 5511 N N . PRO A 1 686 ? 20.577 -1.235 -12.972 1.00 42.06 686 PRO A N 1
ATOM 5512 C CA . PRO A 1 686 ? 22.035 -1.226 -12.925 1.00 42.06 686 PRO A CA 1
ATOM 5513 C C . PRO A 1 686 ? 22.614 -2.099 -14.051 1.00 42.06 686 PRO A C 1
ATOM 5515 O O . PRO A 1 686 ? 22.080 -3.189 -14.299 1.00 42.06 686 PRO A O 1
ATOM 5518 N N . PRO A 1 687 ? 23.711 -1.677 -14.711 1.00 33.69 687 PRO A N 1
ATOM 5519 C CA . PRO A 1 687 ? 24.380 -2.509 -15.701 1.00 33.69 687 PRO A CA 1
ATOM 5520 C C . PRO A 1 687 ? 24.798 -3.831 -15.044 1.00 33.69 687 PRO A C 1
ATOM 5522 O O . PRO A 1 687 ? 25.512 -3.843 -14.040 1.00 33.69 687 PRO A O 1
ATOM 5525 N N . LYS A 1 688 ? 24.306 -4.952 -15.588 1.00 35.78 688 LYS A N 1
ATOM 5526 C CA . LYS A 1 688 ? 24.595 -6.302 -15.080 1.00 35.78 688 LYS A CA 1
ATOM 5527 C C . LYS A 1 688 ? 26.102 -6.579 -15.230 1.00 35.78 688 LYS A C 1
ATOM 5529 O O . LYS A 1 688 ? 26.585 -6.689 -16.353 1.00 35.78 688 LYS A O 1
ATOM 5534 N N . SER A 1 689 ? 26.808 -6.674 -14.098 1.00 27.14 689 SER A N 1
ATOM 5535 C CA . SER A 1 689 ? 28.261 -6.911 -13.976 1.00 27.14 689 SER A CA 1
ATOM 5536 C C . SER A 1 689 ? 28.678 -8.373 -14.157 1.00 27.14 689 SER A C 1
ATOM 5538 O O . SER A 1 689 ? 28.071 -9.226 -13.458 1.00 27.14 689 SER A O 1
#

pLDDT: mean 79.59, std 19.88, range [21.77, 97.19]

InterPro domains:
  IPR011335 Restriction endonuclease type II-like [SSF52980] (353-525)
  IPR011604 PD-(D/E)XK endonuclease-like domain superfamily [G3DSA:3.90.320.10] (352-537)
  IPR019080 YqaJ viral recombinase [PF09588] (358-510)
  IPR051703 NF-kappa-B Signaling Regulator [PTHR46609] (330-590)

Organism: Mytilus coruscus (NCBI:txid42192)

Foldseek 3Di:
DDDPVPVVVVVVVPDPCPVVCVVCVVVVLVVCVVVVNNVVVVVVVVCVVVVNDPCLDLVNLQVVQLVVLLVDQFNLPRDHDPSNLVVLLVCCLLPNVVVLCVQFDCFQVVCVVVVVDDDRRGNSVPTDGNTSGDDPVSSVPDDPDPPPDDNDDPDPCLVVVVVVDDPPFDWDQDPVNPDTDGAADPVDDDDPPVPPDPPDDPVRLVVLLVVLLVLLVCCLVCVVVDALVRVLVSLLVLQQSLQVLLVLLLVLLLVLLVVLVVLCVVCDPPNCPGPCNVVNVVSVVLNVVSQVLSVLSQLLSLLSLCVLLVSLVNNLLADSDQADALLQRQQEWEFDALVQAPPVCSPPQFRAAPPDPVLVVVQLVALAELLCLCLCQCLPHLVSVLLSCCCRPVVDPPPDDDDPVRVVQVVLFVVCVSQQQVCCRRRPCSRPPVQKGWYATGKFFQDDVNHGHYIYHFRTAIFHDDPVDPDDTQGAETEHAHEGDDDSNDRNEDPFPDLSNPSSRLVRCNRSVYQKYKYHYAYLQAYDTDDDDDDDDDDDDDDDDDDDDDDDDDDDDDDDDDDDGHKYDIKMFGHDPVLNVLSVVSCCQQPVPPDHDRDPDNDPSSVVSSVVSVVRRVPRIDDTRIHGTYDHDHDPDWDDDSNDSIIGRDNDSDPPPCPVSPSSVSSVSSSVSSVVSSVSSVVSPPDDD

Secondary structure (DSSP, 8-state):
--STHHHHHHHHTT-THHHHHHHHHHHHHHHHHHTT-HHHHHHHHHHHHTT-S-TT-HHHHHHHHHHHHHTSSSGGG----HHHHHHHHHHHHHHHHHHHHHHHTTBTHHHHHTT-S-TT---STT-B-SS-PPPHHHHHT---------SSPPP-THHHHHHTS-TTS-EEE-TTSS-EEE-S-SS------TT-S-SS-HHHHHHHHHHHHHHHHHHHHHTTTS-HHHHHHHHHHHHHHHHHHHHHHHHHHHHHHHHHHHHHHHH-S-TTTSTTHHHHHHHHHHHHHHHHHHHHHHHHHHHHHHHHHHHTT-TTT---SSEEEGGG-TTEEEEPPGGGS-TTTTT-GGGS-TTSHHHHHHHTT-SEEGGGHHHHTTSS-HHHHHHHHHHHTS----S-PPPHHHHHHHHHHHHHHHHHHHHIIIIIHHHH-TT-EEEE---EEEEETTEEEEEE--SEEEEE--SSS-PPPEEEEEEEEE-PPP-TTS-SS-SS--HHHHHHHHHHHHHHT-SEEEEEE-BTTB--B--------------------------------------BEEEEEE--HHHHHHHHHHHIIIIISSS----SS--HHHHHHHHHHHHHHHHTEE--B-B---EEE--S-EE--TT-SEEEE-------------HHHHHHHHHHHHHHHHHHHHHTSPP--

Sequence (689 aa):
MCETSKKSKKLFEEFSCTGEVLSLMPTVLKNVQKAGHLADFINLLKLISVDKFPLNNISFLLLLEVARWYSLENTTKMFYSDQCMRFWKVLYRLFHGKALRFMQEVKSSGQILNKSTSRGQFDPQDTNINFAVPDIKTVNNYESCTIDIPKQIQPGLIEQAIQMKPKTDTYVLSVDGKKLAPGLTKDNGDIDLFGYGMEDSIQKLRLRLKTEKDVVTSTRDDWSTMSPAEKCQKLQDIVLIISYRIKDLRLLFMKQKLALSKFHKEAGDDWRSSRFVYAISSTQAQIYQVRQMVKELLDVNNSLICVGASVRNQADVFVSDMQTDCFSQDNWITLKDQSSIPEDLKTTPRFIKQRSEEWFQLREKFKVTGSSLYKALGLDLLKNQQSHFDKVISGKKSTEEFSEEVKKRMEHGTINEINATATLVSKFLPFYYPEMKYIEEGVHLVNDNDQPYIIVSPDGSLGYMDTLSSSDPVPLIGCEFKCPVATEYKTPVHYEIPKRYVTQVLSEMAAMDVKELMYLCWTEESSTVFSLYAGLKKVQLCSGIFNHSIDVLFAGLKKSVCWTEESSTVFRAKFDADLWKLVTDEIKDVYLCQTPKRPTRLSERSKLISEKIEVYRKTMVTFLCEIPSVKATSREISQTHVNSPYVFPVVTKGSVDQSTENIELTLCNVNRVIDETYEICVEGRPPKS

Solvent-accessible surface area (backbone atoms only — not comparable to full-atom values): 39598 Å² total; per-residue (Å²): 131,91,71,78,72,62,66,61,52,67,68,59,74,76,51,82,58,57,66,58,52,63,68,45,44,67,59,50,52,52,52,36,43,77,70,70,45,43,69,61,54,52,49,52,52,49,32,47,76,69,74,71,45,68,80,85,35,66,73,53,51,47,51,53,40,37,56,48,41,58,69,37,89,26,57,75,74,67,81,77,53,71,70,57,50,51,49,54,39,52,49,35,72,76,50,35,73,61,49,53,49,63,48,17,49,65,34,54,49,64,37,62,75,72,57,79,43,58,96,79,51,42,50,28,79,73,36,52,58,82,36,68,61,78,54,73,65,62,46,67,73,58,76,90,67,86,70,86,68,63,96,68,72,74,87,59,69,55,64,61,53,56,71,73,44,70,90,87,60,62,64,39,70,39,95,86,66,81,45,78,42,82,27,73,45,101,88,51,74,78,85,80,57,85,77,73,52,73,98,66,53,70,68,55,52,52,50,49,52,50,55,54,46,52,52,49,49,52,50,57,76,48,46,90,77,49,52,61,69,54,48,43,51,51,45,52,55,50,38,29,52,46,24,51,52,42,51,54,41,46,56,47,45,51,53,43,50,52,50,41,54,51,49,45,70,76,31,44,92,62,30,78,81,26,97,48,33,66,58,47,52,49,44,53,51,50,48,50,52,45,52,53,50,43,49,54,49,28,53,53,31,45,51,51,36,51,54,32,6,44,66,64,75,23,51,82,57,40,55,91,58,58,57,44,51,53,37,49,37,73,43,42,36,40,59,35,58,76,92,62,31,46,79,86,50,64,79,40,48,53,61,36,40,76,88,38,71,68,36,52,62,56,54,71,76,43,72,37,34,25,89,43,38,33,36,66,54,30,68,79,40,54,70,48,18,36,53,47,44,39,36,59,74,68,68,41,74,77,86,72,73,78,52,71,73,52,50,53,43,51,50,50,22,66,72,41,48,57,25,39,52,33,10,42,51,26,51,39,28,21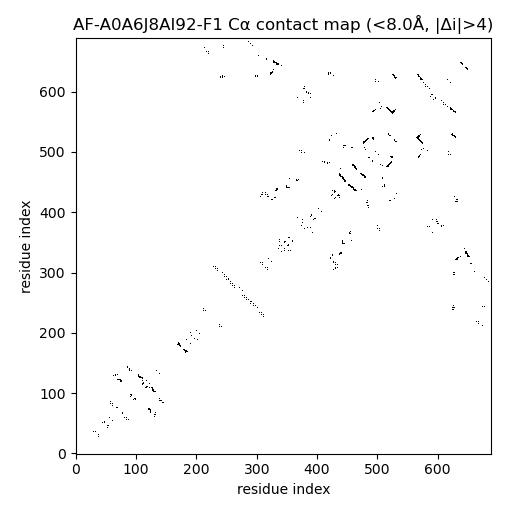,46,80,40,67,81,46,26,42,34,50,37,13,32,39,52,36,64,58,95,87,42,70,58,36,42,31,62,41,63,20,23,34,25,49,73,61,89,85,52,100,58,81,69,50,65,53,27,36,26,42,72,37,34,52,76,72,51,98,87,51,66,62,38,56,95,60,85,59,75,68,47,53,55,20,56,49,42,40,21,63,31,66,73,20,62,28,32,34,34,32,24,20,30,82,38,9,22,14,58,46,85,83,87,90,82,85,85,80,94,76,89,83,89,76,88,88,81,89,88,90,80,90,84,89,82,90,86,84,88,88,89,81,89,74,78,51,58,8,14,40,34,27,39,50,66,52,66,71,62,48,48,54,54,49,54,50,47,40,64,50,72,64,39,98,75,60,63,83,67,90,66,79,52,73,63,36,52,52,50,52,55,48,49,61,49,39,61,69,74,39,37,58,87,47,36,47,24,47,31,19,44,58,40,85,64,100,49,71,46,70,52,76,89,37,55,42,35,39,35,42,76,69,85,70,86,69,78,79,74,78,72,56,60,68,59,54,47,51,50,52,53,50,54,53,51,54,49,51,50,51,66,58,68,69,50,75,82,88,127

Mean predicted aligned error: 15.65 Å

Radius of gyration: 33.99 Å; Cα contacts (8 Å, |Δi|>4): 953; chains: 1; bounding box: 82×111×82 Å

Nearest PDB structures (foldseek):
  6z0c-assembly1_A  TM=5.095E-01  e=2.520E+00  Escherichia coli
  6mbw-assembly2_B  TM=5.554E-01  e=6.199E+00  Homo sapiens
  8d9o-assembly1_A  TM=4.890E-01  e=7.856E+00  synthetic construct
  7pg5-assembly1_B  TM=3.612E-01  e=3.511E+00  Homo sapiens
  8cih-assembly1_A  TM=5.488E-01  e=9.055E+00  Homo sapiens